Protein AF-A0A7R9BYI4-F1 (afdb_monomer_lite)

Sequence (709 aa):
MYGDKKVTTDAKQAYEWMMQTFADADTIVNRAQAGLDTLAAQPEVNPTQLAAIGFCYGGKVVLDLARSGAPLKAVVTFHATLAPKAPAVEGQIQGEILVLHGELDSMVTLDDVASFREEMHAAKVDHEVIIFEDAKHGFSNPLADERAKANGVDLGYNPEAERQGLDAMYDLLERNLNALLTWFDVHGRHDLPWQVADDPYKVWVSEIMLQQTQVKTVLQYFERFIERFPTVAALGTASWDEVAPYWAGLGYYARARNLHKAAGVVARQGHFPQTLEDWIELPGIGPSTAGALMSLGLRQYGVIMDGNVKRVLARFFAIEDDLSKPVHERSMWQLATELCPTERNHDYTQAIMDLGATVCTPKKPLCLYCPMQQHCKAHAQGLETELPFKKPKKAVPVKSAQILVLRHHNQWLWQQRPNSGLWGGLWCLPIFENRDELTQLCQSLGLKQVSQRAEISHSFTHFTWQLEALCFEVDADQLEHLTCRTTPPAPSGSQLPASQVQQLKNMRLAQQLPVPVQGIKRHGLTDTWGASRSSGRTHEGIDILAPRGTKVFSATEGLVADLRNNNLGGKVVWIMGPAGTWHYYAHLDDHKRGLSVGDYVKKGDLIGYVGNTGNARHTAPHLHYGLYLQEALINRLVEFAESGNQQKIILAGQNHQGWIMEITEDALLISTGFAEKTGKDVWINFSDLEHAQLFYWDNQHDQWAPFTL

Foldseek 3Di:
DQPPPDDDPDPVVVVVSLVVCVVDVVSLLVVVVVVLVVQLPDPPDPNQQAEQEAEADGLVSQVQNQLQQRNHAEYEYHLYQQDYPDQRAAPSRNYEYEAQHECAEPPHHVVSVVVNVVSCVVSVHHYDYDYDYPAYRQQQPPCQVVVCVVPVHDHDHNVVSNVVSVVVVVVRSCVRRPLLLVCCVPPNDCPQPLLDPQALPSLLVLLLLVVVADSVVVSVLSVVLCVQQVDLLSLLPDDPVSQCVSCPPSDPCQSSVQSSPQSVVCNVVVHDDQDLVSQCPGGPRDQQSSLLSCCRNVVAHGFHDDPLLQLLVCQQVVPADDCVDPVVVVVSSVVRVVVQDRPNNNSSSSSSSRCSPPALDQADHVLVPRSSNVRGPNNVVVCSNCPPPDDDDDDQAEAEKEFEWEDEPPDTDWAAADCDDDPHRDIDTDIGSDPVLVVVVCVLLVQDDFPDWDWDWADDPRHIYTYIYTYTYDDPVSVVVVCVLPDNDQDPDDPQPPVQLVVQLAFDDDQFFFDFWPPDFLVQWDDQAQPDDPSRHGQAFTWAFDAWFTWGWDRAWFFFADQDADQAQGGKTWGQGHSRKIKIKGQFPFFDPPDDGNDTGHGGHTTGTWHQGHPSPPPHTTITIHMGHPPRPGDDDDDDDDDDPDDDDDDDDPDDFAWDFDRDDRGTGTHTDPPDDDPWDKDWDPPDPVDIWIWTQDPVVRDIDTDDD

Radius of gyration: 41.23 Å; chains: 1; bounding box: 106×66×106 Å

pLDDT: mean 80.06, std 20.21, range [20.98, 98.31]

Organism: NCBI:txid399045

Structure (mmCIF, N/CA/C/O backbone):
data_AF-A0A7R9BYI4-F1
#
_entry.id   AF-A0A7R9BYI4-F1
#
loop_
_atom_site.group_PDB
_atom_site.id
_atom_site.type_symbol
_atom_site.label_atom_id
_atom_site.label_alt_id
_atom_site.label_comp_id
_atom_site.label_asym_id
_atom_site.label_entity_id
_atom_site.label_seq_id
_atom_site.pdbx_PDB_ins_code
_atom_site.Cartn_x
_atom_site.Cartn_y
_atom_site.Cartn_z
_atom_site.occupancy
_atom_site.B_iso_or_equiv
_atom_site.auth_seq_id
_atom_site.auth_comp_id
_atom_site.auth_asym_id
_atom_site.auth_atom_id
_atom_site.pdbx_PDB_model_num
ATOM 1 N N . MET A 1 1 ? 25.264 -12.635 -44.450 1.00 66.56 1 MET A N 1
ATOM 2 C CA . MET A 1 1 ? 26.002 -11.490 -45.027 1.00 66.56 1 MET A CA 1
ATOM 3 C C . MET A 1 1 ? 25.894 -11.442 -46.553 1.00 66.56 1 MET A C 1
ATOM 5 O O . MET A 1 1 ? 25.198 -10.571 -47.051 1.00 66.56 1 MET A O 1
ATOM 9 N N . TYR A 1 2 ? 26.493 -12.380 -47.300 1.00 79.31 2 TYR A N 1
ATOM 10 C CA . TYR A 1 2 ? 26.621 -12.270 -48.769 1.00 79.31 2 TYR A CA 1
ATOM 11 C C . TYR A 1 2 ? 25.390 -12.703 -49.597 1.00 79.31 2 TYR A C 1
ATOM 13 O O . TYR A 1 2 ? 25.307 -12.371 -50.777 1.00 79.31 2 TYR A O 1
ATOM 21 N N . GLY A 1 3 ? 24.411 -13.383 -48.985 1.00 77.25 3 GLY A N 1
ATOM 22 C CA . GLY A 1 3 ? 23.264 -13.986 -49.686 1.00 77.25 3 GLY A CA 1
ATOM 23 C C . GLY A 1 3 ? 23.552 -15.418 -50.154 1.00 77.25 3 GLY A C 1
ATOM 24 O O . GLY A 1 3 ? 24.695 -15.870 -50.093 1.00 77.25 3 GLY A O 1
ATOM 25 N N . ASP A 1 4 ? 22.510 -16.155 -50.547 1.00 82.69 4 ASP A N 1
ATOM 26 C CA . ASP A 1 4 ? 22.596 -17.498 -51.158 1.00 82.69 4 ASP A CA 1
ATOM 27 C C . ASP A 1 4 ? 23.451 -18.529 -50.399 1.00 82.69 4 ASP A C 1
ATOM 29 O O . ASP A 1 4 ? 24.039 -19.428 -50.995 1.00 82.69 4 ASP A O 1
ATOM 33 N N . LYS A 1 5 ? 23.551 -18.392 -49.068 1.00 81.75 5 LYS A N 1
ATOM 34 C CA . LYS A 1 5 ? 24.399 -19.230 -48.195 1.00 81.75 5 LYS A CA 1
ATOM 35 C C . LYS A 1 5 ? 25.891 -19.236 -48.583 1.00 81.75 5 LYS A C 1
ATOM 37 O O . LYS A 1 5 ? 26.616 -20.155 -48.208 1.00 81.75 5 LYS A O 1
ATOM 42 N N . LYS A 1 6 ? 26.367 -18.211 -49.299 1.00 85.44 6 LYS A N 1
ATOM 43 C CA . LYS A 1 6 ? 27.788 -18.049 -49.633 1.00 85.44 6 LYS A CA 1
ATOM 44 C C . LYS A 1 6 ? 28.621 -17.851 -48.364 1.00 85.44 6 LYS A C 1
ATOM 46 O O . LYS A 1 6 ? 28.268 -17.042 -47.504 1.00 85.44 6 LYS A O 1
ATOM 51 N N . VAL A 1 7 ? 29.751 -18.551 -48.290 1.00 86.62 7 VAL A N 1
ATOM 52 C CA . VAL A 1 7 ? 30.770 -18.432 -47.238 1.00 86.62 7 VAL A CA 1
ATOM 53 C C . VAL A 1 7 ? 32.154 -18.454 -47.877 1.00 86.62 7 VAL A C 1
ATOM 55 O O . VAL A 1 7 ? 32.353 -19.110 -48.897 1.00 86.62 7 VAL A O 1
ATOM 58 N N . THR A 1 8 ? 33.101 -17.719 -47.304 1.00 85.25 8 THR A N 1
ATOM 59 C CA . THR A 1 8 ? 34.495 -17.719 -47.751 1.00 85.25 8 THR A CA 1
ATOM 60 C C . THR A 1 8 ? 35.422 -17.435 -46.579 1.00 85.25 8 THR A C 1
ATOM 62 O O . THR A 1 8 ? 35.040 -16.744 -45.633 1.00 85.25 8 THR A O 1
ATOM 65 N N . THR A 1 9 ? 36.628 -17.988 -46.646 1.00 83.00 9 THR A N 1
ATOM 66 C CA . THR A 1 9 ? 37.743 -17.686 -45.743 1.00 83.00 9 THR A CA 1
ATOM 67 C C . THR A 1 9 ? 38.823 -16.847 -46.432 1.00 83.00 9 THR A C 1
ATOM 69 O O . THR A 1 9 ? 39.802 -16.484 -45.788 1.00 83.00 9 THR A O 1
ATOM 72 N N . ASP A 1 10 ? 38.673 -16.555 -47.729 1.00 85.75 10 ASP A N 1
ATOM 73 C CA . ASP A 1 10 ? 39.591 -15.703 -48.485 1.00 85.75 10 ASP A CA 1
ATOM 74 C C . ASP A 1 10 ? 39.202 -14.226 -48.325 1.00 85.75 10 ASP A C 1
ATOM 76 O O . ASP A 1 10 ? 38.069 -13.830 -48.605 1.00 85.75 10 ASP A O 1
ATOM 80 N N . ALA A 1 11 ? 40.146 -13.400 -47.869 1.00 80.12 11 ALA A N 1
ATOM 81 C CA . ALA A 1 11 ? 39.883 -12.002 -47.538 1.00 80.12 11 ALA A CA 1
ATOM 82 C C . ALA A 1 11 ? 39.532 -11.146 -48.768 1.00 80.12 11 ALA A C 1
ATOM 84 O O . ALA A 1 11 ? 38.686 -10.258 -48.669 1.00 80.12 11 ALA A O 1
ATOM 85 N N . LYS A 1 12 ? 40.138 -11.419 -49.933 1.00 84.69 12 LYS A N 1
ATOM 86 C CA . LYS A 1 12 ? 39.856 -10.667 -51.167 1.00 84.69 12 LYS A CA 1
ATOM 87 C C . LYS A 1 12 ? 38.457 -10.979 -51.680 1.00 84.69 12 LYS A C 1
ATOM 89 O O . LYS A 1 12 ? 37.702 -10.061 -51.976 1.00 84.69 12 LYS A O 1
ATOM 94 N N . GLN A 1 13 ? 38.081 -12.254 -51.698 1.00 88.19 13 GLN A N 1
ATOM 95 C CA . GLN A 1 13 ? 36.736 -12.679 -52.067 1.00 88.19 13 GLN A CA 1
ATOM 96 C C . GLN A 1 13 ? 35.680 -12.165 -51.076 1.00 88.19 13 GLN A C 1
ATOM 98 O O . GLN A 1 13 ? 34.614 -11.718 -51.498 1.00 88.19 13 GLN A O 1
ATOM 103 N N . ALA A 1 14 ? 35.969 -12.187 -49.769 1.00 84.94 14 ALA A N 1
ATOM 104 C CA . ALA A 1 14 ? 35.096 -11.607 -48.748 1.00 84.94 14 ALA A CA 1
ATOM 105 C C . ALA A 1 14 ? 34.873 -10.107 -48.990 1.00 84.94 14 ALA A C 1
ATOM 107 O O . ALA A 1 14 ? 33.734 -9.645 -48.950 1.00 84.94 14 ALA A O 1
ATOM 108 N N . TYR A 1 15 ? 35.945 -9.369 -49.295 1.00 84.12 15 TYR A N 1
ATOM 109 C CA . TYR A 1 15 ? 35.879 -7.951 -49.636 1.00 84.12 15 TYR A CA 1
ATOM 110 C C . TYR A 1 15 ? 35.063 -7.712 -50.910 1.00 84.12 15 TYR A C 1
ATOM 112 O O . TYR A 1 15 ? 34.141 -6.905 -50.889 1.00 84.12 15 TYR A O 1
ATOM 120 N N . GLU A 1 16 ? 35.314 -8.450 -51.994 1.00 87.31 16 GLU A N 1
ATOM 121 C CA . GLU A 1 16 ? 34.539 -8.342 -53.238 1.00 87.31 16 GLU A CA 1
ATOM 122 C C . GLU A 1 16 ? 33.040 -8.586 -53.009 1.00 87.31 16 GLU A C 1
ATOM 124 O O . GLU A 1 16 ? 32.201 -7.813 -53.475 1.00 87.31 16 GLU A O 1
ATOM 129 N N . TRP A 1 17 ? 32.677 -9.631 -52.260 1.00 88.75 17 TRP A N 1
ATOM 130 C CA . TRP A 1 17 ? 31.277 -9.934 -51.948 1.00 88.75 17 TRP A CA 1
ATOM 131 C C . TRP A 1 17 ? 30.649 -8.931 -50.984 1.00 88.75 17 TRP A C 1
ATOM 133 O O . TRP A 1 17 ? 29.464 -8.628 -51.107 1.00 88.75 17 TRP A O 1
ATOM 143 N N . MET A 1 18 ? 31.416 -8.404 -50.031 1.00 85.50 18 MET A N 1
ATOM 144 C CA . MET A 1 18 ? 30.975 -7.301 -49.184 1.00 85.50 18 MET A CA 1
ATOM 145 C C . MET A 1 18 ? 30.703 -6.063 -50.045 1.00 85.50 18 MET A C 1
ATOM 147 O O . MET A 1 18 ? 29.624 -5.491 -49.936 1.00 85.50 18 MET A O 1
ATOM 151 N N . MET A 1 19 ? 31.602 -5.696 -50.962 1.00 84.25 19 MET A N 1
ATOM 152 C CA . MET A 1 19 ? 31.422 -4.551 -51.863 1.00 84.25 19 MET A CA 1
ATOM 153 C C . MET A 1 19 ? 30.187 -4.694 -52.763 1.00 84.25 19 MET A C 1
ATOM 155 O O . MET A 1 19 ? 29.500 -3.708 -53.011 1.00 84.25 19 MET A O 1
ATOM 159 N N . GLN A 1 20 ? 29.815 -5.914 -53.165 1.00 84.31 20 GLN A N 1
ATOM 160 C CA . GLN A 1 20 ? 28.555 -6.160 -53.885 1.00 84.31 20 GLN A CA 1
ATOM 161 C C . GLN A 1 20 ? 27.313 -5.765 -53.076 1.00 84.31 20 GLN A C 1
ATOM 163 O O . GLN A 1 20 ? 26.311 -5.367 -53.661 1.00 84.31 20 GLN A O 1
ATOM 168 N N . THR A 1 21 ? 27.357 -5.835 -51.741 1.00 78.50 21 THR A N 1
ATOM 169 C CA . THR A 1 21 ? 26.225 -5.397 -50.903 1.00 78.50 21 THR A CA 1
ATOM 170 C C . THR A 1 21 ? 26.033 -3.882 -50.898 1.00 78.50 21 THR A C 1
ATOM 172 O O . THR A 1 21 ? 24.940 -3.421 -50.598 1.00 78.50 21 THR A O 1
ATOM 175 N N . PHE A 1 22 ? 27.062 -3.115 -51.264 1.00 75.25 22 PHE A N 1
ATOM 176 C CA . PHE A 1 22 ? 26.970 -1.665 -51.426 1.00 75.25 22 PHE A CA 1
ATOM 177 C C . PHE A 1 22 ? 26.446 -1.253 -52.809 1.00 75.25 22 PHE A C 1
ATOM 179 O O . PHE A 1 22 ? 26.094 -0.091 -52.991 1.00 75.25 22 PHE A O 1
ATOM 186 N N . ALA A 1 23 ? 26.389 -2.175 -53.780 1.00 76.50 23 ALA A N 1
ATOM 187 C CA . ALA A 1 23 ? 25.916 -1.879 -55.134 1.00 76.50 23 ALA A CA 1
ATOM 188 C C . ALA A 1 23 ? 24.417 -1.535 -55.169 1.00 76.50 23 ALA A C 1
ATOM 190 O O . ALA A 1 23 ? 23.993 -0.713 -55.977 1.00 76.50 23 ALA A O 1
ATOM 191 N N . ASP A 1 24 ? 23.635 -2.139 -54.272 1.00 75.19 24 ASP A N 1
ATOM 192 C CA . ASP A 1 24 ? 22.249 -1.772 -54.006 1.00 75.19 24 ASP A CA 1
ATOM 193 C C . ASP A 1 24 ? 22.060 -1.640 -52.496 1.00 75.19 24 ASP A C 1
ATOM 195 O O . ASP A 1 24 ? 22.074 -2.623 -51.755 1.00 75.19 24 ASP A O 1
ATOM 199 N N . ALA A 1 25 ? 21.869 -0.409 -52.039 1.00 64.25 25 ALA A N 1
ATOM 200 C CA . ALA A 1 25 ? 21.788 -0.116 -50.622 1.00 64.25 25 ALA A CA 1
ATOM 201 C C . ALA A 1 25 ? 20.512 -0.658 -49.943 1.00 64.25 25 ALA A C 1
ATOM 203 O O . ALA A 1 25 ? 20.509 -0.803 -48.722 1.00 64.25 25 ALA A O 1
ATOM 204 N N . ASP A 1 26 ? 19.468 -1.037 -50.693 1.00 80.88 26 ASP A N 1
ATOM 205 C CA . ASP A 1 26 ? 18.317 -1.743 -50.104 1.00 80.88 26 ASP A CA 1
ATOM 206 C C . ASP A 1 26 ? 18.664 -3.202 -49.781 1.00 80.88 26 ASP A C 1
ATOM 208 O O . ASP A 1 26 ? 18.055 -3.810 -48.906 1.00 80.88 26 ASP A O 1
ATOM 212 N N . THR A 1 27 ? 19.700 -3.770 -50.409 1.00 84.00 27 THR A N 1
ATOM 213 C CA . THR A 1 27 ? 20.164 -5.135 -50.114 1.00 84.00 27 THR A CA 1
ATOM 214 C C . THR A 1 27 ? 20.563 -5.287 -48.649 1.00 84.00 27 THR A C 1
ATOM 216 O O . THR A 1 27 ? 20.268 -6.314 -48.035 1.00 84.00 27 THR A O 1
ATOM 219 N N . ILE A 1 28 ? 21.235 -4.282 -48.083 1.00 85.38 28 ILE A N 1
ATOM 220 C CA . ILE A 1 28 ? 21.693 -4.302 -46.691 1.00 85.38 28 ILE A CA 1
ATOM 221 C C . ILE A 1 28 ? 20.501 -4.211 -45.739 1.00 85.38 28 ILE A C 1
ATOM 223 O O . ILE A 1 28 ? 20.347 -5.085 -44.885 1.00 85.38 28 ILE A O 1
ATOM 227 N N . VAL A 1 29 ? 19.640 -3.209 -45.938 1.00 88.44 29 VAL A N 1
ATOM 228 C CA . VAL A 1 29 ? 18.452 -2.974 -45.107 1.00 88.44 29 VAL A CA 1
ATOM 229 C C . VAL A 1 29 ? 17.506 -4.170 -45.166 1.00 88.44 29 VAL A C 1
ATOM 231 O O . VAL A 1 29 ? 17.152 -4.703 -44.124 1.00 88.44 29 VAL A O 1
ATOM 234 N N . ASN A 1 30 ? 17.184 -4.682 -46.357 1.00 90.31 30 ASN A N 1
ATOM 235 C CA . ASN A 1 30 ? 16.285 -5.829 -46.519 1.00 90.31 30 ASN A CA 1
ATOM 236 C C . ASN A 1 30 ? 16.812 -7.084 -45.813 1.00 90.31 30 ASN A C 1
ATOM 238 O O . ASN A 1 30 ? 16.053 -7.823 -45.188 1.00 90.31 30 ASN A O 1
ATOM 242 N N . ARG A 1 31 ? 18.124 -7.344 -45.895 1.00 89.31 31 ARG A N 1
ATOM 243 C CA . ARG A 1 31 ? 18.741 -8.499 -45.224 1.00 89.31 31 ARG A CA 1
ATOM 244 C C . ARG A 1 31 ? 18.779 -8.322 -43.710 1.00 89.31 31 ARG A C 1
ATOM 246 O O . ARG A 1 31 ? 18.554 -9.293 -42.992 1.00 89.31 31 ARG A O 1
ATOM 253 N N . ALA A 1 32 ? 19.082 -7.116 -43.238 1.00 90.62 32 ALA A N 1
ATOM 254 C CA . ALA A 1 32 ? 19.114 -6.802 -41.817 1.00 90.62 32 ALA A CA 1
ATOM 255 C C . ALA A 1 32 ? 17.706 -6.850 -41.206 1.00 90.62 32 ALA A C 1
ATOM 257 O O . ALA A 1 32 ? 17.526 -7.483 -40.169 1.00 90.62 32 ALA A O 1
ATOM 258 N N . GLN A 1 33 ? 16.706 -6.301 -41.901 1.00 93.69 33 GLN A N 1
ATOM 259 C CA . GLN A 1 33 ? 15.298 -6.358 -41.516 1.00 93.69 33 GLN A CA 1
ATOM 260 C C . GLN A 1 33 ? 14.793 -7.800 -41.470 1.00 93.69 33 GLN A C 1
ATOM 262 O O . GLN A 1 33 ? 14.236 -8.203 -40.461 1.00 93.69 33 GLN A O 1
ATOM 267 N N . ALA A 1 34 ? 15.084 -8.627 -42.481 1.00 93.06 34 ALA A N 1
ATOM 268 C CA . ALA A 1 34 ? 14.714 -10.044 -42.444 1.00 93.06 34 ALA A CA 1
ATOM 269 C C . ALA A 1 34 ? 15.346 -10.789 -41.249 1.00 93.06 34 ALA A C 1
ATOM 271 O O . ALA A 1 34 ? 14.728 -11.683 -40.669 1.00 93.06 34 ALA A O 1
ATOM 272 N N . GLY A 1 35 ? 16.576 -10.422 -40.869 1.00 91.88 35 GLY A N 1
ATOM 273 C CA . GLY A 1 35 ? 17.223 -10.921 -39.655 1.00 91.88 35 GLY A CA 1
ATOM 274 C C . GLY A 1 35 ? 16.510 -10.464 -38.380 1.00 91.88 35 GLY A C 1
ATOM 275 O O . GLY A 1 35 ? 16.247 -11.291 -37.509 1.00 91.88 35 GLY A O 1
ATOM 276 N N . LEU A 1 36 ? 16.158 -9.177 -38.299 1.00 94.44 36 LEU A N 1
ATOM 277 C CA . LEU A 1 36 ? 15.417 -8.591 -37.181 1.00 94.44 36 LEU A CA 1
ATOM 278 C C . LEU A 1 36 ? 14.025 -9.220 -37.033 1.00 94.44 36 LEU A C 1
ATOM 280 O O . LEU A 1 36 ? 13.660 -9.610 -35.932 1.00 94.44 36 LEU A O 1
ATOM 284 N N . ASP A 1 37 ? 13.293 -9.402 -38.132 1.00 95.50 37 ASP A N 1
ATOM 285 C CA . ASP A 1 37 ? 11.972 -10.041 -38.158 1.00 95.50 37 ASP A CA 1
ATOM 286 C C . ASP A 1 37 ? 12.056 -11.503 -37.703 1.00 95.50 37 ASP A C 1
ATOM 288 O O . ASP A 1 37 ? 11.225 -11.978 -36.931 1.00 95.50 37 ASP A O 1
ATOM 292 N N . THR A 1 38 ? 13.095 -12.222 -38.145 1.00 95.25 38 THR A N 1
ATOM 293 C CA . THR A 1 38 ? 13.335 -13.611 -37.725 1.00 95.25 38 THR A CA 1
ATOM 294 C C . THR A 1 38 ? 13.632 -13.700 -36.228 1.00 95.25 38 THR A C 1
ATOM 296 O O . THR A 1 38 ? 13.158 -14.628 -35.572 1.00 95.25 38 THR A O 1
ATOM 299 N N . LEU A 1 39 ? 14.406 -12.751 -35.689 1.00 91.19 39 LEU A N 1
ATOM 300 C CA . LEU A 1 39 ? 14.694 -12.652 -34.258 1.00 91.19 39 LEU A CA 1
ATOM 301 C C . LEU A 1 39 ? 13.424 -12.309 -33.468 1.00 91.19 39 LEU A C 1
ATOM 303 O O . LEU A 1 39 ? 13.103 -12.997 -32.508 1.00 91.19 39 LEU A O 1
ATOM 307 N N . ALA A 1 40 ? 12.677 -11.295 -33.903 1.00 91.00 40 ALA A N 1
ATOM 308 C CA . ALA A 1 40 ? 11.448 -10.834 -33.261 1.00 91.00 40 ALA A CA 1
ATOM 309 C C . ALA A 1 40 ? 10.341 -11.903 -33.233 1.00 91.00 40 ALA A C 1
ATOM 311 O O . ALA A 1 40 ? 9.470 -11.862 -32.369 1.00 91.00 40 ALA A O 1
ATOM 312 N N . ALA A 1 41 ? 10.372 -12.860 -34.163 1.00 95.06 41 ALA A N 1
ATOM 313 C CA . ALA A 1 41 ? 9.441 -13.984 -34.209 1.00 95.06 41 ALA A CA 1
ATOM 314 C C . ALA A 1 41 ? 9.795 -15.141 -33.251 1.00 95.06 41 ALA A C 1
ATOM 316 O O . ALA A 1 41 ? 9.000 -16.078 -33.133 1.00 95.06 41 ALA A O 1
ATOM 317 N N . GLN A 1 42 ? 10.966 -15.129 -32.599 1.00 88.81 42 GLN A N 1
ATOM 318 C CA . GLN A 1 42 ? 11.330 -16.184 -31.649 1.00 88.81 42 GLN A CA 1
ATOM 319 C C . GLN A 1 42 ? 10.505 -16.058 -30.353 1.00 88.81 42 GLN A C 1
ATOM 321 O O . GLN A 1 42 ? 10.384 -14.951 -29.828 1.00 88.81 42 GLN A O 1
ATOM 326 N N . PRO A 1 43 ? 9.963 -17.161 -29.797 1.00 77.81 43 PRO A N 1
ATOM 327 C CA . PRO A 1 43 ? 9.156 -17.129 -28.570 1.00 77.81 43 PRO A CA 1
ATOM 328 C C . PRO A 1 43 ? 9.852 -16.499 -27.356 1.00 77.81 43 PRO A C 1
ATOM 330 O O . PRO A 1 43 ? 9.193 -15.948 -26.480 1.00 77.81 43 PRO A O 1
ATOM 333 N N . GLU A 1 44 ? 11.176 -16.606 -27.291 1.00 76.94 44 GLU A N 1
ATOM 334 C CA . GLU A 1 44 ? 12.019 -16.078 -26.219 1.00 76.94 44 GLU A CA 1
ATOM 335 C C . GLU A 1 44 ? 12.382 -14.590 -26.370 1.00 76.94 44 GLU A C 1
ATOM 337 O O . GLU A 1 44 ? 13.021 -14.029 -25.479 1.00 76.94 44 GLU A O 1
ATOM 342 N N . VAL A 1 45 ? 12.002 -13.939 -27.474 1.00 73.75 45 VAL A N 1
ATOM 343 C CA . VAL A 1 45 ? 12.360 -12.544 -27.763 1.00 73.75 45 VAL A CA 1
ATOM 344 C C . VAL A 1 45 ? 11.181 -11.614 -27.484 1.00 73.75 45 VAL A C 1
ATOM 346 O O . VAL A 1 45 ? 10.063 -11.855 -27.929 1.00 73.75 45 VAL A O 1
ATOM 349 N N . ASN A 1 46 ? 11.437 -10.498 -26.793 1.00 76.94 46 ASN A N 1
ATOM 350 C CA . ASN A 1 46 ? 10.472 -9.406 -26.684 1.00 76.94 46 ASN A CA 1
ATOM 351 C C . ASN A 1 46 ? 10.589 -8.488 -27.917 1.00 76.94 46 ASN A C 1
ATOM 353 O O . ASN A 1 46 ? 11.556 -7.728 -28.016 1.00 76.94 46 ASN A O 1
ATOM 357 N N . PRO A 1 47 ? 9.604 -8.482 -28.834 1.00 81.44 47 PRO A N 1
ATOM 358 C CA . PRO A 1 47 ? 9.700 -7.735 -30.088 1.00 81.44 47 PRO A CA 1
ATOM 359 C C . PRO A 1 47 ? 9.611 -6.212 -29.906 1.00 81.44 47 PRO A C 1
ATOM 361 O O . PRO A 1 47 ? 9.846 -5.468 -30.852 1.00 81.44 47 PRO A O 1
ATOM 364 N N . THR A 1 48 ? 9.268 -5.733 -28.706 1.00 80.06 48 THR A N 1
ATOM 365 C CA . THR A 1 48 ? 9.173 -4.297 -28.384 1.00 80.06 48 THR A CA 1
ATOM 366 C C . THR A 1 48 ? 10.459 -3.730 -27.767 1.00 80.06 48 THR A C 1
ATOM 368 O O . THR A 1 48 ? 10.564 -2.519 -27.573 1.00 80.06 48 THR A O 1
ATOM 371 N N . GLN A 1 49 ? 11.433 -4.595 -27.459 1.00 83.06 49 GLN A N 1
ATOM 372 C CA . GLN A 1 49 ? 12.677 -4.286 -26.742 1.00 83.06 49 GLN A CA 1
ATOM 373 C C . GLN A 1 49 ? 13.887 -4.787 -27.543 1.00 83.06 49 GLN A C 1
ATOM 375 O O . GLN A 1 49 ? 14.667 -5.620 -27.088 1.00 83.06 49 GLN A O 1
ATOM 380 N N . LEU A 1 50 ? 14.007 -4.314 -28.785 1.00 89.12 50 LEU A N 1
ATOM 381 C CA . LEU A 1 50 ? 15.065 -4.720 -29.707 1.00 89.12 50 LEU A CA 1
ATOM 382 C C . LEU A 1 50 ? 16.156 -3.652 -29.772 1.00 89.12 50 LEU A C 1
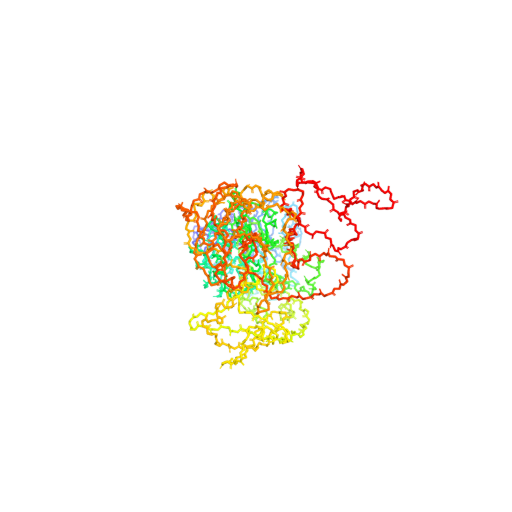ATOM 384 O O . LEU A 1 50 ? 15.866 -2.459 -29.821 1.00 89.12 50 LEU A O 1
ATOM 388 N N . ALA A 1 51 ? 17.412 -4.080 -29.819 1.00 93.56 51 ALA A N 1
ATOM 389 C CA . ALA A 1 51 ? 18.564 -3.216 -30.036 1.00 93.56 51 ALA A CA 1
ATOM 390 C C . ALA A 1 51 ? 19.475 -3.830 -31.102 1.00 93.56 51 ALA A C 1
ATOM 392 O O . ALA A 1 51 ? 19.473 -5.046 -31.305 1.00 93.56 51 ALA A O 1
ATOM 393 N N . ALA A 1 52 ? 20.253 -2.995 -31.788 1.00 95.94 52 ALA A N 1
ATOM 394 C CA . ALA A 1 52 ? 21.171 -3.446 -32.826 1.00 95.94 52 ALA A CA 1
ATOM 395 C C . ALA A 1 52 ? 22.588 -2.938 -32.553 1.00 95.94 52 ALA A C 1
ATOM 397 O O . ALA A 1 52 ? 22.811 -1.741 -32.394 1.00 95.94 52 ALA A O 1
ATOM 398 N N . ILE A 1 53 ? 23.549 -3.860 -32.518 1.00 96.56 53 ILE A N 1
ATOM 399 C CA . ILE A 1 53 ? 24.962 -3.563 -32.273 1.00 96.56 53 ILE A CA 1
ATOM 400 C C . ILE A 1 53 ? 25.746 -3.976 -33.512 1.00 96.56 53 ILE A C 1
ATOM 402 O O . ILE A 1 53 ? 25.626 -5.110 -33.983 1.00 96.56 53 ILE A O 1
ATOM 406 N N . GLY A 1 54 ? 26.547 -3.063 -34.048 1.00 95.12 54 GLY A N 1
ATOM 407 C CA . GLY A 1 54 ? 27.307 -3.293 -35.265 1.00 95.12 54 GLY A CA 1
ATOM 408 C C . GLY A 1 54 ? 28.769 -2.880 -35.144 1.00 95.12 54 GLY A C 1
ATOM 409 O O . GLY A 1 54 ? 29.099 -1.850 -34.570 1.00 95.12 54 GLY A O 1
ATOM 410 N N . PHE A 1 55 ? 29.653 -3.673 -35.745 1.00 94.06 55 PHE A N 1
ATOM 411 C CA . PHE A 1 55 ? 31.099 -3.436 -35.775 1.00 94.06 55 PHE A CA 1
ATOM 412 C C . PHE A 1 55 ? 31.556 -3.247 -37.222 1.00 94.06 55 PHE A C 1
ATOM 414 O O . PHE A 1 55 ? 31.192 -4.066 -38.074 1.00 94.06 55 PHE A O 1
ATOM 421 N N . CYS A 1 56 ? 32.358 -2.220 -37.514 1.00 91.31 56 CYS A N 1
ATOM 422 C CA . CYS A 1 56 ? 32.871 -1.932 -38.857 1.00 91.31 56 CYS A CA 1
ATOM 423 C C . CYS A 1 56 ? 31.720 -1.874 -39.887 1.00 91.31 56 CYS A C 1
ATOM 425 O O . CYS A 1 56 ? 30.761 -1.114 -39.725 1.00 91.31 56 CYS A O 1
ATOM 427 N N . TYR A 1 57 ? 31.744 -2.742 -40.903 1.00 88.38 57 TYR A N 1
ATOM 428 C CA . TYR A 1 57 ? 30.660 -2.919 -41.871 1.00 88.38 57 TYR A CA 1
ATOM 429 C C . TYR A 1 57 ? 29.305 -3.181 -41.195 1.00 88.38 57 TYR A C 1
ATOM 431 O O . TYR A 1 57 ? 28.299 -2.596 -41.582 1.00 88.38 57 TYR A O 1
ATOM 439 N N . GLY A 1 58 ? 29.268 -4.012 -40.148 1.00 90.38 58 GLY A N 1
ATOM 440 C CA . GLY A 1 58 ? 28.048 -4.266 -39.380 1.00 90.38 58 GLY A CA 1
ATOM 441 C C . GLY A 1 58 ? 27.504 -3.007 -38.701 1.00 90.38 58 GLY A C 1
ATOM 442 O O . GLY A 1 58 ? 26.295 -2.864 -38.573 1.00 90.38 58 GLY A O 1
ATOM 443 N N . GLY A 1 59 ? 28.375 -2.068 -38.326 1.00 93.25 59 GLY A N 1
ATOM 444 C CA . GLY A 1 59 ? 27.983 -0.767 -37.787 1.00 93.25 59 GLY A CA 1
ATOM 445 C C . GLY A 1 59 ? 27.203 0.067 -38.800 1.00 93.25 59 GLY A C 1
ATOM 446 O O . GLY A 1 59 ? 26.145 0.606 -38.485 1.00 93.25 59 GLY A O 1
ATOM 447 N N . LYS A 1 60 ? 27.647 0.072 -40.062 1.00 90.94 60 LYS A N 1
ATOM 448 C CA . LYS A 1 60 ? 26.872 0.678 -41.150 1.00 90.94 60 LYS A CA 1
ATOM 449 C C . LYS A 1 60 ? 25.515 -0.003 -41.334 1.00 90.94 60 LYS A C 1
ATOM 451 O O . LYS A 1 60 ? 24.508 0.678 -41.493 1.00 90.94 60 LYS A O 1
ATOM 456 N N . VAL A 1 61 ? 25.488 -1.338 -41.307 1.00 91.62 61 VAL A N 1
ATOM 457 C CA . VAL A 1 61 ? 24.254 -2.124 -41.477 1.00 91.62 61 VAL A CA 1
ATOM 458 C C . VAL A 1 61 ? 23.201 -1.721 -40.444 1.00 91.62 61 VAL A C 1
ATOM 460 O O . VAL A 1 61 ? 22.052 -1.501 -40.815 1.00 91.62 61 VAL A O 1
ATOM 463 N N . VAL A 1 62 ? 23.579 -1.604 -39.166 1.00 94.50 62 VAL A N 1
ATOM 464 C CA . VAL A 1 62 ? 22.624 -1.259 -38.100 1.00 94.50 62 VAL A CA 1
ATOM 465 C C . VAL A 1 62 ? 22.192 0.209 -38.141 1.00 94.50 62 VAL A C 1
ATOM 467 O O . VAL A 1 62 ? 21.037 0.490 -37.837 1.00 94.50 62 VAL A O 1
ATOM 470 N N . LEU A 1 63 ? 23.054 1.133 -38.588 1.00 94.19 63 LEU A N 1
ATOM 471 C CA . LEU A 1 63 ? 22.666 2.533 -38.817 1.00 94.19 63 LEU A CA 1
ATOM 472 C C . LEU A 1 63 ? 21.679 2.669 -39.974 1.00 94.19 63 LEU A C 1
ATOM 474 O O . LEU A 1 63 ? 20.685 3.377 -39.852 1.00 94.19 63 LEU A O 1
ATOM 478 N N . ASP A 1 64 ? 21.922 1.985 -41.091 1.00 92.19 64 ASP A N 1
ATOM 479 C CA . ASP A 1 64 ? 21.007 2.018 -42.234 1.00 92.19 64 ASP A CA 1
ATOM 480 C C . ASP A 1 64 ? 19.675 1.321 -41.899 1.00 92.19 64 ASP A C 1
ATOM 482 O O . ASP A 1 64 ? 18.613 1.790 -42.310 1.00 92.19 64 ASP A O 1
ATOM 486 N N . LEU A 1 65 ? 19.708 0.256 -41.089 1.00 93.25 65 LEU A N 1
ATOM 487 C CA . LEU A 1 65 ? 18.506 -0.372 -40.538 1.00 93.25 65 LEU A CA 1
ATOM 488 C C . LEU A 1 65 ? 17.721 0.609 -39.651 1.00 93.25 65 LEU A C 1
ATOM 490 O O . LEU A 1 65 ? 16.511 0.748 -39.818 1.00 93.25 65 LEU A O 1
ATOM 494 N N . ALA A 1 66 ? 18.394 1.341 -38.763 1.00 95.00 66 ALA A N 1
ATOM 495 C CA . ALA A 1 66 ? 17.760 2.357 -37.926 1.00 95.00 66 ALA A CA 1
ATOM 496 C C . ALA A 1 66 ? 17.138 3.487 -38.763 1.00 95.00 66 ALA A C 1
ATOM 498 O O . ALA A 1 66 ? 15.965 3.813 -38.584 1.00 95.00 66 ALA A O 1
ATOM 499 N N . ARG A 1 67 ? 17.884 4.017 -39.743 1.00 93.81 67 ARG A N 1
ATOM 500 C CA . ARG A 1 67 ? 17.404 5.030 -40.701 1.00 93.81 67 ARG A CA 1
ATOM 501 C C . ARG A 1 67 ? 16.192 4.556 -41.508 1.00 93.81 67 ARG A C 1
ATOM 503 O O . ARG A 1 67 ? 15.384 5.383 -41.904 1.00 93.81 67 ARG A O 1
ATOM 510 N N . SER A 1 68 ? 16.036 3.249 -41.736 1.00 92.69 68 SER A N 1
ATOM 511 C CA . SER A 1 68 ? 14.877 2.691 -42.451 1.00 92.69 68 SER A CA 1
ATOM 512 C C . SER A 1 68 ? 13.573 2.672 -41.641 1.00 92.69 68 SER A C 1
ATOM 514 O O . SER A 1 68 ? 12.515 2.387 -42.201 1.00 92.69 68 SER A O 1
ATOM 516 N N . GLY A 1 69 ? 13.632 2.985 -40.342 1.00 93.19 69 GLY A N 1
ATOM 517 C CA . GLY A 1 69 ? 12.478 2.958 -39.444 1.00 93.19 69 GLY A CA 1
ATOM 518 C C . GLY A 1 69 ? 12.277 1.637 -38.706 1.00 93.19 69 GLY A C 1
ATOM 519 O O . GLY A 1 69 ? 11.185 1.379 -38.199 1.00 93.19 69 GLY A O 1
ATOM 520 N N . ALA A 1 70 ? 13.308 0.791 -38.635 1.00 94.00 70 ALA A N 1
ATOM 521 C CA . ALA A 1 70 ? 13.247 -0.428 -37.842 1.00 94.00 70 ALA A CA 1
ATOM 522 C C . ALA A 1 70 ? 12.945 -0.107 -36.360 1.00 94.00 70 ALA A C 1
ATOM 524 O O . ALA A 1 70 ? 13.490 0.866 -35.825 1.00 94.00 70 ALA A O 1
ATOM 525 N N . PRO A 1 71 ? 12.115 -0.915 -35.671 1.00 92.06 71 PRO A N 1
ATOM 526 C CA . PRO A 1 71 ? 11.654 -0.643 -34.308 1.00 92.06 71 PRO A CA 1
ATOM 527 C C . PRO A 1 71 ? 12.727 -0.983 -33.257 1.00 92.06 71 PRO A C 1
ATOM 529 O O . PRO A 1 71 ? 12.557 -1.876 -32.428 1.00 92.06 71 PRO A O 1
ATOM 532 N N . LEU A 1 72 ? 13.858 -0.284 -33.310 1.00 94.50 72 LEU A N 1
ATOM 533 C CA . LEU A 1 72 ? 14.994 -0.449 -32.406 1.00 94.50 72 LEU A CA 1
ATOM 534 C C . LEU A 1 72 ? 14.944 0.612 -31.301 1.00 94.50 72 LEU A C 1
ATOM 536 O O . LEU A 1 72 ? 14.751 1.789 -31.586 1.00 94.50 72 LEU A O 1
ATOM 540 N N . LYS A 1 73 ? 15.142 0.196 -30.046 1.00 90.44 73 LYS A N 1
ATOM 541 C CA . LYS A 1 73 ? 15.227 1.067 -28.861 1.00 90.44 73 LYS A CA 1
ATOM 542 C C . LYS A 1 73 ? 16.624 1.632 -28.632 1.00 90.44 73 LYS A C 1
ATOM 544 O O . LYS A 1 73 ? 16.757 2.702 -28.054 1.00 90.44 73 LYS A O 1
ATOM 549 N N . ALA A 1 74 ? 17.648 0.931 -29.107 1.00 93.81 74 ALA A N 1
ATOM 550 C CA . ALA A 1 74 ? 19.034 1.368 -29.030 1.00 93.81 74 ALA A CA 1
ATOM 551 C C . ALA A 1 74 ? 19.829 0.863 -30.238 1.00 93.81 74 ALA A C 1
ATOM 553 O O . ALA A 1 74 ? 19.629 -0.265 -30.707 1.00 93.81 74 ALA A O 1
ATOM 554 N N . VAL A 1 75 ? 20.749 1.691 -30.727 1.00 97.50 75 VAL A N 1
ATOM 555 C CA . VAL A 1 75 ? 21.658 1.356 -31.827 1.00 97.50 75 VAL A CA 1
ATOM 556 C C . VAL A 1 75 ? 23.074 1.709 -31.411 1.00 97.50 75 VAL A C 1
ATOM 558 O O . VAL A 1 75 ? 23.351 2.854 -31.072 1.00 97.50 75 VAL A O 1
ATOM 561 N N . VAL A 1 76 ? 23.984 0.738 -31.454 1.00 98.06 76 VAL A N 1
ATOM 562 C CA . VAL A 1 76 ? 25.389 0.949 -31.086 1.00 98.06 76 VAL A CA 1
ATOM 563 C C . VAL A 1 76 ? 26.290 0.591 -32.246 1.00 98.06 76 VAL A C 1
ATOM 565 O O . VAL A 1 76 ? 26.136 -0.460 -32.873 1.00 98.06 76 VAL A O 1
ATOM 568 N N . THR A 1 77 ? 27.268 1.447 -32.511 1.00 97.88 77 THR A N 1
ATOM 569 C CA . THR A 1 77 ? 28.277 1.186 -33.530 1.00 97.88 77 THR A CA 1
ATOM 570 C C . THR A 1 77 ? 29.688 1.294 -32.990 1.00 97.88 77 THR A C 1
ATOM 572 O O . THR A 1 77 ? 29.994 2.211 -32.241 1.00 97.88 77 THR A O 1
ATOM 575 N N . PHE A 1 78 ? 30.554 0.381 -33.422 1.00 97.50 78 PHE A N 1
ATOM 576 C CA . PHE A 1 78 ? 32.000 0.434 -33.218 1.00 97.50 78 PHE A CA 1
ATOM 577 C C . PHE A 1 78 ? 32.677 0.620 -34.574 1.00 97.50 78 PHE A C 1
ATOM 579 O O . PHE A 1 78 ? 32.420 -0.184 -35.475 1.00 97.50 78 PHE A O 1
ATOM 586 N N . HIS A 1 79 ? 33.518 1.657 -34.708 1.00 94.06 79 HIS A N 1
ATOM 587 C CA . HIS A 1 79 ? 34.332 1.961 -35.904 1.00 94.06 79 HIS A CA 1
ATOM 588 C C . HIS A 1 79 ? 33.552 1.821 -37.223 1.00 94.06 79 HIS A C 1
ATOM 590 O O . HIS A 1 79 ? 33.991 1.196 -38.183 1.00 94.06 79 HIS A O 1
ATOM 596 N N . ALA A 1 80 ? 32.336 2.365 -37.265 1.00 93.56 80 ALA A N 1
ATOM 597 C CA . ALA A 1 80 ? 31.433 2.206 -38.398 1.00 93.56 80 ALA A CA 1
ATOM 598 C C . ALA A 1 80 ? 31.624 3.269 -39.477 1.00 93.56 80 ALA A C 1
ATOM 600 O O . ALA A 1 80 ? 31.940 4.418 -39.186 1.00 93.56 80 ALA A O 1
ATOM 601 N N . THR A 1 81 ? 31.304 2.915 -40.722 1.00 91.75 81 THR A N 1
ATOM 602 C CA . THR A 1 81 ? 31.058 3.911 -41.771 1.00 91.75 81 THR A CA 1
ATOM 603 C C . THR A 1 81 ? 29.769 4.671 -41.462 1.00 91.75 81 THR A C 1
ATOM 605 O O . THR A 1 81 ? 28.692 4.074 -41.440 1.00 91.75 81 THR A O 1
ATOM 608 N N . LEU A 1 82 ? 29.880 5.984 -41.250 1.00 93.62 82 LEU A N 1
ATOM 609 C CA . LEU A 1 82 ? 28.767 6.827 -40.790 1.00 93.62 82 LEU A CA 1
ATOM 610 C C . LEU A 1 82 ? 27.945 7.441 -41.924 1.00 93.62 82 LEU A C 1
ATOM 612 O O . LEU A 1 82 ? 26.766 7.749 -41.730 1.00 93.62 82 LEU A O 1
ATOM 616 N N . ALA A 1 83 ? 28.555 7.567 -43.106 1.00 87.00 83 ALA A N 1
ATOM 617 C CA . ALA A 1 83 ? 27.948 8.193 -44.270 1.00 87.00 83 ALA A CA 1
ATOM 618 C C . ALA A 1 83 ? 26.572 7.568 -44.606 1.00 87.00 83 ALA A C 1
ATOM 620 O O . ALA A 1 83 ? 26.486 6.349 -44.848 1.00 87.00 83 ALA A O 1
ATOM 621 N N . PRO A 1 84 ? 25.494 8.378 -44.624 1.00 81.31 84 PRO A N 1
ATOM 622 C CA . PRO A 1 84 ? 24.151 7.904 -44.935 1.00 81.31 84 PRO A CA 1
ATOM 623 C C . PRO A 1 84 ? 23.977 7.602 -46.430 1.00 81.31 84 PRO A C 1
ATOM 625 O O . PRO A 1 84 ? 24.566 8.259 -47.285 1.00 81.31 84 PRO A O 1
ATOM 628 N N . LYS A 1 85 ? 23.093 6.649 -46.768 1.00 71.69 85 LYS A N 1
ATOM 629 C CA . LYS A 1 85 ? 22.539 6.517 -48.138 1.00 71.69 85 LYS A CA 1
ATOM 630 C C . LYS A 1 85 ? 21.609 7.692 -48.457 1.00 71.69 85 LYS A C 1
ATOM 632 O O . LYS A 1 85 ? 21.645 8.253 -49.547 1.00 71.69 85 LYS A O 1
ATOM 637 N N . ALA A 1 86 ? 20.752 8.013 -47.497 1.00 76.44 86 ALA A N 1
ATOM 638 C CA . ALA A 1 86 ? 19.853 9.151 -47.490 1.00 76.44 86 ALA A CA 1
ATOM 639 C C . ALA A 1 86 ? 19.855 9.718 -46.064 1.00 76.44 86 ALA A C 1
ATOM 641 O O . ALA A 1 86 ? 19.921 8.916 -45.126 1.00 76.44 86 ALA A O 1
ATOM 642 N N . PRO A 1 87 ? 19.814 11.050 -45.895 1.00 83.50 87 PRO A N 1
ATOM 643 C CA . PRO A 1 87 ? 19.770 11.656 -44.571 1.00 83.50 87 PRO A CA 1
ATOM 644 C C . PRO A 1 87 ? 18.620 11.087 -43.741 1.00 83.50 87 PRO A C 1
ATOM 646 O O . PRO A 1 87 ? 17.539 10.828 -44.277 1.00 83.50 87 PRO A O 1
ATOM 649 N N . ALA A 1 88 ? 18.850 10.920 -42.442 1.00 90.88 88 ALA A N 1
ATOM 650 C CA . ALA A 1 88 ? 17.811 10.574 -41.492 1.00 90.88 88 ALA A CA 1
ATOM 651 C C . ALA A 1 88 ? 16.622 11.539 -41.615 1.00 90.88 88 ALA A C 1
ATOM 653 O O . ALA A 1 88 ? 16.778 12.758 -41.721 1.00 90.88 88 ALA A O 1
ATOM 654 N N . VAL A 1 89 ? 15.420 10.972 -41.610 1.00 92.88 89 VAL A N 1
ATOM 655 C CA . VAL A 1 89 ? 14.169 11.728 -41.625 1.00 92.88 89 VAL A CA 1
ATOM 656 C C . VAL A 1 89 ? 13.656 11.826 -40.194 1.00 92.88 89 VAL A C 1
ATOM 658 O O . VAL A 1 89 ? 13.642 10.829 -39.468 1.00 92.88 89 VAL A O 1
ATOM 661 N N . GLU A 1 90 ? 13.217 13.020 -39.794 1.00 93.88 90 GLU A N 1
ATOM 662 C CA . GLU A 1 90 ? 12.622 13.247 -38.475 1.00 93.88 90 GLU A CA 1
ATOM 663 C C . GLU A 1 90 ? 11.490 12.239 -38.206 1.00 93.88 90 GLU A C 1
ATOM 665 O O . GLU A 1 90 ? 10.585 12.060 -39.024 1.00 93.88 90 GLU A O 1
ATOM 670 N N . GLY A 1 91 ? 11.565 11.556 -37.061 1.00 88.88 91 GLY A N 1
ATOM 671 C CA . GLY A 1 91 ? 10.583 10.559 -36.628 1.00 88.88 91 GLY A CA 1
ATOM 672 C C . GLY A 1 91 ? 10.730 9.158 -37.236 1.00 88.88 91 GLY A C 1
ATOM 673 O O . GLY A 1 91 ? 9.949 8.280 -36.871 1.00 88.88 91 GLY A O 1
ATOM 674 N N . GLN A 1 92 ? 11.698 8.909 -38.130 1.00 92.44 92 GLN A N 1
ATOM 675 C CA . GLN A 1 92 ? 11.956 7.548 -38.626 1.00 92.44 92 GLN A CA 1
ATOM 676 C C . GLN A 1 92 ? 12.773 6.714 -37.640 1.00 92.44 92 GLN A C 1
ATOM 678 O O . GLN A 1 92 ? 12.395 5.581 -37.354 1.00 92.44 92 GLN A O 1
ATOM 683 N N . ILE A 1 93 ? 13.852 7.262 -37.082 1.00 95.25 93 ILE A N 1
ATOM 684 C CA . ILE A 1 93 ? 14.678 6.547 -36.103 1.00 95.25 93 ILE A CA 1
ATOM 685 C C . ILE A 1 93 ? 13.943 6.511 -34.755 1.00 95.25 93 ILE A C 1
ATOM 687 O O . ILE A 1 93 ? 13.578 7.554 -34.223 1.00 95.25 93 ILE A O 1
ATOM 691 N N . GLN A 1 94 ? 13.707 5.306 -34.226 1.00 89.12 94 GLN A N 1
ATOM 692 C CA . GLN A 1 94 ? 12.848 5.069 -33.052 1.00 89.12 94 GLN A CA 1
ATOM 693 C C . GLN A 1 94 ? 13.601 4.976 -31.712 1.00 89.12 94 GLN A C 1
ATOM 695 O O . GLN A 1 94 ? 12.964 4.824 -30.668 1.00 89.12 94 GLN A O 1
ATOM 700 N N . GLY A 1 95 ? 14.933 5.014 -31.732 1.00 88.00 95 GLY A N 1
ATOM 701 C CA . GLY A 1 95 ? 15.772 4.770 -30.562 1.00 88.00 95 GLY A CA 1
ATOM 702 C C . GLY A 1 95 ? 17.072 5.556 -30.601 1.00 88.00 95 GLY A C 1
ATOM 703 O O . GLY A 1 95 ? 17.451 6.109 -31.633 1.00 88.00 95 GLY A O 1
ATOM 704 N N . GLU A 1 96 ? 17.745 5.593 -29.459 1.00 93.19 96 GLU A N 1
ATOM 705 C CA . GLU A 1 96 ? 18.969 6.365 -29.279 1.00 93.19 96 GLU A CA 1
ATOM 706 C C . GLU A 1 96 ? 20.169 5.704 -29.979 1.00 93.19 96 GLU A C 1
ATOM 708 O O . GLU A 1 96 ? 20.305 4.473 -29.985 1.00 93.19 96 GLU A O 1
ATOM 713 N N . ILE A 1 97 ? 21.047 6.525 -30.568 1.00 97.75 97 ILE A N 1
ATOM 714 C CA . ILE A 1 97 ? 22.234 6.061 -31.299 1.00 97.75 97 ILE A CA 1
ATOM 715 C C . ILE A 1 97 ? 23.522 6.399 -30.545 1.00 97.75 97 ILE A C 1
ATOM 717 O O . ILE A 1 97 ? 23.819 7.563 -30.300 1.00 97.75 97 ILE A O 1
ATOM 721 N N . LEU A 1 98 ? 24.354 5.391 -30.289 1.00 98.19 98 LEU A N 1
ATOM 722 C CA . LEU A 1 98 ? 25.719 5.552 -29.793 1.00 98.19 98 LEU A CA 1
ATOM 723 C C . LEU A 1 98 ? 26.735 5.183 -30.879 1.00 98.19 98 LEU A C 1
ATOM 725 O O . LEU A 1 98 ? 26.752 4.062 -31.398 1.00 98.19 98 LEU A O 1
ATOM 729 N N . VAL A 1 99 ? 27.621 6.123 -31.199 1.00 98.31 99 VAL A N 1
ATOM 730 C CA . VAL A 1 99 ? 28.746 5.913 -32.114 1.00 98.31 99 VAL A CA 1
ATOM 731 C C . VAL A 1 99 ? 30.054 5.913 -31.338 1.00 98.31 99 VAL A C 1
ATOM 733 O O . VAL A 1 99 ? 30.408 6.891 -30.686 1.00 98.31 99 VAL A O 1
ATOM 736 N N . LEU A 1 100 ? 30.792 4.815 -31.449 1.00 98.25 100 LEU A N 1
ATOM 737 C CA . LEU A 1 100 ? 32.086 4.608 -30.817 1.00 98.25 100 LEU A CA 1
ATOM 738 C C . LEU A 1 100 ? 33.160 4.625 -31.904 1.00 98.25 100 LEU A C 1
ATOM 740 O O . LEU A 1 100 ? 33.251 3.706 -32.726 1.00 98.25 100 LEU A O 1
ATOM 744 N N . HIS A 1 101 ? 33.948 5.693 -31.942 1.00 98.06 101 HIS A N 1
ATOM 745 C CA . HIS A 1 101 ? 34.850 6.000 -33.047 1.00 98.06 101 HIS A CA 1
ATOM 746 C C . HIS A 1 101 ? 36.292 6.176 -32.561 1.00 98.06 101 HIS A C 1
ATOM 748 O O . HIS A 1 101 ? 36.522 6.668 -31.461 1.00 98.06 101 HIS A O 1
ATOM 754 N N . GLY A 1 102 ? 37.267 5.754 -33.367 1.00 97.50 102 GLY A N 1
ATOM 755 C CA . GLY A 1 102 ? 38.681 5.954 -33.055 1.00 97.50 102 GLY A CA 1
ATOM 756 C C . GLY A 1 102 ? 39.193 7.252 -33.667 1.00 97.50 102 GLY A C 1
ATOM 757 O O . GLY A 1 102 ? 38.929 7.510 -34.833 1.00 97.50 102 GLY A O 1
ATOM 758 N N . GLU A 1 103 ? 39.928 8.062 -32.909 1.00 97.56 103 GLU A N 1
ATOM 759 C CA . GLU A 1 103 ? 40.485 9.332 -33.399 1.00 97.56 103 GLU A CA 1
ATOM 760 C C . GLU A 1 103 ? 41.397 9.160 -34.626 1.00 97.56 103 GLU A C 1
ATOM 762 O O . GLU A 1 103 ? 41.421 10.006 -35.519 1.00 97.56 103 GLU A O 1
ATOM 767 N N . LEU A 1 104 ? 42.137 8.050 -34.679 1.00 96.19 104 LEU A N 1
ATOM 768 C CA . LEU A 1 104 ? 43.106 7.728 -35.727 1.00 96.19 104 LEU A CA 1
ATOM 769 C C . LEU A 1 104 ? 42.527 6.774 -36.785 1.00 96.19 104 LEU A C 1
ATOM 771 O O . LEU A 1 104 ? 43.277 6.052 -37.446 1.00 96.19 104 LEU A O 1
ATOM 775 N N . ASP A 1 105 ? 41.201 6.705 -36.922 1.00 95.88 105 ASP A N 1
ATOM 776 C CA . ASP A 1 105 ? 40.546 5.916 -37.963 1.00 95.88 105 ASP A CA 1
ATOM 777 C C . ASP A 1 105 ? 40.868 6.493 -39.356 1.00 95.88 105 ASP A C 1
ATOM 779 O O . ASP A 1 105 ? 40.510 7.617 -39.700 1.00 95.88 105 ASP A O 1
ATOM 783 N N . SER A 1 106 ? 41.590 5.720 -40.172 1.00 92.69 106 SER A N 1
ATOM 784 C CA . SER A 1 106 ? 41.975 6.120 -41.530 1.00 92.69 106 SER A CA 1
ATOM 785 C C . SER A 1 106 ? 40.919 5.793 -42.590 1.00 92.69 106 SER A C 1
ATOM 787 O O . SER A 1 106 ? 41.072 6.193 -43.745 1.00 92.69 106 SER A O 1
ATOM 789 N N . MET A 1 107 ? 39.859 5.065 -42.223 1.00 90.75 107 MET A N 1
ATOM 790 C CA . MET A 1 107 ? 38.772 4.668 -43.123 1.00 90.75 107 MET A CA 1
ATOM 791 C C . MET A 1 107 ? 37.557 5.589 -43.015 1.00 90.75 107 MET A C 1
ATOM 793 O O . MET A 1 107 ? 36.820 5.737 -43.989 1.00 90.75 107 MET A O 1
ATOM 797 N N . VAL A 1 108 ? 37.330 6.174 -41.840 1.00 93.56 108 VAL A N 1
ATOM 798 C CA . VAL A 1 108 ? 36.223 7.090 -41.550 1.00 93.56 108 VAL A CA 1
ATOM 799 C C . VAL A 1 108 ? 36.797 8.291 -40.816 1.00 93.56 108 VAL A C 1
ATOM 801 O O . VAL A 1 108 ? 37.432 8.133 -39.784 1.00 93.56 108 VAL A O 1
ATOM 804 N N . THR A 1 109 ? 36.601 9.485 -41.363 1.00 95.81 109 THR A N 1
ATOM 805 C CA . THR A 1 109 ? 37.258 10.702 -40.880 1.00 95.81 109 THR A CA 1
ATOM 806 C C . THR A 1 109 ? 36.446 11.404 -39.792 1.00 95.81 109 THR A C 1
ATOM 808 O O . THR A 1 109 ? 35.234 11.221 -39.671 1.00 95.81 109 THR A O 1
ATOM 811 N N . LEU A 1 110 ? 37.087 12.305 -39.043 1.00 96.25 110 LEU A N 1
ATOM 812 C CA . LEU A 1 110 ? 36.375 13.179 -38.105 1.00 96.25 110 LEU A CA 1
ATOM 813 C C . LEU A 1 110 ? 35.376 14.125 -38.803 1.00 96.25 110 LEU A C 1
ATOM 815 O O . LEU A 1 110 ? 34.393 14.527 -38.182 1.00 96.25 110 LEU A O 1
ATOM 819 N N . ASP A 1 111 ? 35.565 14.429 -40.091 1.00 96.31 111 ASP A N 1
ATOM 820 C CA . ASP A 1 111 ? 34.588 15.184 -40.887 1.00 96.31 111 ASP A CA 1
ATOM 821 C C . ASP A 1 111 ? 33.324 14.349 -41.167 1.00 96.31 111 ASP A C 1
ATOM 823 O O . ASP A 1 111 ? 32.207 14.875 -41.136 1.00 96.31 111 ASP A O 1
ATOM 827 N N . ASP A 1 112 ? 33.468 13.033 -41.365 1.00 95.81 112 ASP A N 1
ATOM 828 C CA . ASP A 1 112 ? 32.326 12.112 -41.461 1.00 95.81 112 ASP A CA 1
ATOM 829 C C . ASP A 1 112 ? 31.566 12.042 -40.127 1.00 95.81 112 ASP A C 1
ATOM 831 O O . ASP A 1 112 ? 30.333 12.018 -40.108 1.00 95.81 112 ASP A O 1
ATOM 835 N N . VAL A 1 113 ? 32.289 12.063 -39.001 1.00 97.00 113 VAL A N 1
ATOM 836 C CA . VAL A 1 113 ? 31.700 12.139 -37.654 1.00 97.00 113 VAL A CA 1
ATOM 837 C C . VAL A 1 113 ? 30.932 13.446 -37.452 1.00 97.00 113 VAL A C 1
ATOM 839 O O . VAL A 1 113 ? 29.812 13.428 -36.937 1.00 97.00 113 VAL A O 1
ATOM 842 N N . ALA A 1 114 ? 31.508 14.579 -37.857 1.00 96.75 114 ALA A N 1
ATOM 843 C CA . ALA A 1 114 ? 30.843 15.875 -37.785 1.00 96.75 114 ALA A CA 1
ATOM 844 C C . ALA A 1 114 ? 29.566 15.891 -38.641 1.00 96.75 114 ALA A C 1
ATOM 846 O O . ALA A 1 114 ? 28.503 16.267 -38.149 1.00 96.75 114 ALA A O 1
ATOM 847 N N . SER A 1 115 ? 29.647 15.375 -39.869 1.00 96.62 115 SER A N 1
ATOM 848 C CA . SER A 1 115 ? 28.505 15.256 -40.785 1.00 96.62 115 SER A CA 1
ATOM 849 C C . SER A 1 115 ? 27.388 14.380 -40.205 1.00 96.62 115 SER A C 1
ATOM 851 O O . SER A 1 115 ? 26.211 14.721 -40.307 1.00 96.62 115 SER A O 1
ATOM 853 N N . PHE A 1 116 ? 27.741 13.273 -39.544 1.00 97.00 116 PHE A N 1
ATOM 854 C CA . PHE A 1 116 ? 26.778 12.426 -38.839 1.00 97.00 116 PHE A CA 1
ATOM 855 C C . PHE A 1 116 ? 26.078 13.168 -37.693 1.00 97.00 116 PHE A C 1
ATOM 857 O O . PHE A 1 116 ? 24.858 13.081 -37.560 1.00 97.00 116 PHE A O 1
ATOM 864 N N . ARG A 1 117 ? 26.822 13.921 -36.872 1.00 97.25 117 ARG A N 1
ATOM 865 C CA . ARG A 1 117 ? 26.234 14.717 -35.779 1.00 97.25 117 ARG A CA 1
ATOM 866 C C . ARG A 1 117 ? 25.253 15.762 -36.313 1.00 97.25 117 ARG A C 1
ATOM 868 O O . ARG A 1 117 ? 24.171 15.925 -35.755 1.00 97.25 117 ARG A O 1
ATOM 875 N N . GLU A 1 118 ? 25.607 16.440 -37.404 1.00 96.75 118 GLU A N 1
ATOM 876 C CA . GLU A 1 118 ? 24.718 17.397 -38.072 1.00 96.75 118 GLU A CA 1
ATOM 877 C C . GLU A 1 118 ? 23.441 16.724 -38.591 1.00 96.75 118 GLU A C 1
ATOM 879 O O . GLU A 1 118 ? 22.345 17.242 -38.373 1.00 96.75 118 GLU A O 1
ATOM 884 N N . GLU A 1 119 ? 23.566 15.548 -39.215 1.00 95.69 119 GLU A N 1
ATOM 885 C CA . GLU A 1 119 ? 22.436 14.739 -39.683 1.00 95.69 119 GLU A CA 1
ATOM 886 C C . GLU A 1 119 ? 21.494 14.359 -38.529 1.00 95.69 119 GLU A C 1
ATOM 888 O O . GLU A 1 119 ? 20.293 14.623 -38.603 1.00 95.69 119 GLU A O 1
ATOM 893 N N . MET A 1 120 ? 22.022 13.770 -37.449 1.00 97.06 120 MET A N 1
ATOM 894 C CA . MET A 1 120 ? 21.209 13.331 -36.308 1.00 97.06 120 MET A CA 1
ATOM 895 C C . MET A 1 120 ? 20.547 14.509 -35.591 1.00 97.06 120 MET A C 1
ATOM 897 O O . MET A 1 120 ? 19.377 14.426 -35.215 1.00 97.06 120 MET A O 1
ATOM 901 N N . HIS A 1 121 ? 21.256 15.634 -35.457 1.00 95.19 121 HIS A N 1
ATOM 902 C CA . HIS A 1 121 ? 20.688 16.860 -34.907 1.00 95.19 121 HIS A CA 1
ATOM 903 C C . HIS A 1 121 ? 19.550 17.401 -35.787 1.00 95.19 121 HIS A C 1
ATOM 905 O O . HIS A 1 121 ? 18.489 17.757 -35.274 1.00 95.19 121 HIS A O 1
ATOM 911 N N . ALA A 1 122 ? 19.730 17.433 -37.112 1.00 94.62 122 ALA A N 1
ATOM 912 C CA . ALA A 1 122 ? 18.696 17.878 -38.047 1.00 94.62 122 ALA A CA 1
ATOM 913 C C . ALA A 1 122 ? 17.452 16.972 -38.022 1.00 94.62 122 ALA A C 1
ATOM 915 O O . ALA A 1 122 ? 16.331 17.471 -38.111 1.00 94.62 122 ALA A O 1
ATOM 916 N N . ALA A 1 123 ? 17.644 15.663 -37.851 1.00 94.62 123 ALA A N 1
ATOM 917 C CA . ALA A 1 123 ? 16.569 14.681 -37.733 1.00 94.62 123 ALA A CA 1
ATOM 918 C C . ALA A 1 123 ? 15.964 14.578 -36.318 1.00 94.62 123 ALA A C 1
ATOM 920 O O . ALA A 1 123 ? 15.021 13.810 -36.126 1.00 94.62 123 ALA A O 1
ATOM 921 N N . LYS A 1 124 ? 16.477 15.344 -35.340 1.00 95.69 124 LYS A N 1
ATOM 922 C CA . LYS A 1 124 ? 16.080 15.313 -33.918 1.00 95.69 124 LYS A CA 1
ATOM 923 C C . LYS A 1 124 ? 16.170 13.918 -33.293 1.00 95.69 124 LYS A C 1
ATOM 925 O O . LYS A 1 124 ? 15.264 13.480 -32.589 1.00 95.69 124 LYS A O 1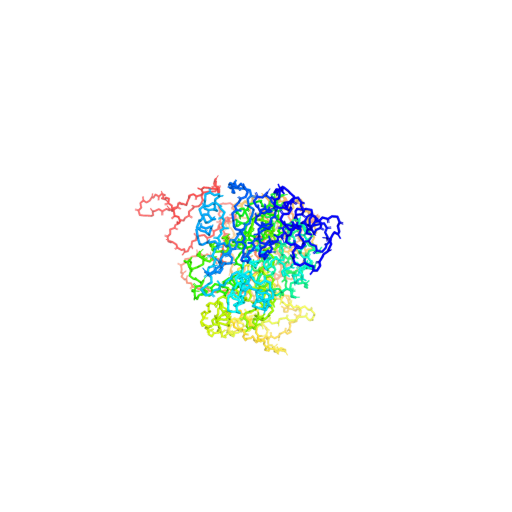
ATOM 930 N N . VAL A 1 125 ? 17.262 13.224 -33.581 1.00 94.94 125 VAL A N 1
ATOM 931 C CA . VAL A 1 125 ? 17.553 11.897 -33.040 1.00 94.94 125 VAL A CA 1
ATOM 932 C C . VAL A 1 125 ? 18.483 12.046 -31.843 1.00 94.94 125 VAL A C 1
ATOM 934 O O . VAL A 1 125 ? 19.538 12.681 -31.952 1.00 94.94 125 VAL A O 1
ATOM 937 N N . ASP A 1 126 ? 18.103 11.447 -30.715 1.00 92.00 126 ASP A N 1
ATOM 938 C CA . ASP A 1 126 ? 18.973 11.344 -29.545 1.00 92.00 126 ASP A CA 1
ATOM 939 C C . ASP A 1 126 ? 20.203 10.513 -29.914 1.00 92.00 126 ASP A C 1
ATOM 941 O O . ASP A 1 126 ? 20.099 9.369 -30.373 1.00 92.00 126 ASP A O 1
ATOM 945 N N . HIS A 1 127 ? 21.379 11.120 -29.781 1.00 96.50 127 HIS A N 1
ATOM 946 C CA . HIS A 1 127 ? 22.621 10.485 -30.181 1.00 96.50 127 HIS A CA 1
ATOM 947 C C . HIS A 1 127 ? 23.804 10.934 -29.332 1.00 96.50 127 HIS A C 1
ATOM 949 O O . HIS A 1 127 ? 23.885 12.075 -28.874 1.00 96.50 127 HIS A O 1
ATOM 955 N N . GLU A 1 128 ? 24.773 10.037 -29.210 1.00 97.19 128 GLU A N 1
ATOM 956 C CA . GLU A 1 128 ? 26.064 10.283 -28.593 1.00 97.19 128 GLU A CA 1
ATOM 957 C C . GLU A 1 128 ? 27.173 9.758 -29.507 1.00 97.19 128 GLU A C 1
ATOM 959 O O . GLU A 1 128 ? 27.048 8.709 -30.142 1.00 97.19 128 GLU A O 1
ATOM 964 N N . VAL A 1 129 ? 28.279 10.498 -29.584 1.00 97.75 129 VAL A N 1
ATOM 965 C CA . VAL A 1 129 ? 29.484 10.037 -30.275 1.00 97.75 129 VAL A CA 1
ATOM 966 C C . VAL A 1 129 ? 30.673 10.166 -29.341 1.00 97.75 129 VAL A C 1
ATOM 968 O O . VAL A 1 129 ? 31.058 11.291 -29.006 1.00 97.75 129 VAL A O 1
ATOM 971 N N . ILE A 1 130 ? 31.279 9.035 -28.995 1.00 97.75 130 ILE A N 1
ATOM 972 C CA . ILE A 1 130 ? 32.506 8.954 -28.204 1.00 97.75 130 ILE A CA 1
ATOM 973 C C . ILE A 1 130 ? 33.676 8.736 -29.162 1.00 97.75 130 ILE A C 1
ATOM 975 O O . ILE A 1 130 ? 33.677 7.791 -29.953 1.00 97.75 130 ILE A O 1
ATOM 979 N N . ILE A 1 131 ? 34.658 9.634 -29.096 1.00 98.00 131 ILE A N 1
ATOM 980 C CA . ILE A 1 131 ? 35.905 9.541 -29.857 1.00 98.00 131 ILE A CA 1
ATOM 981 C C . ILE A 1 131 ? 36.994 9.090 -28.890 1.00 98.00 131 ILE A C 1
ATOM 983 O O . ILE A 1 131 ? 37.260 9.772 -27.901 1.00 98.00 131 ILE A O 1
ATOM 987 N N . PHE A 1 132 ? 37.606 7.947 -29.172 1.00 97.69 132 PHE A N 1
ATOM 988 C CA . PHE A 1 132 ? 38.686 7.397 -28.367 1.00 97.69 132 PHE A CA 1
ATOM 989 C C . PHE A 1 132 ? 40.040 7.878 -28.883 1.00 97.69 132 PHE A C 1
ATOM 991 O O . PHE A 1 132 ? 40.405 7.603 -30.030 1.00 97.69 132 PHE A O 1
ATOM 998 N N . GLU A 1 133 ? 40.773 8.573 -28.014 1.00 95.75 133 GLU A N 1
ATOM 999 C CA . GLU A 1 133 ? 42.142 9.036 -28.257 1.00 95.75 133 GLU A CA 1
ATOM 1000 C C . GLU A 1 133 ? 43.059 7.851 -28.599 1.00 95.75 133 GLU A C 1
ATOM 1002 O O . GLU A 1 133 ? 42.914 6.751 -28.052 1.00 95.75 133 GLU A O 1
ATOM 1007 N N . ASP A 1 134 ? 43.970 8.060 -29.551 1.00 94.88 134 ASP A N 1
ATOM 1008 C CA . ASP A 1 134 ? 44.943 7.064 -30.028 1.00 94.88 134 ASP A CA 1
ATOM 1009 C C . ASP A 1 134 ? 44.348 5.755 -30.601 1.00 94.88 134 ASP A C 1
ATOM 1011 O O . ASP A 1 134 ? 45.075 4.805 -30.917 1.00 94.88 134 ASP A O 1
ATOM 1015 N N . ALA A 1 135 ? 43.027 5.653 -30.757 1.00 97.25 135 ALA A N 1
ATOM 1016 C CA . ALA A 1 135 ? 42.372 4.457 -31.276 1.00 97.25 135 ALA A CA 1
ATOM 1017 C C . ALA A 1 135 ? 42.247 4.499 -32.806 1.00 97.25 135 ALA A C 1
ATOM 1019 O O . ALA A 1 135 ? 41.831 5.497 -33.388 1.00 97.25 135 ALA A O 1
ATOM 1020 N N . LYS A 1 136 ? 42.573 3.380 -33.462 1.00 96.31 136 LYS A N 1
ATOM 1021 C CA . LYS A 1 136 ? 42.434 3.187 -34.915 1.00 96.31 136 LYS A CA 1
ATOM 1022 C C . LYS A 1 136 ? 41.122 2.490 -35.277 1.00 96.31 136 LYS A C 1
ATOM 1024 O O . LYS A 1 136 ? 40.392 2.002 -34.414 1.00 96.31 136 LYS A O 1
ATOM 1029 N N . HIS A 1 137 ? 40.869 2.340 -36.576 1.00 95.06 137 HIS A N 1
ATOM 1030 C CA . HIS A 1 137 ? 39.830 1.438 -37.062 1.00 95.06 137 HIS A CA 1
ATOM 1031 C C . HIS A 1 137 ? 40.048 0.010 -36.528 1.00 95.06 137 HIS A C 1
ATOM 1033 O O . HIS A 1 137 ? 41.165 -0.514 -36.535 1.00 95.06 137 HIS A O 1
ATOM 1039 N N . GLY A 1 138 ? 38.980 -0.642 -36.064 1.00 92.75 138 GLY A N 1
ATOM 1040 C CA . GLY A 1 138 ? 39.069 -1.981 -35.474 1.00 92.75 138 GLY A CA 1
ATOM 1041 C C . GLY A 1 138 ? 39.541 -2.031 -34.014 1.00 92.75 138 GLY A C 1
ATOM 1042 O O . GLY A 1 138 ? 39.870 -3.124 -33.552 1.00 92.75 138 GLY A O 1
ATOM 1043 N N . PHE A 1 139 ? 39.525 -0.906 -33.283 1.00 96.44 139 PHE A N 1
ATOM 1044 C CA . PHE A 1 139 ? 39.986 -0.809 -31.886 1.00 96.44 139 PHE A CA 1
ATOM 1045 C C . PHE A 1 139 ? 39.378 -1.822 -30.911 1.00 96.44 139 PHE A C 1
ATOM 1047 O O . PHE A 1 139 ? 40.023 -2.146 -29.922 1.00 96.44 139 PHE A O 1
ATOM 1054 N N . SER A 1 140 ? 38.187 -2.356 -31.194 1.00 94.12 140 SER A N 1
ATOM 1055 C CA . SER A 1 140 ? 37.492 -3.365 -30.377 1.00 94.12 140 SER A CA 1
ATOM 1056 C C . SER A 1 140 ? 37.720 -4.814 -30.829 1.00 94.12 140 SER A C 1
ATOM 1058 O O . SER A 1 140 ? 36.890 -5.689 -30.600 1.00 94.12 140 SER A O 1
ATOM 1060 N N . ASN A 1 141 ? 38.800 -5.081 -31.568 1.00 92.44 141 ASN A N 1
ATOM 1061 C CA . ASN A 1 141 ? 39.168 -6.433 -31.976 1.00 92.44 141 ASN A CA 1
ATOM 1062 C C . ASN A 1 141 ? 40.601 -6.756 -31.527 1.00 92.44 141 ASN A C 1
ATOM 1064 O O . ASN A 1 141 ? 41.541 -6.255 -32.145 1.00 92.44 141 ASN A O 1
ATOM 1068 N N . PRO A 1 142 ? 40.795 -7.668 -30.556 1.00 92.69 142 PRO A N 1
ATOM 1069 C CA . PRO A 1 142 ? 42.121 -8.058 -30.065 1.00 92.69 142 PRO A CA 1
ATOM 1070 C C . PRO A 1 142 ? 43.083 -8.604 -31.134 1.00 92.69 142 PRO A C 1
ATOM 1072 O O . PRO A 1 142 ? 44.291 -8.641 -30.920 1.00 92.69 142 PRO A O 1
ATOM 1075 N N . LEU A 1 143 ? 42.568 -9.037 -32.291 1.00 91.31 143 LEU A N 1
ATOM 1076 C CA . LEU A 1 143 ? 43.364 -9.530 -33.422 1.00 91.31 143 LEU A CA 1
ATOM 1077 C C . LEU A 1 143 ? 43.616 -8.462 -34.501 1.00 91.31 143 LEU A C 1
ATOM 1079 O O . LEU A 1 143 ? 44.137 -8.793 -35.570 1.00 91.31 143 LEU A O 1
ATOM 1083 N N . ALA A 1 144 ? 43.219 -7.204 -34.281 1.00 89.75 144 ALA A N 1
ATOM 1084 C CA . ALA A 1 144 ? 43.318 -6.142 -35.281 1.00 89.75 144 ALA A CA 1
ATOM 1085 C C . ALA A 1 144 ? 44.762 -5.913 -35.746 1.00 89.75 144 ALA A C 1
ATOM 1087 O O . ALA A 1 144 ? 44.998 -5.895 -36.951 1.00 89.75 144 ALA A O 1
ATOM 1088 N N . ASP A 1 145 ? 45.734 -5.848 -34.829 1.00 90.00 145 ASP A N 1
ATOM 1089 C CA . ASP A 1 145 ? 47.145 -5.605 -35.173 1.00 90.00 145 ASP A CA 1
ATOM 1090 C C . ASP A 1 145 ? 47.772 -6.749 -35.985 1.00 90.00 145 ASP A C 1
ATOM 1092 O O . ASP A 1 145 ? 48.577 -6.527 -36.895 1.00 90.00 145 ASP A O 1
ATOM 1096 N N . GLU A 1 146 ? 47.416 -7.996 -35.669 1.00 89.75 146 GLU A N 1
ATOM 1097 C CA . GLU A 1 146 ? 47.880 -9.170 -36.414 1.00 89.75 146 GLU A CA 1
ATOM 1098 C C . GLU A 1 146 ? 47.279 -9.181 -37.825 1.00 89.75 146 GLU A C 1
ATOM 1100 O O . GLU A 1 146 ? 47.989 -9.367 -38.818 1.00 89.75 146 GLU A O 1
ATOM 1105 N N . ARG A 1 147 ? 45.973 -8.910 -37.929 1.00 84.81 147 ARG A N 1
ATOM 1106 C CA . ARG A 1 147 ? 45.250 -8.860 -39.206 1.00 84.81 147 ARG A CA 1
ATOM 1107 C C . ARG A 1 147 ? 45.681 -7.683 -40.075 1.00 84.81 147 ARG A C 1
ATOM 1109 O O . ARG A 1 147 ? 45.739 -7.852 -41.294 1.00 84.81 147 ARG A O 1
ATOM 1116 N N . ALA A 1 148 ? 46.013 -6.544 -39.470 1.00 86.44 148 ALA A N 1
ATOM 1117 C CA . ALA A 1 148 ? 46.591 -5.381 -40.137 1.00 86.44 148 ALA A CA 1
ATOM 1118 C C . ALA A 1 148 ? 47.871 -5.766 -40.881 1.00 86.44 148 ALA A C 1
ATOM 1120 O O . ALA A 1 148 ? 47.981 -5.573 -42.092 1.00 86.44 148 ALA A O 1
ATOM 1121 N N . LYS A 1 149 ? 48.803 -6.418 -40.173 1.00 87.62 149 LYS A N 1
ATOM 1122 C CA . LYS A 1 149 ? 50.075 -6.891 -40.740 1.00 87.62 149 LYS A CA 1
ATOM 1123 C C . LYS A 1 149 ? 49.875 -7.945 -41.824 1.00 87.62 149 LYS A C 1
ATOM 1125 O O . LYS A 1 149 ? 50.521 -7.868 -42.864 1.00 87.62 149 LYS A O 1
ATOM 1130 N N . ALA A 1 150 ? 48.989 -8.914 -41.595 1.00 83.81 150 ALA A N 1
ATOM 1131 C CA . ALA A 1 150 ? 48.761 -10.014 -42.530 1.00 83.81 150 ALA A CA 1
ATOM 1132 C C . ALA A 1 150 ? 48.139 -9.559 -43.862 1.00 83.81 150 ALA A C 1
ATOM 1134 O O . ALA A 1 150 ? 48.413 -10.161 -44.899 1.00 83.81 150 ALA A O 1
ATOM 1135 N N . ASN A 1 151 ? 47.316 -8.506 -43.839 1.00 81.62 151 ASN A N 1
ATOM 1136 C CA . ASN A 1 151 ? 46.544 -8.065 -45.004 1.00 81.62 151 ASN A CA 1
ATOM 1137 C C . ASN A 1 151 ? 46.978 -6.700 -45.564 1.00 81.62 151 ASN A C 1
ATOM 1139 O O . ASN A 1 151 ? 46.424 -6.266 -46.570 1.00 81.62 151 ASN A O 1
ATOM 1143 N N . GLY A 1 152 ? 47.958 -6.029 -44.946 1.00 84.50 152 GLY A N 1
ATOM 1144 C CA . GLY A 1 152 ? 48.438 -4.714 -45.380 1.00 84.50 152 GLY A CA 1
ATOM 1145 C C . GLY A 1 152 ? 47.392 -3.605 -45.228 1.00 84.50 152 GLY A C 1
ATOM 1146 O O . GLY A 1 152 ? 47.309 -2.730 -46.086 1.00 84.50 152 GLY A O 1
ATOM 1147 N N . VAL A 1 153 ? 46.580 -3.665 -44.170 1.00 84.50 153 VAL A N 1
ATOM 1148 C CA . VAL A 1 153 ? 45.510 -2.697 -43.869 1.00 84.50 153 VAL A CA 1
ATOM 1149 C C . VAL A 1 153 ? 45.806 -1.960 -42.566 1.00 84.50 153 VAL A C 1
ATOM 1151 O O . VAL A 1 153 ? 46.470 -2.504 -41.688 1.00 84.50 153 VAL A O 1
ATOM 1154 N N . ASP A 1 154 ? 45.311 -0.733 -42.429 1.00 89.06 154 ASP A N 1
ATOM 1155 C CA . ASP A 1 154 ? 45.512 0.083 -41.230 1.00 89.06 154 ASP A CA 1
ATOM 1156 C C . ASP A 1 154 ? 44.396 -0.174 -40.208 1.00 89.06 154 ASP A C 1
ATOM 1158 O O . ASP A 1 154 ? 43.367 0.495 -40.188 1.00 89.06 154 ASP A O 1
ATOM 1162 N N . LEU A 1 155 ? 44.593 -1.212 -39.395 1.00 91.56 155 LEU A N 1
ATOM 1163 C CA . LEU A 1 155 ? 43.765 -1.534 -38.232 1.00 91.56 155 LEU A CA 1
ATOM 1164 C C . LEU A 1 155 ? 44.644 -1.507 -36.981 1.00 91.56 155 LEU A C 1
ATOM 1166 O O . LEU A 1 155 ? 45.852 -1.738 -37.071 1.00 91.56 155 LEU A O 1
ATOM 1170 N N . GLY A 1 156 ? 44.049 -1.282 -35.815 1.00 94.50 156 GLY A N 1
ATOM 1171 C CA . GLY A 1 156 ? 44.774 -1.395 -34.551 1.00 94.50 156 GLY A CA 1
ATOM 1172 C C . GLY A 1 156 ? 43.852 -1.698 -33.389 1.00 94.50 156 GLY A C 1
ATOM 1173 O O . GLY A 1 156 ? 42.729 -1.206 -33.370 1.00 94.50 156 GLY A O 1
ATOM 1174 N N . TYR A 1 157 ? 44.316 -2.518 -32.446 1.00 96.69 157 TYR A N 1
ATOM 1175 C CA . TYR A 1 157 ? 43.577 -2.822 -31.223 1.00 96.69 157 TYR A CA 1
ATOM 1176 C C . TYR A 1 157 ? 43.888 -1.774 -30.151 1.00 96.69 157 TYR A C 1
ATOM 1178 O O . TYR A 1 157 ? 45.047 -1.404 -29.963 1.00 96.69 157 TYR A O 1
ATOM 1186 N N . ASN A 1 158 ? 42.871 -1.316 -29.422 1.00 97.44 158 ASN A N 1
ATOM 1187 C CA . ASN A 1 158 ? 43.063 -0.458 -28.258 1.00 97.44 158 ASN A CA 1
ATOM 1188 C C . ASN A 1 158 ? 42.203 -1.000 -27.097 1.00 97.44 158 ASN A C 1
ATOM 1190 O O . ASN A 1 158 ? 40.985 -0.818 -27.106 1.00 97.44 158 ASN A O 1
ATOM 1194 N N . PRO A 1 159 ? 42.813 -1.668 -26.098 1.00 94.81 159 PRO A N 1
ATOM 1195 C CA . PRO A 1 159 ? 42.078 -2.322 -25.014 1.00 94.81 159 PRO A CA 1
ATOM 1196 C C . PRO A 1 159 ? 41.332 -1.338 -24.106 1.00 94.81 159 PRO A C 1
ATOM 1198 O O . PRO A 1 159 ? 40.322 -1.695 -23.505 1.00 94.81 159 PRO A O 1
ATOM 1201 N N . GLU A 1 160 ? 41.820 -0.102 -23.987 1.00 95.50 160 GLU A N 1
ATOM 1202 C CA . GLU A 1 160 ? 41.155 0.933 -23.197 1.00 95.50 160 GLU A CA 1
ATOM 1203 C C . GLU A 1 160 ? 39.901 1.433 -23.920 1.00 95.50 160 GLU A C 1
ATOM 1205 O O . GLU A 1 160 ? 38.827 1.472 -23.322 1.00 95.50 160 GLU A O 1
ATOM 1210 N N . ALA A 1 161 ? 40.017 1.722 -25.220 1.00 95.75 161 ALA A N 1
ATOM 1211 C CA . ALA A 1 161 ? 38.890 2.101 -26.071 1.00 95.75 161 ALA A CA 1
ATOM 1212 C C . ALA A 1 161 ? 37.836 0.985 -26.172 1.00 95.75 161 ALA A C 1
ATOM 1214 O O . ALA A 1 161 ? 36.638 1.259 -26.167 1.00 95.75 161 ALA A O 1
ATOM 1215 N N . GLU A 1 162 ? 38.258 -0.284 -26.231 1.00 96.12 162 GLU A N 1
ATOM 1216 C CA . GLU A 1 162 ? 37.340 -1.426 -26.172 1.00 96.12 162 GLU A CA 1
ATOM 1217 C C . GLU A 1 162 ? 36.571 -1.448 -24.848 1.00 96.12 162 GLU A C 1
ATOM 1219 O O . GLU A 1 162 ? 35.343 -1.517 -24.871 1.00 96.12 162 GLU A O 1
ATOM 1224 N N . ARG A 1 163 ? 37.268 -1.346 -23.707 1.00 94.75 163 ARG A N 1
ATOM 1225 C CA . ARG A 1 163 ? 36.623 -1.355 -22.388 1.00 94.75 163 ARG A CA 1
ATOM 1226 C C . ARG A 1 163 ? 35.617 -0.214 -22.254 1.00 94.75 163 ARG A C 1
ATOM 1228 O O . ARG A 1 163 ? 34.456 -0.467 -21.962 1.00 94.75 163 ARG A O 1
ATOM 1235 N N . GLN A 1 164 ? 36.045 1.017 -22.532 1.00 93.69 164 GLN A N 1
ATOM 1236 C CA . GLN A 1 164 ? 35.181 2.197 -22.451 1.00 93.69 164 GLN A CA 1
ATOM 1237 C C . GLN A 1 164 ? 33.994 2.108 -23.421 1.00 93.69 164 GLN A C 1
ATOM 1239 O O . GLN A 1 164 ? 32.877 2.480 -23.072 1.00 93.69 164 GLN A O 1
ATOM 1244 N N . GLY A 1 165 ? 34.217 1.588 -24.632 1.00 93.25 165 GLY A N 1
ATOM 1245 C CA . GLY A 1 165 ? 33.157 1.387 -25.615 1.00 93.25 165 GLY A CA 1
ATOM 1246 C C . GLY A 1 165 ? 32.133 0.335 -25.193 1.00 93.25 165 GLY A C 1
ATOM 1247 O O . GLY A 1 165 ? 30.938 0.529 -25.402 1.00 93.25 165 GLY A O 1
ATOM 1248 N N . LEU A 1 166 ? 32.576 -0.762 -24.575 1.00 90.75 166 LEU A N 1
ATOM 1249 C CA . LEU A 1 166 ? 31.676 -1.772 -24.019 1.00 90.75 166 LEU A CA 1
ATOM 1250 C C . LEU A 1 166 ? 30.879 -1.225 -22.831 1.00 90.75 166 LEU A C 1
ATOM 1252 O O . LEU A 1 166 ? 29.672 -1.448 -22.786 1.00 90.75 166 LEU A O 1
ATOM 1256 N N . ASP A 1 167 ? 31.514 -0.481 -21.924 1.00 87.19 167 ASP A N 1
ATOM 1257 C CA . ASP A 1 167 ? 30.835 0.150 -20.786 1.00 87.19 167 ASP A CA 1
ATOM 1258 C C . ASP A 1 167 ? 29.727 1.105 -21.276 1.00 87.19 167 ASP A C 1
ATOM 1260 O O . ASP A 1 167 ? 28.566 0.961 -20.894 1.00 87.19 167 ASP A O 1
ATOM 1264 N N . ALA A 1 168 ? 30.044 1.995 -22.225 1.00 88.75 168 ALA A N 1
ATOM 1265 C CA . ALA A 1 168 ? 29.071 2.919 -22.814 1.00 88.75 168 ALA A CA 1
ATOM 1266 C C . ALA A 1 168 ? 27.931 2.200 -23.566 1.00 88.75 168 ALA A C 1
ATOM 1268 O O . ALA A 1 168 ? 26.774 2.626 -23.517 1.00 88.75 168 ALA A O 1
ATOM 1269 N N . MET A 1 169 ? 28.236 1.090 -24.250 1.00 93.75 169 MET A N 1
ATOM 1270 C CA . MET A 1 169 ? 27.228 0.244 -24.894 1.00 93.75 169 MET A CA 1
ATOM 1271 C C . MET A 1 169 ? 26.258 -0.340 -23.863 1.00 93.75 169 MET A C 1
ATOM 1273 O O . MET A 1 169 ? 25.048 -0.262 -24.068 1.00 93.75 169 MET A O 1
ATOM 1277 N N . TYR A 1 170 ? 26.764 -0.925 -22.774 1.00 83.38 170 TYR A N 1
ATOM 1278 C CA . TYR A 1 170 ? 25.909 -1.494 -21.732 1.00 83.38 170 TYR A CA 1
ATOM 1279 C C . TYR A 1 170 ? 25.057 -0.421 -21.050 1.00 83.38 170 TYR A C 1
ATOM 1281 O O . TYR A 1 170 ? 23.855 -0.631 -20.905 1.00 83.38 170 TYR A O 1
ATOM 1289 N N . ASP A 1 171 ? 25.620 0.752 -20.753 1.00 82.50 171 ASP A N 1
ATOM 1290 C CA . ASP A 1 171 ? 24.867 1.873 -20.182 1.00 82.50 171 ASP A CA 1
ATOM 1291 C C . ASP A 1 171 ? 23.712 2.327 -21.099 1.00 82.50 171 ASP A C 1
ATOM 1293 O O . ASP A 1 171 ? 22.604 2.592 -20.625 1.00 82.50 171 ASP A O 1
ATOM 1297 N N . LEU A 1 172 ? 23.927 2.379 -22.423 1.00 84.69 172 LEU A N 1
ATOM 1298 C CA . LEU A 1 172 ? 22.865 2.670 -23.394 1.00 84.69 172 LEU A CA 1
ATOM 1299 C C . LEU A 1 172 ? 21.765 1.603 -23.384 1.00 84.69 172 LEU A C 1
ATOM 1301 O O . LEU A 1 172 ? 20.579 1.941 -23.403 1.00 84.69 172 LEU A O 1
ATOM 1305 N N . LEU A 1 173 ? 22.146 0.326 -23.391 1.00 81.94 173 LEU A N 1
ATOM 1306 C CA . LEU A 1 173 ? 21.190 -0.779 -23.405 1.00 81.94 173 LEU A CA 1
ATOM 1307 C C . LEU A 1 173 ? 20.365 -0.800 -22.115 1.00 81.94 173 LEU A C 1
ATOM 1309 O O . LEU A 1 173 ? 19.147 -0.932 -22.178 1.00 81.94 173 LEU A O 1
ATOM 1313 N N . GLU A 1 174 ? 20.985 -0.604 -20.953 1.00 73.12 174 GLU A N 1
ATOM 1314 C CA . GLU A 1 174 ? 20.292 -0.618 -19.662 1.00 73.12 174 GLU A CA 1
ATOM 1315 C C . GLU A 1 174 ? 19.274 0.519 -19.523 1.00 73.12 174 GLU A C 1
ATOM 1317 O O . GLU A 1 174 ? 18.140 0.277 -19.089 1.00 73.12 174 GLU A O 1
ATOM 1322 N N . ARG A 1 175 ? 19.625 1.744 -19.946 1.00 70.94 175 ARG A N 1
ATOM 1323 C CA . ARG A 1 175 ? 18.695 2.887 -19.878 1.00 70.94 175 ARG A CA 1
ATOM 1324 C C . ARG A 1 175 ? 17.551 2.802 -20.884 1.00 70.94 175 ARG A C 1
ATOM 1326 O O . ARG A 1 175 ? 16.466 3.302 -20.599 1.00 70.94 175 ARG A O 1
ATOM 1333 N N . ASN A 1 176 ? 17.761 2.132 -22.017 1.00 69.12 176 ASN A N 1
ATOM 1334 C CA . ASN A 1 176 ? 16.741 1.990 -23.056 1.00 69.12 176 ASN A CA 1
ATOM 1335 C C . ASN A 1 176 ? 15.889 0.712 -22.923 1.00 69.12 176 ASN A C 1
ATOM 1337 O O . ASN A 1 176 ? 14.814 0.653 -23.519 1.00 69.12 176 ASN A O 1
ATOM 1341 N N . LEU A 1 177 ? 16.313 -0.282 -22.125 1.00 60.66 177 LEU A N 1
ATOM 1342 C CA . LEU A 1 177 ? 15.646 -1.593 -22.000 1.00 60.66 177 LEU A CA 1
ATOM 1343 C C . LEU A 1 177 ? 15.015 -1.880 -20.610 1.00 60.66 177 LEU A C 1
ATOM 1345 O O . LEU A 1 177 ? 14.733 -3.028 -20.268 1.00 60.66 177 LEU A O 1
ATOM 1349 N N . ASN A 1 178 ? 14.753 -0.836 -19.810 1.00 73.56 178 ASN A N 1
ATOM 1350 C CA . ASN A 1 178 ? 14.009 -0.829 -18.532 1.00 73.56 178 ASN A CA 1
ATOM 1351 C C . ASN A 1 178 ? 14.316 -2.008 -17.576 1.00 73.56 178 ASN A C 1
ATOM 1353 O O . ASN A 1 178 ? 13.470 -2.870 -17.314 1.00 73.56 178 ASN A O 1
ATOM 1357 N N . ALA A 1 179 ? 15.531 -2.012 -17.012 1.00 78.88 179 ALA A N 1
ATOM 1358 C CA . ALA A 1 179 ? 16.049 -3.053 -16.110 1.00 78.88 179 ALA A CA 1
ATOM 1359 C C . ALA A 1 179 ? 15.089 -3.455 -14.968 1.00 78.88 179 ALA A C 1
ATOM 1361 O O . ALA A 1 179 ? 15.035 -4.624 -14.577 1.00 78.88 179 ALA A O 1
ATOM 1362 N N . LEU A 1 180 ? 14.291 -2.511 -14.454 1.00 88.06 180 LEU A N 1
ATOM 1363 C CA . LEU A 1 180 ? 13.296 -2.775 -13.414 1.00 88.06 180 LEU A CA 1
ATOM 1364 C C . LEU A 1 180 ? 12.167 -3.696 -13.898 1.00 88.06 180 LEU A C 1
ATOM 1366 O O . LEU A 1 180 ? 11.803 -4.632 -13.185 1.00 88.06 180 LEU A O 1
ATOM 1370 N N . LEU A 1 181 ? 11.607 -3.433 -15.081 1.00 87.88 181 LEU A N 1
ATOM 1371 C CA . LEU A 1 181 ? 10.510 -4.237 -15.626 1.00 87.88 181 LEU A CA 1
ATOM 1372 C C . LEU A 1 181 ? 10.996 -5.620 -16.058 1.00 87.88 181 LEU A C 1
ATOM 1374 O O . LEU A 1 181 ? 10.345 -6.610 -15.746 1.00 87.88 181 LEU A O 1
ATOM 1378 N N . THR A 1 182 ? 12.181 -5.701 -16.665 1.00 83.81 182 THR A N 1
ATOM 1379 C CA . THR A 1 182 ? 12.805 -6.984 -17.021 1.00 83.81 182 THR A CA 1
ATOM 1380 C C . THR A 1 182 ? 13.034 -7.860 -15.785 1.00 83.81 182 THR A C 1
ATOM 1382 O O . THR A 1 182 ? 12.742 -9.055 -15.795 1.00 83.81 182 THR A O 1
ATOM 1385 N N . TRP A 1 183 ? 13.497 -7.270 -14.679 1.00 88.88 183 TRP A N 1
ATOM 1386 C CA . TRP A 1 183 ? 13.604 -7.982 -13.406 1.00 88.88 183 TRP A CA 1
ATOM 1387 C C . TRP A 1 183 ? 12.239 -8.403 -12.857 1.00 88.88 183 TRP A C 1
ATOM 1389 O O . TRP A 1 183 ? 12.099 -9.524 -12.370 1.00 88.88 183 TRP A O 1
ATOM 1399 N N . PHE A 1 184 ? 11.231 -7.533 -12.934 1.00 91.81 184 PHE A N 1
ATOM 1400 C CA . PHE A 1 184 ? 9.886 -7.827 -12.442 1.00 91.81 184 PHE A CA 1
ATOM 1401 C C . PHE A 1 184 ? 9.231 -8.992 -13.193 1.00 91.81 184 PHE A C 1
ATOM 1403 O O . PHE A 1 184 ? 8.620 -9.851 -12.560 1.00 91.81 184 PHE A O 1
ATOM 1410 N N . ASP A 1 185 ? 9.433 -9.090 -14.505 1.00 87.94 185 ASP A N 1
ATOM 1411 C CA . ASP A 1 185 ? 8.883 -10.174 -15.326 1.00 87.94 185 ASP A CA 1
ATOM 1412 C C . ASP A 1 185 ? 9.370 -11.562 -14.867 1.00 87.94 185 ASP A C 1
ATOM 1414 O O . ASP A 1 185 ? 8.617 -12.533 -14.914 1.00 87.94 185 ASP A O 1
ATOM 1418 N N . VAL A 1 186 ? 10.600 -11.657 -14.347 1.00 84.69 186 VAL A N 1
ATOM 1419 C CA . VAL A 1 186 ? 11.211 -12.929 -13.916 1.00 84.69 186 VAL A CA 1
ATOM 1420 C C . VAL A 1 186 ? 11.127 -13.153 -12.401 1.00 84.69 186 VAL A C 1
ATOM 1422 O O . VAL A 1 186 ? 10.946 -14.282 -11.943 1.00 84.69 186 VAL A O 1
ATOM 1425 N N . HIS A 1 187 ? 11.298 -12.096 -11.607 1.00 87.94 187 HIS A N 1
ATOM 1426 C CA . HIS A 1 187 ? 11.498 -12.169 -10.154 1.00 87.94 187 HIS A CA 1
ATOM 1427 C C . HIS A 1 187 ? 10.434 -11.433 -9.335 1.00 87.94 187 HIS A C 1
ATOM 1429 O O . HIS A 1 187 ? 10.418 -11.558 -8.107 1.00 87.94 187 HIS A O 1
ATOM 1435 N N . GLY A 1 188 ? 9.571 -10.659 -9.992 1.00 88.31 188 GLY A N 1
ATOM 1436 C CA . GLY A 1 188 ? 8.432 -10.006 -9.366 1.00 88.31 188 GLY A CA 1
ATOM 1437 C C . GLY A 1 188 ? 7.458 -11.011 -8.763 1.00 88.31 188 GLY A C 1
ATOM 1438 O O . GLY A 1 188 ? 7.404 -12.180 -9.151 1.00 88.31 188 GLY A O 1
ATOM 1439 N N . ARG A 1 189 ? 6.679 -10.560 -7.781 1.00 89.38 189 ARG A N 1
ATOM 1440 C CA . ARG A 1 189 ? 5.588 -11.369 -7.239 1.00 89.38 189 ARG A CA 1
ATOM 1441 C C . ARG A 1 189 ? 4.378 -11.222 -8.146 1.00 89.38 189 ARG A C 1
ATOM 1443 O O . ARG A 1 189 ? 3.927 -10.102 -8.376 1.00 89.38 189 ARG A O 1
ATOM 1450 N N . HIS A 1 190 ? 3.856 -12.360 -8.590 1.00 87.44 190 HIS A N 1
ATOM 1451 C CA . HIS A 1 190 ? 2.709 -12.463 -9.503 1.00 87.44 190 HIS A CA 1
ATOM 1452 C C . HIS A 1 190 ? 1.568 -13.315 -8.927 1.00 87.44 190 HIS A C 1
ATOM 1454 O O . HIS A 1 190 ? 0.549 -13.527 -9.577 1.00 87.44 190 HIS A O 1
ATOM 1460 N N . ASP A 1 191 ? 1.752 -13.850 -7.719 1.00 86.44 191 ASP A N 1
ATOM 1461 C CA . ASP A 1 191 ? 0.909 -14.865 -7.086 1.00 86.44 191 ASP A CA 1
ATOM 1462 C C . ASP A 1 191 ? 0.154 -14.347 -5.850 1.00 86.44 191 ASP A C 1
ATOM 1464 O O . ASP A 1 191 ? -0.431 -15.130 -5.096 1.00 86.44 191 ASP A O 1
ATOM 1468 N N . LEU A 1 192 ? 0.146 -13.030 -5.610 1.00 88.75 192 LEU A N 1
ATOM 1469 C CA . LEU A 1 192 ? -0.557 -12.474 -4.455 1.00 88.75 192 LEU A CA 1
ATOM 1470 C C . LEU A 1 192 ? -2.082 -12.487 -4.689 1.00 88.75 192 LEU A C 1
ATOM 1472 O O . LEU A 1 192 ? -2.534 -12.069 -5.754 1.00 88.75 192 LEU A O 1
ATOM 1476 N N . PRO A 1 193 ? -2.915 -12.856 -3.690 1.00 89.25 193 PRO A N 1
ATOM 1477 C CA . PRO A 1 193 ? -4.369 -13.014 -3.864 1.00 89.25 193 PRO A CA 1
ATOM 1478 C C . PRO A 1 193 ? -5.129 -11.768 -4.340 1.00 89.25 193 PRO A C 1
ATOM 1480 O O . PRO A 1 193 ? -6.272 -11.865 -4.781 1.00 89.25 193 PRO A O 1
ATOM 1483 N N . TRP A 1 194 ? -4.527 -10.589 -4.196 1.00 90.38 194 TRP A N 1
ATOM 1484 C CA . TRP A 1 194 ? -5.084 -9.300 -4.603 1.00 90.38 194 TRP A CA 1
ATOM 1485 C C . TRP A 1 194 ? -4.542 -8.786 -5.940 1.00 90.38 194 TRP A C 1
ATOM 1487 O O . TRP A 1 194 ? -5.017 -7.760 -6.416 1.00 90.38 194 TRP A O 1
ATOM 1497 N N . GLN A 1 195 ? -3.602 -9.489 -6.580 1.00 85.50 195 GLN A N 1
ATOM 1498 C CA . GLN A 1 195 ? -3.148 -9.201 -7.947 1.00 85.50 195 GLN A CA 1
ATOM 1499 C C . GLN A 1 195 ? -4.145 -9.751 -8.974 1.00 85.50 195 GLN A C 1
ATOM 1501 O O . GLN A 1 195 ? -3.810 -10.507 -9.881 1.00 85.50 195 GLN A O 1
ATOM 1506 N N . VAL A 1 196 ? -5.412 -9.384 -8.802 1.00 75.81 196 VAL A N 1
ATOM 1507 C CA . VAL A 1 196 ? -6.497 -9.765 -9.699 1.00 75.81 196 VAL A CA 1
ATOM 1508 C C . VAL A 1 196 ? -6.692 -8.623 -10.681 1.00 75.81 196 VAL A C 1
ATOM 1510 O O . VAL A 1 196 ? -6.931 -7.487 -10.272 1.00 75.81 196 VAL A O 1
ATOM 1513 N N . ALA A 1 197 ? -6.565 -8.918 -11.974 1.00 71.06 197 ALA A N 1
ATOM 1514 C CA . ALA A 1 197 ? -6.865 -7.933 -13.001 1.00 71.06 197 ALA A CA 1
ATOM 1515 C C . ALA A 1 197 ? -8.319 -7.457 -12.867 1.00 71.06 197 ALA A C 1
ATOM 1517 O O . ALA A 1 197 ? -9.224 -8.267 -12.668 1.00 71.06 197 ALA A O 1
ATOM 1518 N N . ASP A 1 198 ? -8.506 -6.143 -12.968 1.00 73.44 198 ASP A N 1
ATOM 1519 C CA . ASP A 1 198 ? -9.807 -5.477 -13.049 1.00 73.44 198 ASP A CA 1
ATOM 1520 C C . ASP A 1 198 ? -10.723 -5.689 -11.826 1.00 73.44 198 ASP A C 1
ATOM 1522 O O . ASP A 1 198 ? -11.947 -5.586 -11.923 1.00 73.44 198 ASP A O 1
ATOM 1526 N N . ASP A 1 199 ? -10.138 -5.943 -10.647 1.00 88.94 199 ASP A N 1
ATOM 1527 C CA . ASP A 1 199 ? -10.853 -6.000 -9.364 1.00 88.94 199 ASP A CA 1
ATOM 1528 C C . ASP A 1 199 ? -10.393 -4.865 -8.424 1.00 88.94 199 ASP A C 1
ATOM 1530 O O . ASP A 1 199 ? -9.615 -5.086 -7.483 1.00 88.94 199 ASP A O 1
ATOM 1534 N N . PRO A 1 200 ? -10.871 -3.623 -8.644 1.00 92.38 200 PRO A N 1
ATOM 1535 C CA . PRO A 1 200 ? -10.476 -2.471 -7.836 1.00 92.38 200 PRO A CA 1
ATOM 1536 C C . PRO A 1 200 ? -10.865 -2.628 -6.362 1.00 92.38 200 PRO A C 1
ATOM 1538 O O . PRO A 1 200 ? -10.225 -2.032 -5.499 1.00 92.38 200 PRO A O 1
ATOM 1541 N N . TYR A 1 201 ? -11.870 -3.451 -6.040 1.00 96.12 201 TYR A N 1
ATOM 1542 C CA . TYR A 1 201 ? -12.261 -3.714 -4.658 1.00 96.12 201 TYR A CA 1
ATOM 1543 C C . TYR A 1 201 ? -11.182 -4.489 -3.901 1.00 96.12 201 TYR A C 1
ATOM 1545 O O . TYR A 1 201 ? -10.771 -4.078 -2.814 1.00 96.12 201 TYR A O 1
ATOM 1553 N N . LYS A 1 202 ? -10.702 -5.598 -4.473 1.00 95.81 202 LYS A N 1
ATOM 1554 C CA . LYS A 1 202 ? -9.655 -6.416 -3.849 1.00 95.81 202 LYS A CA 1
ATOM 1555 C C . LYS A 1 202 ? -8.347 -5.653 -3.713 1.00 95.81 202 LYS A C 1
ATOM 1557 O O . LYS A 1 202 ? -7.767 -5.677 -2.627 1.00 95.81 202 LYS A O 1
ATOM 1562 N N . VAL A 1 203 ? -7.941 -4.939 -4.765 1.00 94.38 203 VAL A N 1
ATOM 1563 C CA . VAL A 1 203 ? -6.755 -4.069 -4.739 1.00 94.38 203 VAL A CA 1
ATOM 1564 C C . VAL A 1 203 ? -6.899 -3.013 -3.644 1.00 94.38 203 VAL A C 1
ATOM 1566 O O . VAL A 1 203 ? -5.989 -2.810 -2.845 1.00 94.38 203 VAL A O 1
ATOM 1569 N N . TRP A 1 204 ? -8.067 -2.381 -3.528 1.00 96.44 204 TRP A N 1
ATOM 1570 C CA . TRP A 1 204 ? -8.304 -1.391 -2.483 1.00 96.44 204 TRP A CA 1
ATOM 1571 C C . TRP A 1 204 ? -8.167 -1.966 -1.075 1.00 96.44 204 TRP A C 1
ATOM 1573 O O . TRP A 1 204 ? -7.451 -1.408 -0.239 1.00 96.44 204 TRP A O 1
ATOM 1583 N N . VAL A 1 205 ? -8.825 -3.095 -0.805 1.00 97.19 205 VAL A N 1
ATOM 1584 C CA . VAL A 1 205 ? -8.761 -3.752 0.504 1.00 97.19 205 VAL A CA 1
ATOM 1585 C C . VAL A 1 205 ? -7.319 -4.139 0.836 1.00 97.19 205 VAL A C 1
ATOM 1587 O O . VAL A 1 205 ? -6.865 -3.859 1.950 1.00 97.19 205 VAL A O 1
ATOM 1590 N N . SER A 1 206 ? -6.575 -4.728 -0.109 1.00 95.31 206 SER A N 1
ATOM 1591 C CA . SER A 1 206 ? -5.179 -5.108 0.121 1.00 95.31 206 SER A CA 1
ATOM 1592 C C . SER A 1 206 ? -4.289 -3.901 0.376 1.00 95.31 206 SER A C 1
ATOM 1594 O O . SER A 1 206 ? -3.513 -3.930 1.327 1.00 95.31 206 SER A O 1
ATOM 1596 N N . GLU A 1 207 ? -4.434 -2.823 -0.396 1.00 94.31 207 GLU A N 1
ATOM 1597 C CA . GLU A 1 207 ? -3.637 -1.606 -0.230 1.00 94.31 207 GLU A CA 1
ATOM 1598 C C . GLU A 1 207 ? -3.837 -0.998 1.160 1.00 94.31 207 GLU A C 1
ATOM 1600 O O . GLU A 1 207 ? -2.867 -0.694 1.861 1.00 94.31 207 GLU A O 1
ATOM 1605 N N . ILE A 1 208 ? -5.085 -0.908 1.633 1.00 95.94 208 ILE A N 1
ATOM 1606 C CA . ILE A 1 208 ? -5.359 -0.430 2.992 1.00 95.94 208 ILE A CA 1
ATOM 1607 C C . ILE A 1 208 ? -4.785 -1.393 4.040 1.00 95.94 208 ILE A C 1
ATOM 1609 O O . ILE A 1 208 ? -4.208 -0.940 5.034 1.00 95.94 208 ILE A O 1
ATOM 1613 N N . MET A 1 209 ? -4.895 -2.711 3.843 1.00 95.44 209 MET A N 1
ATOM 1614 C CA . MET A 1 209 ? -4.315 -3.702 4.756 1.00 95.44 209 MET A CA 1
ATOM 1615 C C . MET A 1 209 ? -2.782 -3.643 4.801 1.00 95.44 209 MET A C 1
ATOM 1617 O O . MET A 1 209 ? -2.217 -3.793 5.883 1.00 95.44 209 MET A O 1
ATOM 1621 N N . LEU A 1 210 ? -2.112 -3.374 3.680 1.00 93.00 210 LEU A N 1
ATOM 1622 C CA . LEU A 1 210 ? -0.651 -3.335 3.546 1.00 93.00 210 LEU A CA 1
ATOM 1623 C C . LEU A 1 210 ? -0.014 -2.068 4.128 1.00 93.00 210 LEU A C 1
ATOM 1625 O O . LEU A 1 210 ? 1.184 -2.058 4.426 1.00 93.00 210 LEU A O 1
ATOM 1629 N N . GLN A 1 211 ? -0.798 -1.022 4.401 1.00 90.25 211 GLN A N 1
ATOM 1630 C CA . GLN A 1 211 ? -0.304 0.161 5.105 1.00 90.25 211 GLN A CA 1
ATOM 1631 C C . GLN A 1 211 ? 0.318 -0.221 6.460 1.00 90.25 211 GLN A C 1
ATOM 1633 O O . GLN A 1 211 ? -0.359 -0.639 7.401 1.00 90.25 211 GLN A O 1
ATOM 1638 N N . GLN A 1 212 ? 1.639 -0.066 6.571 1.00 84.38 212 GLN A N 1
ATOM 1639 C CA . GLN A 1 212 ? 2.413 -0.397 7.776 1.00 84.38 212 GLN A CA 1
ATOM 1640 C C . GLN A 1 212 ? 2.237 -1.847 8.271 1.00 84.38 212 GLN A C 1
ATOM 1642 O O . GLN A 1 212 ? 2.451 -2.127 9.450 1.00 84.38 212 GLN A O 1
ATOM 1647 N N . THR A 1 213 ? 1.862 -2.773 7.384 1.00 88.69 213 THR A N 1
ATOM 1648 C CA . THR A 1 213 ? 1.655 -4.188 7.716 1.00 88.69 213 THR A CA 1
ATOM 1649 C C . THR A 1 213 ? 2.365 -5.063 6.688 1.00 88.69 213 THR A C 1
ATOM 1651 O O . THR A 1 213 ? 2.354 -4.778 5.496 1.00 88.69 213 THR A O 1
ATOM 1654 N N . GLN A 1 214 ? 3.024 -6.132 7.136 1.00 87.88 214 GLN A N 1
ATOM 1655 C CA . GLN A 1 214 ? 3.761 -7.020 6.235 1.00 87.88 214 GLN A CA 1
ATOM 1656 C C . GLN A 1 214 ? 2.816 -7.926 5.439 1.00 87.88 214 GLN A C 1
ATOM 1658 O O . GLN A 1 214 ? 1.837 -8.431 5.985 1.00 87.88 214 GLN A O 1
ATOM 1663 N N . VAL A 1 215 ? 3.185 -8.224 4.189 1.00 89.88 215 VAL A N 1
ATOM 1664 C CA . VAL A 1 215 ? 2.436 -9.115 3.280 1.00 89.88 215 VAL A CA 1
ATOM 1665 C C . VAL A 1 215 ? 2.089 -10.454 3.936 1.00 89.88 215 VAL A C 1
ATOM 1667 O O . VAL A 1 215 ? 0.930 -10.850 3.926 1.00 89.88 215 VAL A O 1
ATOM 1670 N N . LYS A 1 216 ? 3.051 -11.110 4.604 1.00 90.75 216 LYS A N 1
ATOM 1671 C CA . LYS A 1 216 ? 2.829 -12.392 5.305 1.00 90.75 216 LYS A CA 1
ATOM 1672 C C . LYS A 1 216 ? 1.704 -12.327 6.346 1.00 90.75 216 LYS A C 1
ATOM 1674 O O . LYS A 1 216 ? 1.003 -13.315 6.564 1.00 90.75 216 LYS A O 1
ATOM 1679 N N . THR A 1 217 ? 1.557 -11.188 7.018 1.00 90.69 217 THR A N 1
ATOM 1680 C CA . THR A 1 217 ? 0.467 -10.973 7.970 1.00 90.69 217 THR A CA 1
ATOM 1681 C C . THR A 1 217 ? -0.834 -10.741 7.218 1.00 90.69 217 THR A C 1
ATOM 1683 O O . THR A 1 217 ? -1.815 -11.402 7.525 1.00 90.69 217 THR A O 1
ATOM 1686 N N . VAL A 1 218 ? -0.835 -9.867 6.206 1.00 94.25 218 VAL A N 1
ATOM 1687 C CA . VAL A 1 218 ? -2.035 -9.530 5.422 1.00 94.25 218 VAL A CA 1
ATOM 1688 C C . VAL A 1 218 ? -2.659 -10.755 4.754 1.00 94.25 218 VAL A C 1
ATOM 1690 O O . VAL A 1 218 ? -3.878 -10.884 4.796 1.00 94.25 218 VAL A O 1
ATOM 1693 N N . LEU A 1 219 ? -1.858 -11.695 4.239 1.00 92.31 219 LEU A N 1
ATOM 1694 C CA . LEU A 1 219 ? -2.357 -12.941 3.637 1.00 92.31 219 LEU A CA 1
ATOM 1695 C C . LEU A 1 219 ? -3.336 -13.704 4.557 1.00 92.31 219 LEU A C 1
ATOM 1697 O O . LEU A 1 219 ? -4.338 -14.222 4.086 1.00 92.31 219 LEU A O 1
ATOM 1701 N N . GLN A 1 220 ? -3.122 -13.691 5.879 1.00 91.25 220 GLN A N 1
ATOM 1702 C CA . GLN A 1 220 ? -3.976 -14.388 6.863 1.00 91.25 220 GLN A CA 1
ATOM 1703 C C . GLN A 1 220 ? -5.304 -13.667 7.175 1.00 91.25 220 GLN A C 1
ATOM 1705 O O . GLN A 1 220 ? -6.168 -14.197 7.884 1.00 91.25 220 GLN A O 1
ATOM 1710 N N . TYR A 1 221 ? -5.443 -12.420 6.728 1.00 95.31 221 TYR A N 1
ATOM 1711 C CA . TYR A 1 221 ? -6.618 -11.581 6.967 1.00 95.31 221 TYR A CA 1
ATOM 1712 C C . TYR A 1 221 ? -7.407 -11.353 5.689 1.00 95.31 221 TYR A C 1
ATOM 1714 O O . TYR A 1 221 ? -8.633 -11.388 5.730 1.00 95.31 221 TYR A O 1
ATOM 1722 N N . PHE A 1 222 ? -6.706 -11.150 4.575 1.00 96.62 222 PHE A N 1
ATOM 1723 C CA . PHE A 1 222 ? -7.295 -10.793 3.297 1.00 96.62 222 PHE A CA 1
ATOM 1724 C C . PHE A 1 222 ? -8.329 -11.821 2.833 1.00 96.62 222 PHE A C 1
ATOM 1726 O O . PHE A 1 222 ? -9.469 -11.445 2.582 1.00 96.62 222 PHE A O 1
ATOM 1733 N N . GLU A 1 223 ? -7.980 -13.111 2.811 1.00 92.69 223 GLU A N 1
ATOM 1734 C CA . GLU A 1 223 ? -8.888 -14.174 2.350 1.00 92.69 223 GLU A CA 1
ATOM 1735 C C . GLU A 1 223 ? -10.190 -14.206 3.156 1.00 92.69 223 GLU A C 1
ATOM 1737 O O . GLU A 1 223 ? -11.272 -14.067 2.595 1.00 92.69 223 GLU A O 1
ATOM 1742 N N . ARG A 1 224 ? -10.086 -14.269 4.488 1.00 94.94 224 ARG A N 1
ATOM 1743 C CA . ARG A 1 224 ? -11.235 -14.232 5.407 1.00 94.94 224 ARG A CA 1
ATOM 1744 C C . ARG A 1 224 ? -12.079 -12.962 5.240 1.00 94.94 224 ARG A C 1
ATOM 1746 O O . ARG A 1 224 ? -13.300 -13.005 5.384 1.00 94.94 224 ARG A O 1
ATOM 1753 N N . PHE A 1 225 ? -11.436 -11.816 5.016 1.00 97.50 225 PHE A N 1
ATOM 1754 C CA . PHE A 1 225 ? -12.133 -10.540 4.871 1.00 97.50 225 PHE A CA 1
ATOM 1755 C C . PHE A 1 225 ? -12.930 -10.499 3.565 1.00 97.50 225 PHE A C 1
ATOM 1757 O O . PHE A 1 225 ? -14.101 -10.132 3.590 1.00 97.50 225 PHE A O 1
ATOM 1764 N N . ILE A 1 226 ? -12.326 -10.928 2.455 1.00 96.88 226 ILE A N 1
ATOM 1765 C CA . ILE A 1 226 ? -12.981 -11.000 1.144 1.00 96.88 226 ILE A CA 1
ATOM 1766 C C . ILE A 1 226 ? -14.058 -12.091 1.115 1.00 96.88 226 ILE A C 1
ATOM 1768 O O . ILE A 1 226 ? -15.108 -11.884 0.523 1.00 96.88 226 ILE A O 1
ATOM 1772 N N . GLU A 1 227 ? -13.865 -13.222 1.795 1.00 96.44 227 GLU A N 1
ATOM 1773 C CA . GLU A 1 227 ? -14.901 -14.255 1.914 1.00 96.44 227 GLU A CA 1
ATOM 1774 C C . GLU A 1 227 ? -16.159 -13.714 2.615 1.00 96.44 227 GLU A C 1
ATOM 1776 O O . GLU A 1 227 ? -17.282 -13.941 2.162 1.00 96.44 227 GLU A O 1
ATOM 1781 N N . ARG A 1 228 ? -15.987 -12.941 3.697 1.00 96.88 228 ARG A N 1
ATOM 1782 C CA . ARG A 1 228 ? -17.113 -12.333 4.421 1.00 96.88 228 ARG A CA 1
ATOM 1783 C C . ARG A 1 228 ? -17.734 -11.150 3.683 1.00 96.88 228 ARG A C 1
ATOM 1785 O O . ARG A 1 228 ? -18.957 -10.983 3.728 1.00 96.88 228 ARG A O 1
ATOM 1792 N N . PHE A 1 229 ? -16.899 -10.326 3.060 1.00 97.75 229 PHE A N 1
ATOM 1793 C CA . PHE A 1 229 ? -17.276 -9.116 2.341 1.00 97.75 229 PHE A CA 1
ATOM 1794 C C . PHE A 1 229 ? -16.768 -9.221 0.897 1.00 97.75 229 PHE A C 1
ATOM 1796 O O . PHE A 1 229 ? -15.744 -8.635 0.564 1.00 97.75 229 PHE A O 1
ATOM 1803 N N . PRO A 1 230 ? -17.457 -9.973 0.021 1.00 96.38 230 PRO A N 1
ATOM 1804 C CA . PRO A 1 230 ? -16.960 -10.249 -1.330 1.00 96.38 230 PRO A CA 1
ATOM 1805 C C . PRO A 1 230 ? -17.039 -9.049 -2.275 1.00 96.38 230 PRO A C 1
ATOM 1807 O O . PRO A 1 230 ? -16.408 -9.055 -3.327 1.00 96.38 230 PRO A O 1
ATOM 1810 N N . THR A 1 231 ? -17.821 -8.024 -1.928 1.00 97.06 231 THR A N 1
ATOM 1811 C CA . THR A 1 231 ? -18.018 -6.827 -2.750 1.00 97.06 231 THR A CA 1
ATOM 1812 C C . THR A 1 231 ? -18.005 -5.564 -1.898 1.00 97.06 231 THR A C 1
ATOM 1814 O O . THR A 1 231 ? -18.318 -5.590 -0.703 1.00 97.06 231 THR A O 1
ATOM 1817 N N . VAL A 1 232 ? -17.730 -4.421 -2.534 1.00 97.19 232 VAL A N 1
ATOM 1818 C CA . VAL A 1 232 ? -17.833 -3.107 -1.880 1.00 97.19 232 VAL A CA 1
ATOM 1819 C C . VAL A 1 232 ? -19.232 -2.842 -1.326 1.00 97.19 232 VAL A C 1
ATOM 1821 O O . VAL A 1 232 ? -19.353 -2.251 -0.259 1.00 97.19 232 VAL A O 1
ATOM 1824 N N . ALA A 1 233 ? -20.281 -3.338 -1.992 1.00 96.88 233 ALA A N 1
ATOM 1825 C CA . ALA A 1 233 ? -21.651 -3.239 -1.505 1.00 96.88 233 ALA A CA 1
ATOM 1826 C C . ALA A 1 233 ? -21.835 -4.021 -0.197 1.00 96.88 233 ALA A C 1
ATOM 1828 O O . ALA A 1 233 ? -22.337 -3.458 0.771 1.00 96.88 233 ALA A O 1
ATOM 1829 N N . ALA A 1 234 ? -21.355 -5.270 -0.135 1.00 97.62 234 ALA A N 1
ATOM 1830 C CA . ALA A 1 234 ? -21.430 -6.091 1.073 1.00 97.62 234 ALA A CA 1
ATOM 1831 C C . ALA A 1 234 ? -20.698 -5.439 2.257 1.00 97.62 234 ALA A C 1
ATOM 1833 O O . ALA A 1 234 ? -21.230 -5.410 3.367 1.00 97.62 234 ALA A O 1
ATOM 1834 N N . LEU A 1 235 ? -19.509 -4.873 2.019 1.00 97.81 235 LEU A N 1
ATOM 1835 C CA . LEU A 1 235 ? -18.774 -4.124 3.038 1.00 97.81 235 LEU A CA 1
ATOM 1836 C C . LEU A 1 235 ? -19.500 -2.830 3.436 1.00 97.81 235 LEU A C 1
ATOM 1838 O O . LEU A 1 235 ? -19.629 -2.533 4.620 1.00 97.81 235 LEU A O 1
ATOM 1842 N N . GLY A 1 236 ? -19.978 -2.060 2.457 1.00 94.06 236 GLY A N 1
ATOM 1843 C CA . GLY A 1 236 ? -20.593 -0.750 2.662 1.00 94.06 236 GLY A CA 1
ATOM 1844 C C . GLY A 1 236 ? -21.947 -0.791 3.374 1.00 94.06 236 GLY A C 1
ATOM 1845 O O . GLY A 1 236 ? -22.314 0.191 4.016 1.00 94.06 236 GLY A O 1
ATOM 1846 N N . THR A 1 237 ? -22.675 -1.911 3.299 1.00 92.19 237 THR A N 1
ATOM 1847 C CA . THR A 1 237 ? -23.946 -2.117 4.019 1.00 92.19 237 THR A CA 1
ATOM 1848 C C . THR A 1 237 ? -23.790 -2.798 5.378 1.00 92.19 237 THR A C 1
ATOM 1850 O O . THR A 1 237 ? -24.736 -2.787 6.163 1.00 92.19 237 THR A O 1
ATOM 1853 N N . ALA A 1 238 ? -22.637 -3.413 5.661 1.00 88.94 238 ALA A N 1
ATOM 1854 C CA . ALA A 1 238 ? -22.395 -4.098 6.928 1.00 88.94 238 ALA A CA 1
ATOM 1855 C C . ALA A 1 238 ? -22.316 -3.110 8.101 1.00 88.94 238 ALA A C 1
ATOM 1857 O O . ALA A 1 238 ? -21.865 -1.972 7.951 1.00 88.94 238 ALA A O 1
ATOM 1858 N N . SER A 1 239 ? -22.713 -3.555 9.291 1.00 86.25 239 SER A N 1
ATOM 1859 C CA . SER A 1 239 ? -22.492 -2.789 10.519 1.00 86.25 239 SER A CA 1
ATOM 1860 C C . SER A 1 239 ? -21.018 -2.830 10.942 1.00 86.25 239 SER A C 1
ATOM 1862 O O . SER A 1 239 ? -20.278 -3.756 10.604 1.00 86.25 239 SER A O 1
ATOM 1864 N N . TRP A 1 240 ? -20.567 -1.841 11.720 1.00 83.50 240 TRP A N 1
ATOM 1865 C CA . TRP A 1 240 ? -19.189 -1.839 12.230 1.00 83.50 240 TRP A CA 1
ATOM 1866 C C . TRP A 1 240 ? -18.881 -3.078 13.088 1.00 83.50 240 TRP A C 1
ATOM 1868 O O . TRP A 1 240 ? -17.785 -3.627 12.986 1.00 83.50 240 TRP A O 1
ATOM 1878 N N . ASP A 1 241 ? -19.852 -3.560 13.866 1.00 79.69 241 ASP A N 1
ATOM 1879 C CA . ASP A 1 241 ? -19.697 -4.750 14.711 1.00 79.69 241 ASP A CA 1
ATOM 1880 C C . ASP A 1 241 ? -19.501 -6.039 13.896 1.00 79.69 241 ASP A C 1
ATOM 1882 O O . ASP A 1 241 ? -18.872 -6.981 14.374 1.00 79.69 241 ASP A O 1
ATOM 1886 N N . GLU A 1 242 ? -19.970 -6.078 12.645 1.00 84.69 242 GLU A N 1
ATOM 1887 C CA . GLU A 1 242 ? -19.683 -7.178 11.720 1.00 84.69 242 GLU A CA 1
ATOM 1888 C C . GLU A 1 242 ? -18.292 -7.062 11.089 1.00 84.69 242 GLU A C 1
ATOM 1890 O O . GLU A 1 242 ? -17.657 -8.083 10.837 1.00 84.69 242 GLU A O 1
ATOM 1895 N N . VAL A 1 243 ? -17.808 -5.842 10.832 1.00 89.25 243 VAL A N 1
ATOM 1896 C CA . VAL A 1 243 ? -16.526 -5.590 10.148 1.00 89.25 243 VAL A CA 1
ATOM 1897 C C . VAL A 1 243 ? -15.338 -5.694 11.106 1.00 89.25 243 VAL A C 1
ATOM 1899 O O . VAL A 1 243 ? -14.318 -6.303 10.774 1.00 89.25 243 VAL A O 1
ATOM 1902 N N . ALA A 1 244 ? -15.453 -5.123 12.307 1.00 84.19 244 ALA A N 1
ATOM 1903 C CA . ALA A 1 244 ? -14.358 -5.023 13.270 1.00 84.19 244 ALA A CA 1
ATOM 1904 C C . ALA A 1 244 ? -13.688 -6.373 13.615 1.00 84.19 244 ALA A C 1
ATOM 1906 O O . ALA A 1 244 ? -12.452 -6.410 13.645 1.00 84.19 244 ALA A O 1
ATOM 1907 N N . PRO A 1 245 ? -14.424 -7.492 13.808 1.00 84.25 245 PRO A N 1
ATOM 1908 C CA . PRO A 1 245 ? -13.827 -8.798 14.095 1.00 84.25 245 PRO A CA 1
ATOM 1909 C C . PRO A 1 245 ? -12.913 -9.321 12.980 1.00 84.25 245 PRO A C 1
ATOM 1911 O O . PRO A 1 245 ? -11.938 -10.012 13.263 1.00 84.25 245 PRO A O 1
ATOM 1914 N N . TYR A 1 246 ? -13.182 -8.963 11.722 1.00 91.44 246 TYR A N 1
ATOM 1915 C CA . TYR A 1 246 ? -12.390 -9.400 10.566 1.00 91.44 246 TYR A CA 1
ATOM 1916 C C . TYR A 1 246 ? -11.105 -8.578 10.386 1.00 91.44 246 TYR A C 1
ATOM 1918 O O . TYR A 1 246 ? -10.197 -9.002 9.676 1.00 91.44 246 TYR A O 1
ATOM 1926 N N . TRP A 1 247 ? -10.996 -7.434 11.071 1.00 91.12 247 TRP A N 1
ATOM 1927 C CA . TRP A 1 247 ? -9.773 -6.624 11.154 1.00 91.12 247 TRP A CA 1
ATOM 1928 C C . TRP A 1 247 ? -8.997 -6.834 12.466 1.00 91.12 247 TRP A C 1
ATOM 1930 O O . TRP A 1 247 ? -7.861 -6.369 12.612 1.00 91.12 247 TRP A O 1
ATOM 1940 N N . ALA A 1 248 ? -9.610 -7.495 13.452 1.00 84.50 248 ALA A N 1
ATOM 1941 C CA . ALA A 1 248 ? -9.071 -7.633 14.797 1.00 84.50 248 ALA A CA 1
ATOM 1942 C C . ALA A 1 248 ? -7.709 -8.343 14.793 1.00 84.50 248 ALA A C 1
ATOM 1944 O O . ALA A 1 248 ? -7.606 -9.514 14.448 1.00 84.50 248 ALA A O 1
ATOM 1945 N N . GLY A 1 249 ? -6.662 -7.619 15.194 1.00 84.88 249 GLY A N 1
ATOM 1946 C CA . GLY A 1 249 ? -5.275 -8.099 15.212 1.00 84.88 249 GLY A CA 1
ATOM 1947 C C . GLY A 1 249 ? -4.375 -7.515 14.116 1.00 84.88 249 GLY A C 1
ATOM 1948 O O . GLY A 1 249 ? -3.157 -7.530 14.279 1.00 84.88 249 GLY A O 1
ATOM 1949 N N . LEU A 1 250 ? -4.933 -6.897 13.067 1.00 87.44 250 LEU A N 1
ATOM 1950 C CA . LEU A 1 250 ? -4.140 -6.260 12.001 1.00 87.44 250 LEU A CA 1
ATOM 1951 C C . LEU A 1 250 ? -3.557 -4.891 12.414 1.00 87.44 250 LEU A C 1
ATOM 1953 O O . LEU A 1 250 ? -2.641 -4.366 11.783 1.00 87.44 250 LEU A O 1
ATOM 1957 N N . GLY A 1 251 ? -4.083 -4.299 13.491 1.00 84.62 251 GLY A N 1
ATOM 1958 C CA . GLY A 1 251 ? -3.642 -3.005 14.015 1.00 84.62 251 GLY A CA 1
ATOM 1959 C C . GLY A 1 251 ? -4.112 -1.806 13.179 1.00 84.62 251 GLY A C 1
ATOM 1960 O O . GLY A 1 251 ? -4.685 -1.943 12.096 1.00 84.62 251 GLY A O 1
ATOM 1961 N N . TYR A 1 252 ? -3.881 -0.595 13.701 1.00 83.56 252 TYR A N 1
ATOM 1962 C CA . TYR A 1 252 ? -4.269 0.674 13.061 1.00 83.56 252 TYR A CA 1
ATOM 1963 C C . TYR A 1 252 ? -5.738 0.715 12.591 1.00 83.56 252 TYR A C 1
ATOM 1965 O O . TYR A 1 252 ? -6.026 0.978 11.427 1.00 83.56 252 TYR A O 1
ATOM 1973 N N . TYR A 1 253 ? -6.682 0.483 13.506 1.00 84.25 253 TYR A N 1
ATOM 1974 C CA . TYR A 1 253 ? -8.124 0.356 13.225 1.00 84.25 253 TYR A CA 1
ATOM 1975 C C . TYR A 1 253 ? -8.792 1.578 12.579 1.00 84.25 253 TYR A C 1
ATOM 1977 O O . TYR A 1 253 ? -9.879 1.457 12.018 1.00 84.25 253 TYR A O 1
ATOM 1985 N N . ALA A 1 254 ? -8.147 2.747 12.610 1.00 85.81 254 ALA A N 1
ATOM 1986 C CA . ALA A 1 254 ? -8.590 3.894 11.822 1.00 85.81 254 ALA A CA 1
ATOM 1987 C C . ALA A 1 254 ? -8.646 3.565 10.318 1.00 85.81 254 ALA A C 1
ATOM 1989 O O . ALA A 1 254 ? -9.564 4.019 9.644 1.00 85.81 254 ALA A O 1
ATOM 1990 N N . ARG A 1 255 ? -7.734 2.713 9.820 1.00 92.00 255 ARG A N 1
ATOM 1991 C CA . ARG A 1 255 ? -7.736 2.211 8.438 1.00 92.00 255 ARG A CA 1
ATOM 1992 C C . ARG A 1 255 ? -9.026 1.468 8.108 1.00 92.00 255 ARG A C 1
ATOM 1994 O O . ARG A 1 255 ? -9.708 1.835 7.163 1.00 92.00 255 ARG A O 1
ATOM 2001 N N . ALA A 1 256 ? -9.395 0.494 8.938 1.00 91.00 256 ALA A N 1
ATOM 2002 C CA . ALA A 1 256 ? -10.616 -0.293 8.776 1.00 91.00 256 ALA A CA 1
ATOM 2003 C C . ALA A 1 256 ? -11.877 0.577 8.789 1.00 91.00 256 ALA A C 1
ATOM 2005 O O . ALA A 1 256 ? -12.755 0.412 7.952 1.00 91.00 256 ALA A O 1
ATOM 2006 N N . ARG A 1 257 ? -11.956 1.533 9.725 1.00 88.06 257 ARG A N 1
ATOM 2007 C CA . ARG A 1 257 ? -13.097 2.455 9.819 1.00 88.06 257 ARG A CA 1
ATOM 2008 C C . ARG A 1 257 ? -13.203 3.359 8.602 1.00 88.06 257 ARG A C 1
ATOM 2010 O O . ARG A 1 257 ? -14.302 3.586 8.113 1.00 88.06 257 ARG A O 1
ATOM 2017 N N . ASN A 1 258 ? -12.080 3.892 8.134 1.00 92.62 258 ASN A N 1
ATOM 2018 C CA . ASN A 1 258 ? -12.056 4.749 6.957 1.00 92.62 258 ASN A CA 1
ATOM 2019 C C . ASN A 1 258 ? -12.413 3.960 5.693 1.00 92.62 258 ASN A C 1
ATOM 2021 O O . ASN A 1 258 ? -13.285 4.403 4.955 1.00 92.62 258 ASN A O 1
ATOM 2025 N N . LEU A 1 259 ? -11.858 2.755 5.523 1.00 96.44 259 LEU A N 1
ATOM 2026 C CA . LEU A 1 259 ? -12.243 1.815 4.468 1.00 96.44 259 LEU A CA 1
ATOM 2027 C C . LEU A 1 259 ? -13.745 1.508 4.509 1.00 96.44 259 LEU A C 1
ATOM 2029 O O . LEU A 1 259 ? -14.408 1.590 3.485 1.00 96.44 259 LEU A O 1
ATOM 2033 N N . HIS A 1 260 ? -14.307 1.210 5.683 1.00 95.19 260 HIS A N 1
ATOM 2034 C CA . HIS A 1 260 ? -15.737 0.921 5.843 1.00 95.19 260 HIS A CA 1
ATOM 2035 C C . HIS A 1 260 ? -16.622 2.129 5.507 1.00 95.19 260 HIS A C 1
ATOM 2037 O O . HIS A 1 260 ? -17.575 2.003 4.740 1.00 95.19 260 HIS A O 1
ATOM 2043 N N . LYS A 1 261 ? -16.273 3.322 6.004 1.00 93.94 261 LYS A N 1
ATOM 2044 C CA . LYS A 1 261 ? -16.977 4.573 5.671 1.00 93.94 261 LYS A CA 1
ATOM 2045 C C . LYS A 1 261 ? -16.932 4.867 4.174 1.00 93.94 261 LYS A C 1
ATOM 2047 O O . LYS A 1 261 ? -17.970 5.167 3.587 1.00 93.94 261 LYS A O 1
ATOM 2052 N N . ALA A 1 262 ? -15.750 4.770 3.572 1.00 96.12 262 ALA A N 1
ATOM 2053 C CA . ALA A 1 262 ? -15.548 4.973 2.145 1.00 96.12 262 ALA A CA 1
ATOM 2054 C C . ALA A 1 262 ? -16.317 3.928 1.323 1.00 96.12 262 ALA A C 1
ATOM 2056 O O . ALA A 1 262 ? -16.991 4.286 0.362 1.00 96.12 262 ALA A O 1
ATOM 2057 N N . ALA A 1 263 ? -16.309 2.657 1.736 1.00 97.38 263 ALA A N 1
ATOM 2058 C CA . ALA A 1 263 ? -17.069 1.599 1.078 1.00 97.38 263 ALA A CA 1
ATOM 2059 C C . ALA A 1 263 ? -18.573 1.885 1.125 1.00 97.38 263 ALA A C 1
ATOM 2061 O O . ALA A 1 263 ? -19.263 1.666 0.138 1.00 97.38 263 ALA A O 1
ATOM 2062 N N . GLY A 1 264 ? -19.078 2.452 2.226 1.00 96.31 264 GLY A N 1
ATOM 2063 C CA . GLY A 1 264 ? -20.458 2.928 2.314 1.00 96.31 264 GLY A CA 1
ATOM 2064 C C . GLY A 1 264 ? -20.783 4.056 1.325 1.00 96.31 264 GLY A C 1
ATOM 2065 O O . GLY A 1 264 ? -21.893 4.093 0.798 1.00 96.31 264 GLY A O 1
ATOM 2066 N N . VAL A 1 265 ? -19.840 4.966 1.048 1.00 96.38 265 VAL A N 1
ATOM 2067 C CA . VAL A 1 265 ? -20.001 6.014 0.018 1.00 96.38 265 VAL A CA 1
ATOM 2068 C C . VAL A 1 265 ? -20.058 5.387 -1.375 1.00 96.38 265 VAL A C 1
ATOM 2070 O O . VAL A 1 265 ? -21.039 5.590 -2.087 1.00 96.38 265 VAL A O 1
ATOM 2073 N N . VAL A 1 266 ? -19.067 4.560 -1.717 1.00 96.19 266 VAL A N 1
ATOM 2074 C CA . VAL A 1 266 ? -18.965 3.891 -3.026 1.00 96.19 266 VAL A CA 1
ATOM 2075 C C . VAL A 1 266 ? -20.166 2.974 -3.282 1.00 96.19 266 VAL A C 1
ATOM 2077 O O . VAL A 1 266 ? -20.750 2.994 -4.361 1.00 96.19 266 VAL A O 1
ATOM 2080 N N . ALA A 1 267 ? -20.611 2.218 -2.274 1.00 95.56 267 ALA A N 1
ATOM 2081 C CA . ALA A 1 267 ? -21.783 1.351 -2.374 1.00 95.56 267 ALA A CA 1
ATOM 2082 C C . ALA A 1 267 ? -23.075 2.128 -2.679 1.00 95.56 267 ALA A C 1
ATOM 2084 O O . ALA A 1 267 ? -23.916 1.634 -3.424 1.00 95.56 267 ALA A O 1
ATOM 2085 N N . ARG A 1 268 ? -23.234 3.342 -2.128 1.00 94.75 268 ARG A N 1
ATOM 2086 C CA . ARG A 1 268 ? -24.386 4.211 -2.427 1.00 94.75 268 ARG A CA 1
ATOM 2087 C C . ARG A 1 268 ? -24.315 4.827 -3.823 1.00 94.75 268 ARG A C 1
ATOM 2089 O O . ARG A 1 268 ? -25.360 5.013 -4.434 1.00 94.75 268 ARG A O 1
ATOM 2096 N N . GLN A 1 269 ? -23.116 5.149 -4.308 1.00 92.94 269 GLN A N 1
ATOM 2097 C CA . GLN A 1 269 ? -22.905 5.675 -5.663 1.00 92.94 269 GLN A CA 1
ATOM 2098 C C . GLN A 1 269 ? -23.075 4.591 -6.739 1.00 92.94 269 GLN A C 1
ATOM 2100 O O . GLN A 1 269 ? -23.493 4.886 -7.854 1.00 92.94 269 GLN A O 1
ATOM 2105 N N . GLY A 1 270 ? -22.784 3.331 -6.407 1.00 93.00 270 GLY A N 1
ATOM 2106 C CA . GLY A 1 270 ? -22.954 2.185 -7.304 1.00 93.00 270 GLY A CA 1
ATOM 2107 C C . GLY A 1 270 ? -21.819 1.988 -8.314 1.00 93.00 270 GLY A C 1
ATOM 2108 O O . GLY A 1 270 ? -21.853 1.023 -9.073 1.00 93.00 270 GLY A O 1
ATOM 2109 N N . HIS A 1 271 ? -20.800 2.849 -8.309 1.00 92.38 271 HIS A N 1
ATOM 2110 C CA . HIS A 1 271 ? -19.594 2.716 -9.125 1.00 92.38 271 HIS A CA 1
ATOM 2111 C C . HIS A 1 271 ? -18.354 3.140 -8.331 1.00 92.38 271 HIS A C 1
ATOM 2113 O O . HIS A 1 271 ? -18.447 3.922 -7.387 1.00 92.38 271 HIS A O 1
ATOM 2119 N N . PHE A 1 272 ? -17.184 2.630 -8.719 1.00 95.31 272 PHE A N 1
ATOM 2120 C CA . PHE A 1 272 ? -15.912 3.094 -8.163 1.00 95.31 272 PHE A CA 1
ATOM 2121 C C . PHE A 1 272 ? -15.536 4.476 -8.721 1.00 95.31 272 PHE A C 1
ATOM 2123 O O . PHE A 1 272 ? -15.894 4.773 -9.871 1.00 95.31 272 PHE A O 1
ATOM 2130 N N . PRO A 1 273 ? -14.797 5.296 -7.950 1.00 96.00 273 PRO A N 1
ATOM 2131 C CA . PRO A 1 273 ? -14.119 6.482 -8.467 1.00 96.00 273 PRO A CA 1
ATOM 2132 C C . PRO A 1 273 ? -13.310 6.158 -9.727 1.00 96.00 273 PRO A C 1
ATOM 2134 O O . PRO A 1 273 ? -12.734 5.074 -9.816 1.00 96.00 273 PRO A O 1
ATOM 2137 N N . GLN A 1 274 ? -13.294 7.069 -10.701 1.00 95.31 274 GLN A N 1
ATOM 2138 C CA . GLN A 1 274 ? -12.600 6.878 -11.987 1.00 95.31 274 GLN A CA 1
ATOM 2139 C C . GLN A 1 274 ? -11.411 7.827 -12.166 1.00 95.31 274 GLN A C 1
ATOM 2141 O O . GLN A 1 274 ? -10.680 7.704 -13.141 1.00 95.31 274 GLN A O 1
ATOM 2146 N N . THR A 1 275 ? -11.227 8.780 -11.252 1.00 96.38 275 THR A N 1
ATOM 2147 C CA . THR A 1 275 ? -10.140 9.760 -11.295 1.00 96.38 275 THR A CA 1
ATOM 2148 C C . THR A 1 275 ? -9.340 9.731 -10.000 1.00 96.38 275 THR A C 1
ATOM 2150 O O . THR A 1 275 ? -9.810 9.247 -8.964 1.00 96.38 275 THR A O 1
ATOM 2153 N N . LEU A 1 276 ? -8.109 10.243 -10.057 1.00 96.12 276 LEU A N 1
ATOM 2154 C CA . LEU A 1 276 ? -7.231 10.327 -8.893 1.00 96.12 276 LEU A CA 1
ATOM 2155 C C . LEU A 1 276 ? -7.860 11.208 -7.803 1.00 96.12 276 LEU A C 1
ATOM 2157 O O . LEU A 1 276 ? -7.812 10.862 -6.623 1.00 96.12 276 LEU A O 1
ATOM 2161 N N . GLU A 1 277 ? -8.462 12.323 -8.208 1.00 97.31 277 GLU A N 1
ATOM 2162 C CA . GLU A 1 277 ? -9.115 13.300 -7.344 1.00 97.31 277 GLU A CA 1
ATOM 2163 C C . GLU A 1 277 ? -10.284 12.664 -6.587 1.00 97.31 277 GLU A C 1
ATOM 2165 O O . GLU A 1 277 ? -10.311 12.724 -5.357 1.00 97.31 277 GLU A O 1
ATOM 2170 N N . ASP A 1 278 ? -11.170 11.955 -7.292 1.00 96.44 278 ASP A N 1
ATOM 2171 C CA . ASP A 1 278 ? -12.315 11.271 -6.680 1.00 96.44 278 ASP A CA 1
ATOM 2172 C C . ASP A 1 278 ? -11.866 10.214 -5.654 1.00 96.44 278 ASP A C 1
ATOM 2174 O O . ASP A 1 278 ? -12.493 10.026 -4.608 1.00 96.44 278 ASP A O 1
ATOM 2178 N N . TRP A 1 279 ? -10.760 9.508 -5.927 1.00 96.81 279 TRP A N 1
ATOM 2179 C CA . TRP A 1 279 ? -10.190 8.559 -4.969 1.00 96.81 279 TRP A CA 1
ATOM 2180 C C . TRP A 1 279 ? -9.668 9.259 -3.712 1.00 96.81 279 TRP A C 1
ATOM 2182 O O . TRP A 1 279 ? -9.874 8.748 -2.612 1.00 96.81 279 TRP A O 1
ATOM 2192 N N . ILE A 1 280 ? -9.004 10.409 -3.852 1.00 97.12 280 ILE A N 1
ATOM 2193 C CA . ILE A 1 280 ? -8.440 11.179 -2.729 1.00 97.12 280 ILE A CA 1
ATOM 2194 C C . ILE A 1 280 ? -9.537 11.753 -1.820 1.00 97.12 280 ILE A C 1
ATOM 2196 O O . ILE A 1 280 ? -9.318 11.893 -0.615 1.00 97.12 280 ILE A O 1
ATOM 2200 N N . GLU A 1 281 ? -10.722 12.054 -2.352 1.00 96.50 281 GLU A N 1
ATOM 2201 C CA . GLU A 1 281 ? -11.853 12.539 -1.550 1.00 96.50 281 GLU A CA 1
ATOM 2202 C C . GLU A 1 281 ? -12.390 11.489 -0.561 1.00 96.50 281 GLU A C 1
ATOM 2204 O O . GLU A 1 281 ? -13.016 11.832 0.450 1.00 96.50 281 GLU A O 1
ATOM 2209 N N . LEU A 1 282 ? -12.135 10.200 -0.806 1.00 95.62 282 LEU A N 1
ATOM 2210 C CA . LEU A 1 282 ? -12.612 9.140 0.072 1.00 95.62 282 LEU A CA 1
ATOM 2211 C C . LEU A 1 282 ? -11.822 9.074 1.396 1.00 95.62 282 LEU A C 1
ATOM 2213 O O . LEU A 1 282 ? -10.589 9.159 1.422 1.00 95.62 282 LEU A O 1
ATOM 2217 N N . PRO A 1 283 ? -12.505 8.821 2.534 1.00 92.56 283 PRO A N 1
ATOM 2218 C CA . PRO A 1 283 ? -11.854 8.714 3.833 1.00 92.56 283 PRO A CA 1
ATOM 2219 C C . PRO A 1 283 ? -10.691 7.715 3.849 1.00 92.56 283 PRO A C 1
ATOM 2221 O O . PRO A 1 283 ? -10.856 6.531 3.566 1.00 92.56 283 PRO A O 1
ATOM 2224 N N . GLY A 1 284 ? -9.519 8.179 4.291 1.00 89.31 284 GLY A N 1
ATOM 2225 C CA . GLY A 1 284 ? -8.335 7.336 4.481 1.00 89.31 284 GLY A CA 1
ATOM 2226 C C . GLY A 1 284 ? -7.566 6.988 3.207 1.00 89.31 284 GLY A C 1
ATOM 2227 O O . GLY A 1 284 ? -6.627 6.195 3.295 1.00 89.31 284 GLY A O 1
ATOM 2228 N N . ILE A 1 285 ? -7.916 7.583 2.065 1.00 95.50 285 ILE A N 1
ATOM 2229 C CA . ILE A 1 285 ? -7.167 7.449 0.818 1.00 95.50 285 ILE A CA 1
ATOM 2230 C C . ILE A 1 285 ? -6.301 8.696 0.631 1.00 95.50 285 ILE A C 1
ATOM 2232 O O . ILE A 1 285 ? -6.790 9.812 0.524 1.00 95.50 285 ILE A O 1
ATOM 2236 N N . GLY A 1 286 ? -4.982 8.506 0.653 1.00 94.81 286 GLY A N 1
ATOM 2237 C CA . GLY A 1 286 ? -4.017 9.557 0.320 1.00 94.81 286 GLY A CA 1
ATOM 2238 C C . GLY A 1 286 ? -3.528 9.447 -1.129 1.00 94.81 286 GLY A C 1
ATOM 2239 O O . GLY A 1 286 ? -3.796 8.432 -1.774 1.00 94.81 286 GLY A O 1
ATOM 2240 N N . PRO A 1 287 ? -2.719 10.411 -1.615 1.00 95.19 287 PRO A N 1
ATOM 2241 C CA . PRO A 1 287 ? -2.271 10.462 -3.011 1.00 95.19 287 PRO A CA 1
ATOM 2242 C C . PRO A 1 287 ? -1.604 9.174 -3.503 1.00 95.19 287 PRO A C 1
ATOM 2244 O O . PRO A 1 287 ? -1.921 8.683 -4.578 1.00 95.19 287 PRO A O 1
ATOM 2247 N N . SER A 1 288 ? -0.734 8.563 -2.690 1.00 95.75 288 SER A N 1
ATOM 2248 C CA . SER A 1 288 ? -0.073 7.309 -3.077 1.00 95.75 288 SER A CA 1
ATOM 2249 C C . SER A 1 288 ? -1.024 6.116 -3.131 1.00 95.75 288 SER A C 1
ATOM 2251 O O . SER A 1 288 ? -0.816 5.233 -3.953 1.00 95.75 288 SER A O 1
ATOM 2253 N N . THR A 1 289 ? -2.035 6.051 -2.261 1.00 95.75 289 THR A N 1
ATOM 2254 C CA . THR A 1 289 ? -3.032 4.971 -2.319 1.00 95.75 289 THR A CA 1
ATOM 2255 C C . THR A 1 289 ? -3.966 5.189 -3.502 1.00 95.75 289 THR A C 1
ATOM 2257 O O . THR A 1 289 ? -4.241 4.239 -4.218 1.00 95.75 289 THR A O 1
ATOM 2260 N N . ALA A 1 290 ? -4.385 6.429 -3.768 1.00 96.88 290 ALA A N 1
ATOM 2261 C CA . ALA A 1 290 ? -5.148 6.765 -4.966 1.00 96.88 290 ALA A CA 1
ATOM 2262 C C . ALA A 1 290 ? -4.376 6.396 -6.245 1.00 96.88 290 ALA A C 1
ATOM 2264 O O . ALA A 1 290 ? -4.923 5.721 -7.108 1.00 96.88 290 ALA A O 1
ATOM 2265 N N . GLY A 1 291 ? -3.083 6.727 -6.329 1.00 96.69 291 GLY A N 1
ATOM 2266 C CA . GLY A 1 291 ? -2.230 6.334 -7.453 1.00 96.69 291 GLY A CA 1
ATOM 2267 C C . GLY A 1 291 ? -2.124 4.817 -7.632 1.00 96.69 291 GLY A C 1
ATOM 2268 O O . GLY A 1 291 ? -2.208 4.331 -8.757 1.00 96.69 291 GLY A O 1
ATOM 2269 N N . ALA A 1 292 ? -2.025 4.055 -6.537 1.00 95.25 292 ALA A N 1
ATOM 2270 C CA . ALA A 1 292 ? -2.037 2.593 -6.590 1.00 95.25 292 ALA A CA 1
ATOM 2271 C C . ALA A 1 292 ? -3.389 2.047 -7.079 1.00 95.25 292 ALA A C 1
ATOM 2273 O O . ALA A 1 292 ? -3.421 1.086 -7.838 1.00 95.25 292 ALA A O 1
ATOM 2274 N N . LEU A 1 293 ? -4.504 2.672 -6.694 1.00 95.31 293 LEU A N 1
ATOM 2275 C CA . LEU A 1 293 ? -5.844 2.281 -7.138 1.00 95.31 293 LEU A CA 1
ATOM 2276 C C . LEU A 1 293 ? -6.082 2.597 -8.616 1.00 95.31 293 LEU A C 1
ATOM 2278 O O . LEU A 1 293 ? -6.646 1.763 -9.322 1.00 95.31 293 LEU A O 1
ATOM 2282 N N . MET A 1 294 ? -5.601 3.747 -9.095 1.00 96.25 294 MET A N 1
ATOM 2283 C CA . MET A 1 294 ? -5.600 4.086 -10.521 1.00 96.25 294 MET A CA 1
ATOM 2284 C C . MET A 1 294 ? -4.792 3.052 -11.314 1.00 96.25 294 MET A C 1
ATOM 2286 O O . MET A 1 294 ? -5.319 2.425 -12.230 1.00 96.25 294 MET A O 1
ATOM 2290 N N . SER A 1 295 ? -3.550 2.810 -10.891 1.00 95.00 295 SER A N 1
ATOM 2291 C CA . SER A 1 295 ? -2.584 1.942 -11.571 1.00 95.00 295 SER A CA 1
ATOM 2292 C C . SER A 1 295 ? -2.938 0.454 -11.516 1.00 95.00 295 SER A C 1
ATOM 2294 O O . SER A 1 295 ? -3.143 -0.194 -12.543 1.00 95.00 295 SER A O 1
ATOM 2296 N N . LEU A 1 296 ? -3.051 -0.113 -10.317 1.00 93.69 296 LEU A N 1
ATOM 2297 C CA . LEU A 1 296 ? -3.248 -1.548 -10.115 1.00 93.69 296 LEU A CA 1
ATOM 2298 C C . LEU A 1 296 ? -4.724 -1.949 -10.192 1.00 93.69 296 LEU A C 1
ATOM 2300 O O . LEU A 1 296 ? -5.030 -3.027 -10.694 1.00 93.69 296 LEU A O 1
ATOM 2304 N N . GLY A 1 297 ? -5.627 -1.098 -9.696 1.00 92.38 297 GLY A N 1
ATOM 2305 C CA . GLY A 1 297 ? -7.059 -1.394 -9.613 1.00 92.38 297 GLY A CA 1
ATOM 2306 C C . GLY A 1 297 ? -7.816 -1.112 -10.910 1.00 92.38 297 GLY A C 1
ATOM 2307 O O . GLY A 1 297 ? -8.566 -1.966 -11.373 1.00 92.38 297 GLY A O 1
ATOM 2308 N N . LEU A 1 298 ? -7.621 0.076 -11.492 1.00 93.06 298 LEU A N 1
ATOM 2309 C CA . LEU A 1 298 ? -8.324 0.521 -12.704 1.00 93.06 298 LEU A CA 1
ATOM 2310 C C . LEU A 1 298 ? -7.511 0.355 -13.994 1.00 93.06 298 LEU A C 1
ATOM 2312 O O . LEU A 1 298 ? -8.041 0.620 -15.070 1.00 93.06 298 LEU A O 1
ATOM 2316 N N . ARG A 1 299 ? -6.237 -0.053 -13.900 1.00 92.50 299 ARG A N 1
ATOM 2317 C CA . ARG A 1 299 ? -5.303 -0.137 -15.041 1.00 92.50 299 ARG A CA 1
ATOM 2318 C C . ARG A 1 299 ? -5.146 1.193 -15.793 1.00 92.50 299 ARG A C 1
ATOM 2320 O O . ARG A 1 299 ? -4.881 1.211 -16.992 1.00 92.50 299 ARG A O 1
ATOM 2327 N N . GLN A 1 300 ? -5.291 2.306 -15.082 1.00 94.25 300 GLN A N 1
ATOM 2328 C CA . GLN A 1 300 ? -5.104 3.666 -15.582 1.00 94.25 300 GLN A CA 1
ATOM 2329 C C . GLN A 1 300 ? -3.805 4.261 -15.043 1.00 94.25 300 GLN A C 1
ATOM 2331 O O . GLN A 1 300 ? -3.236 3.763 -14.082 1.00 94.25 300 GLN A O 1
ATOM 2336 N N . TYR A 1 301 ? -3.327 5.348 -15.644 1.00 96.06 301 TYR A N 1
ATOM 2337 C CA . TYR A 1 301 ? -2.095 5.983 -15.186 1.00 96.06 301 TYR A CA 1
ATOM 2338 C C . TYR A 1 301 ? -2.214 6.470 -13.732 1.00 96.06 301 TYR A C 1
ATOM 2340 O O . TYR A 1 301 ? -3.092 7.269 -13.401 1.00 96.06 301 TYR A O 1
ATOM 2348 N N . GLY A 1 302 ? -1.311 6.004 -12.870 1.00 96.56 302 GLY A N 1
ATOM 2349 C CA . GLY A 1 302 ? -1.208 6.431 -11.480 1.00 96.56 302 GLY A CA 1
ATOM 2350 C C . GLY A 1 302 ? 0.236 6.409 -10.989 1.00 96.56 302 GLY A C 1
ATOM 2351 O O . GLY A 1 302 ? 1.007 5.513 -11.326 1.00 96.56 302 GLY A O 1
ATOM 2352 N N . VAL A 1 303 ? 0.601 7.401 -10.175 1.00 96.75 303 VAL A N 1
ATOM 2353 C CA . VAL A 1 303 ? 1.940 7.523 -9.580 1.00 96.75 303 VAL A CA 1
ATOM 2354 C C . VAL A 1 303 ? 1.858 7.228 -8.088 1.00 96.75 303 VAL A C 1
ATOM 2356 O O . VAL A 1 303 ? 0.971 7.723 -7.391 1.00 96.75 303 VAL A O 1
ATOM 2359 N N . ILE A 1 304 ? 2.806 6.444 -7.580 1.00 96.44 304 ILE A N 1
ATOM 2360 C CA . ILE A 1 304 ? 2.877 6.075 -6.165 1.00 96.44 304 ILE A CA 1
ATOM 2361 C C . ILE A 1 304 ? 4.143 6.616 -5.498 1.00 96.44 304 ILE A C 1
ATOM 2363 O O . ILE A 1 304 ? 5.173 6.825 -6.135 1.00 96.44 304 ILE A O 1
ATOM 2367 N N . MET A 1 305 ? 4.071 6.814 -4.183 1.00 94.19 305 MET A N 1
ATOM 2368 C CA . MET A 1 305 ? 5.186 7.259 -3.347 1.00 94.19 305 MET A CA 1
ATOM 2369 C C . MET A 1 305 ? 5.042 6.690 -1.929 1.00 94.19 305 MET A C 1
ATOM 2371 O O . MET A 1 305 ? 4.952 7.414 -0.928 1.00 94.19 305 MET A O 1
ATOM 2375 N N . ASP A 1 306 ? 4.973 5.365 -1.833 1.00 92.31 306 ASP A N 1
ATOM 2376 C CA . ASP A 1 306 ? 4.919 4.670 -0.552 1.00 92.31 306 ASP A CA 1
ATOM 2377 C C . ASP A 1 306 ? 6.310 4.636 0.125 1.00 92.31 306 ASP A C 1
ATOM 2379 O O . ASP A 1 306 ? 7.307 5.176 -0.363 1.00 92.31 306 ASP A O 1
ATOM 2383 N N . GLY A 1 307 ? 6.410 3.990 1.289 1.00 91.56 307 GLY A N 1
ATOM 2384 C CA . GLY A 1 307 ? 7.691 3.865 1.990 1.00 91.56 307 GLY A CA 1
ATOM 2385 C C . GLY A 1 307 ? 8.752 3.059 1.224 1.00 91.56 307 GLY A C 1
ATOM 2386 O O . GLY A 1 307 ? 9.946 3.237 1.484 1.00 91.56 307 GLY A O 1
ATOM 2387 N N . ASN A 1 308 ? 8.348 2.165 0.315 1.00 94.38 308 ASN A N 1
ATOM 2388 C CA . ASN A 1 308 ? 9.253 1.389 -0.530 1.00 94.38 308 ASN A CA 1
ATOM 2389 C C . ASN A 1 308 ? 9.818 2.256 -1.652 1.00 94.38 308 ASN A C 1
ATOM 2391 O O . ASN A 1 308 ? 11.040 2.383 -1.736 1.00 94.38 308 ASN A O 1
ATOM 2395 N N . VAL A 1 309 ? 8.954 2.930 -2.410 1.00 95.50 309 VAL A N 1
ATOM 2396 C CA . VAL A 1 309 ? 9.331 3.841 -3.497 1.00 95.50 309 VAL A CA 1
ATOM 2397 C C . VAL A 1 309 ? 10.195 4.982 -2.980 1.00 95.50 309 VAL A C 1
ATOM 2399 O O . VAL A 1 309 ? 11.287 5.199 -3.506 1.00 95.50 309 VAL A O 1
ATOM 2402 N N . LYS A 1 310 ? 9.792 5.629 -1.873 1.00 95.56 310 LYS A N 1
ATOM 2403 C CA . LYS A 1 310 ? 10.594 6.686 -1.228 1.00 95.56 310 LYS A CA 1
ATOM 2404 C C . LYS A 1 310 ? 12.027 6.224 -0.958 1.00 95.56 310 LYS A C 1
ATOM 2406 O O . LYS A 1 310 ? 12.969 6.974 -1.177 1.00 95.56 310 LYS A O 1
ATOM 2411 N N . ARG A 1 311 ? 12.212 4.986 -0.491 1.00 96.50 311 ARG A N 1
ATOM 2412 C CA . ARG A 1 311 ? 13.538 4.427 -0.189 1.00 96.50 311 ARG A CA 1
ATOM 2413 C C . ARG A 1 311 ? 14.324 4.052 -1.442 1.00 96.50 311 ARG A C 1
ATOM 2415 O O . ARG A 1 311 ? 15.519 4.327 -1.476 1.00 96.50 311 ARG A O 1
ATOM 2422 N N . VAL A 1 312 ? 13.683 3.411 -2.421 1.00 97.25 312 VAL A N 1
ATOM 2423 C CA . VAL A 1 312 ? 14.321 3.026 -3.690 1.00 97.25 312 VAL A CA 1
ATOM 2424 C C . VAL A 1 312 ? 14.859 4.267 -4.386 1.00 97.25 312 VAL A C 1
ATOM 2426 O O . VAL A 1 312 ? 16.056 4.339 -4.640 1.00 97.25 312 VAL A O 1
ATOM 2429 N N . LEU A 1 313 ? 14.007 5.267 -4.600 1.00 96.50 313 LEU A N 1
ATOM 2430 C CA . LEU A 1 313 ? 14.374 6.491 -5.302 1.00 96.50 313 LEU A CA 1
ATOM 2431 C C . LEU A 1 313 ? 15.390 7.325 -4.507 1.00 96.50 313 LEU A C 1
ATOM 2433 O O . LEU A 1 313 ? 16.367 7.795 -5.083 1.00 96.50 313 LEU A O 1
ATOM 2437 N N . ALA A 1 314 ? 15.239 7.444 -3.179 1.00 97.00 314 ALA A N 1
ATOM 2438 C CA . ALA A 1 314 ? 16.207 8.188 -2.372 1.00 97.00 314 ALA A CA 1
ATOM 2439 C C . ALA A 1 314 ? 17.608 7.570 -2.444 1.00 97.00 314 ALA A C 1
ATOM 2441 O O . ALA A 1 314 ? 18.595 8.292 -2.492 1.00 97.00 314 ALA A O 1
ATOM 2442 N N . ARG A 1 315 ? 17.715 6.238 -2.493 1.00 97.69 315 ARG A N 1
ATOM 2443 C CA . ARG A 1 315 ? 19.006 5.559 -2.670 1.00 97.69 315 ARG A CA 1
ATOM 2444 C C . ARG A 1 315 ? 19.508 5.654 -4.106 1.00 97.69 315 ARG A C 1
ATOM 2446 O O . ARG A 1 315 ? 20.664 5.999 -4.316 1.00 97.69 315 ARG A O 1
ATOM 2453 N N . PHE A 1 316 ? 18.648 5.398 -5.087 1.00 95.44 316 PHE A N 1
ATOM 2454 C CA . PHE A 1 316 ? 19.040 5.419 -6.493 1.00 95.44 316 PHE A CA 1
ATOM 2455 C C . PHE A 1 316 ? 19.641 6.774 -6.893 1.00 95.44 316 PHE A C 1
ATOM 2457 O O . PHE A 1 316 ? 20.679 6.812 -7.547 1.00 95.44 316 PHE A O 1
ATOM 2464 N N . PHE A 1 317 ? 19.072 7.877 -6.395 1.00 94.00 317 PHE A N 1
ATOM 2465 C CA . PHE A 1 317 ? 19.553 9.234 -6.664 1.00 94.00 317 PHE A CA 1
ATOM 2466 C C . PHE A 1 317 ? 20.442 9.847 -5.568 1.00 94.00 317 PHE A C 1
ATOM 2468 O O . PHE A 1 317 ? 20.870 10.985 -5.736 1.00 94.00 317 PHE A O 1
ATOM 2475 N N . ALA A 1 318 ? 20.743 9.118 -4.486 1.00 94.50 318 ALA A N 1
ATOM 2476 C CA . ALA A 1 318 ? 21.474 9.619 -3.312 1.00 94.50 318 ALA A CA 1
ATOM 2477 C C . ALA A 1 318 ? 20.871 10.911 -2.706 1.00 94.50 318 ALA A C 1
ATOM 2479 O O . ALA A 1 318 ? 21.564 11.886 -2.435 1.00 94.50 318 ALA A O 1
ATOM 2480 N N . ILE A 1 319 ? 19.552 10.928 -2.502 1.00 95.25 319 ILE A N 1
ATOM 2481 C CA . ILE A 1 319 ? 18.821 12.058 -1.914 1.00 95.25 319 ILE A CA 1
ATOM 2482 C C . ILE A 1 319 ? 18.941 12.005 -0.387 1.00 95.25 319 ILE A C 1
ATOM 2484 O O . ILE A 1 319 ? 18.284 11.195 0.272 1.00 95.25 319 ILE A O 1
ATOM 2488 N N . GLU A 1 320 ? 19.748 12.904 0.171 1.00 95.06 320 GLU A N 1
ATOM 2489 C CA . GLU A 1 320 ? 19.976 13.056 1.619 1.00 95.06 320 GLU A CA 1
ATOM 2490 C C . GLU A 1 320 ? 18.937 13.945 2.327 1.00 95.06 320 GLU A C 1
ATOM 2492 O O . GLU A 1 320 ? 18.934 14.061 3.555 1.00 95.06 320 GLU A O 1
ATOM 2497 N N . ASP A 1 321 ? 18.031 14.560 1.566 1.00 93.62 321 ASP A N 1
ATOM 2498 C CA . ASP A 1 321 ? 17.030 15.487 2.083 1.00 93.62 321 ASP A CA 1
ATOM 2499 C C . ASP A 1 321 ? 16.096 14.865 3.142 1.00 93.62 321 ASP A C 1
ATOM 2501 O O . ASP A 1 321 ? 15.661 13.711 3.063 1.00 93.62 321 ASP A O 1
ATOM 2505 N N . ASP A 1 322 ? 15.685 15.686 4.115 1.00 92.75 322 ASP A N 1
ATOM 2506 C CA . ASP A 1 322 ? 14.649 15.320 5.084 1.00 92.75 322 ASP A CA 1
ATOM 2507 C C . ASP A 1 322 ? 13.267 15.325 4.413 1.00 92.75 322 ASP A C 1
ATOM 2509 O O . ASP A 1 322 ? 12.558 16.336 4.420 1.00 92.75 322 ASP A O 1
ATOM 2513 N N . LEU A 1 323 ? 12.860 14.167 3.884 1.00 90.12 323 LEU A N 1
ATOM 2514 C CA . LEU A 1 323 ? 11.558 13.947 3.238 1.00 90.12 323 LEU A CA 1
ATOM 2515 C C . LEU A 1 323 ? 10.343 14.144 4.167 1.00 90.12 323 LEU A C 1
ATOM 2517 O O . LEU A 1 323 ? 9.210 14.012 3.712 1.00 90.12 323 LEU A O 1
ATOM 2521 N N . SER A 1 324 ? 10.534 14.455 5.457 1.00 88.25 324 SER A N 1
ATOM 2522 C CA . SER A 1 324 ? 9.437 14.937 6.312 1.00 88.25 324 SER A CA 1
ATOM 2523 C C . SER A 1 324 ? 9.130 16.427 6.127 1.00 88.25 324 SER A C 1
ATOM 2525 O O . SER A 1 324 ? 8.135 16.914 6.665 1.00 88.25 324 SER A O 1
ATOM 2527 N N . LYS A 1 325 ? 9.964 17.170 5.386 1.00 92.12 325 LYS A N 1
ATOM 2528 C CA . LYS A 1 325 ? 9.695 18.566 5.026 1.00 92.12 325 LYS A CA 1
ATOM 2529 C C . LYS A 1 325 ? 8.898 18.629 3.712 1.00 92.12 325 LYS A C 1
ATOM 2531 O O . LYS A 1 325 ? 9.338 18.047 2.719 1.00 92.12 325 LYS A O 1
ATOM 2536 N N . PRO A 1 326 ? 7.816 19.429 3.639 1.00 93.69 326 PRO A N 1
ATOM 2537 C CA . PRO A 1 326 ? 6.953 19.502 2.453 1.00 93.69 326 PRO A CA 1
ATOM 2538 C C . PRO A 1 326 ? 7.644 19.917 1.148 1.00 93.69 326 PRO A C 1
ATOM 2540 O O . PRO A 1 326 ? 7.151 19.620 0.066 1.00 93.69 326 PRO A O 1
ATOM 2543 N N . VAL A 1 327 ? 8.754 20.660 1.213 1.00 94.56 327 VAL A N 1
ATOM 2544 C CA . VAL A 1 327 ? 9.510 21.047 0.010 1.00 94.56 327 VAL A CA 1
ATOM 2545 C C . VAL A 1 327 ? 10.193 19.838 -0.632 1.00 94.56 327 VAL A C 1
ATOM 2547 O O . VAL A 1 327 ? 9.977 19.591 -1.811 1.00 94.56 327 VAL A O 1
ATOM 2550 N N . HIS A 1 328 ? 10.909 19.035 0.156 1.00 93.81 328 HIS A N 1
ATOM 2551 C CA . HIS A 1 328 ? 11.616 17.857 -0.343 1.00 93.81 328 HIS A CA 1
ATOM 2552 C C . HIS A 1 328 ? 10.646 16.733 -0.712 1.00 93.81 328 HIS A C 1
ATOM 2554 O O . HIS A 1 328 ? 10.861 16.032 -1.694 1.00 93.81 328 HIS A O 1
ATOM 2560 N N . GLU A 1 329 ? 9.533 16.595 0.018 1.00 94.12 329 GLU A N 1
ATOM 2561 C CA . GLU A 1 329 ? 8.481 15.653 -0.369 1.00 94.12 329 GLU A CA 1
ATOM 2562 C C . GLU A 1 329 ? 7.877 15.998 -1.741 1.00 94.12 329 GLU A C 1
ATOM 2564 O O . GLU A 1 329 ? 7.664 15.096 -2.548 1.00 94.12 329 GLU A O 1
ATOM 2569 N N . ARG A 1 330 ? 7.657 17.286 -2.048 1.00 95.19 330 ARG A N 1
ATOM 2570 C CA . ARG A 1 330 ? 7.176 17.716 -3.373 1.00 95.19 330 ARG A CA 1
ATOM 2571 C C . ARG A 1 330 ? 8.185 17.430 -4.484 1.00 95.19 330 ARG A C 1
ATOM 2573 O O . ARG A 1 330 ? 7.787 16.883 -5.506 1.00 95.19 330 ARG A O 1
ATOM 2580 N N . SER A 1 331 ? 9.467 17.737 -4.276 1.00 94.50 331 SER A N 1
ATOM 2581 C CA . SER A 1 331 ? 10.526 17.404 -5.243 1.00 94.50 331 SER A CA 1
ATOM 2582 C C . SER A 1 331 ? 10.595 15.898 -5.509 1.00 94.50 331 SER A C 1
ATOM 2584 O O . SER A 1 331 ? 10.739 15.468 -6.648 1.00 94.50 331 SER A O 1
ATOM 2586 N N . MET A 1 332 ? 10.420 15.086 -4.464 1.00 94.38 332 MET A N 1
ATOM 2587 C CA . MET A 1 332 ? 10.394 13.632 -4.581 1.00 94.38 332 MET A CA 1
ATOM 2588 C C . MET A 1 332 ? 9.200 13.140 -5.410 1.00 94.38 332 MET A C 1
ATOM 2590 O O . MET A 1 332 ? 9.352 12.261 -6.253 1.00 94.38 332 MET A O 1
ATOM 2594 N N . TRP A 1 333 ? 8.012 13.708 -5.188 1.00 96.38 333 TRP A N 1
ATOM 2595 C CA . TRP A 1 333 ? 6.816 13.407 -5.982 1.00 96.38 333 TRP A CA 1
ATOM 2596 C C . TRP A 1 333 ? 6.976 13.774 -7.455 1.00 96.38 333 TRP A C 1
ATOM 2598 O O . TRP A 1 333 ? 6.573 12.993 -8.317 1.00 96.38 333 TRP A O 1
ATOM 2608 N N . GLN A 1 334 ? 7.586 14.924 -7.743 1.00 94.75 334 GLN A N 1
ATOM 2609 C CA . GLN A 1 334 ? 7.904 15.323 -9.109 1.00 94.75 334 GLN A CA 1
ATOM 2610 C C . GLN A 1 334 ? 8.818 14.286 -9.776 1.00 94.75 334 GLN A C 1
ATOM 2612 O O . GLN A 1 334 ? 8.476 13.773 -10.836 1.00 94.75 334 GLN A O 1
ATOM 2617 N N . LEU A 1 335 ? 9.900 13.888 -9.100 1.00 89.81 335 LEU A N 1
ATOM 2618 C CA . LEU A 1 335 ? 10.829 12.875 -9.601 1.00 89.81 335 LEU A CA 1
ATOM 2619 C C . LEU A 1 335 ? 10.145 11.525 -9.873 1.00 89.81 335 LEU A C 1
ATOM 2621 O O . LEU A 1 335 ? 10.360 10.927 -10.921 1.00 89.81 335 LEU A O 1
ATOM 2625 N N . ALA A 1 336 ? 9.299 11.031 -8.963 1.00 93.94 336 ALA A N 1
ATOM 2626 C CA . ALA A 1 336 ? 8.561 9.795 -9.237 1.00 93.94 336 ALA A CA 1
ATOM 2627 C C . ALA A 1 336 ? 7.590 9.930 -10.406 1.00 93.94 336 ALA A C 1
ATOM 2629 O O . ALA A 1 336 ? 7.392 8.951 -11.111 1.00 93.94 336 ALA A O 1
ATOM 2630 N N . THR A 1 337 ? 6.993 11.106 -10.602 1.00 93.62 337 THR A N 1
ATOM 2631 C CA . THR A 1 337 ? 6.085 11.358 -11.726 1.00 93.62 337 THR A CA 1
ATOM 2632 C C . THR A 1 337 ? 6.843 11.334 -13.049 1.00 93.62 337 THR A C 1
ATOM 2634 O O . THR A 1 337 ? 6.388 10.693 -13.985 1.00 93.62 337 THR A O 1
ATOM 2637 N N . GLU A 1 338 ? 8.015 11.969 -13.108 1.00 87.31 338 GLU A N 1
ATOM 2638 C CA . GLU A 1 338 ? 8.882 11.995 -14.295 1.00 87.31 338 GLU A CA 1
ATOM 2639 C C . GLU A 1 338 ? 9.399 10.598 -14.676 1.00 87.31 338 GLU A C 1
ATOM 2641 O O . GLU A 1 338 ? 9.534 10.289 -15.856 1.00 87.31 338 GLU A O 1
ATOM 2646 N N . LEU A 1 339 ? 9.659 9.738 -13.687 1.00 86.75 339 LEU A N 1
ATOM 2647 C CA . LEU A 1 339 ? 10.151 8.373 -13.905 1.00 86.75 339 LEU A CA 1
ATOM 2648 C C . LEU A 1 339 ? 9.044 7.348 -14.165 1.00 86.75 339 LEU A C 1
ATOM 2650 O O . LEU A 1 339 ? 9.338 6.230 -14.586 1.00 86.75 339 LEU A O 1
ATOM 2654 N N . CYS A 1 340 ? 7.790 7.670 -13.845 1.00 90.62 340 CYS A N 1
ATOM 2655 C CA . CYS A 1 340 ? 6.695 6.718 -13.948 1.00 90.62 340 CYS A CA 1
ATOM 2656 C C . CYS A 1 340 ? 6.277 6.557 -15.417 1.00 90.62 340 CYS A C 1
ATOM 2658 O O . CYS A 1 340 ? 5.778 7.511 -16.014 1.00 90.62 340 CYS A O 1
ATOM 2660 N N . PRO A 1 341 ? 6.438 5.366 -16.020 1.00 88.69 341 PRO A N 1
ATOM 2661 C CA . PRO A 1 341 ? 6.060 5.167 -17.406 1.00 88.69 341 PRO A CA 1
ATOM 2662 C C . PRO A 1 341 ? 4.534 5.138 -17.548 1.00 88.69 341 PRO A C 1
ATOM 2664 O O . PRO A 1 341 ? 3.803 4.668 -16.666 1.00 88.69 341 PRO A O 1
ATOM 2667 N N . THR A 1 342 ? 4.055 5.626 -18.691 1.00 88.75 342 THR A N 1
ATOM 2668 C CA . THR A 1 342 ? 2.649 5.521 -19.100 1.00 88.75 342 THR A CA 1
ATOM 2669 C C . THR A 1 342 ? 2.323 4.107 -19.582 1.00 88.75 342 THR A C 1
ATOM 2671 O O . THR A 1 342 ? 1.303 3.537 -19.195 1.00 88.75 342 THR A O 1
ATOM 2674 N N . GLU A 1 343 ? 3.216 3.503 -20.367 1.00 86.25 343 GLU A N 1
ATOM 2675 C CA . GLU A 1 343 ? 3.142 2.095 -20.759 1.00 86.25 343 GLU A CA 1
ATOM 2676 C C . GLU A 1 343 ? 3.543 1.178 -19.600 1.00 86.25 343 GLU A C 1
ATOM 2678 O O . GLU A 1 343 ? 4.478 1.470 -18.855 1.00 86.25 343 GLU A O 1
ATOM 2683 N N . ARG A 1 344 ? 2.830 0.055 -19.433 1.00 89.38 344 ARG A N 1
ATOM 2684 C CA . ARG A 1 344 ? 3.054 -0.900 -18.328 1.00 89.38 344 ARG A CA 1
ATOM 2685 C C . ARG A 1 344 ? 3.090 -0.230 -16.938 1.00 89.38 344 ARG A C 1
ATOM 2687 O O . ARG A 1 344 ? 3.754 -0.714 -16.025 1.00 89.38 344 ARG A O 1
ATOM 2694 N N . ASN A 1 345 ? 2.341 0.865 -16.751 1.00 93.62 345 ASN A N 1
ATOM 2695 C CA . ASN A 1 345 ? 2.293 1.640 -15.503 1.00 93.62 345 ASN A CA 1
ATOM 2696 C C . ASN A 1 345 ? 2.015 0.768 -14.262 1.00 93.62 345 ASN A C 1
ATOM 2698 O O . ASN A 1 345 ? 2.644 0.941 -13.216 1.00 93.62 345 ASN A O 1
ATOM 2702 N N . HIS A 1 346 ? 1.121 -0.211 -14.400 1.00 93.12 346 HIS A N 1
ATOM 2703 C CA . HIS A 1 346 ? 0.778 -1.157 -13.342 1.00 93.12 346 HIS A CA 1
ATOM 2704 C C . HIS A 1 346 ? 1.920 -2.114 -12.991 1.00 93.12 346 HIS A C 1
ATOM 2706 O O . HIS A 1 346 ? 2.179 -2.335 -11.808 1.00 93.12 346 HIS A O 1
ATOM 2712 N N . ASP A 1 347 ? 2.643 -2.624 -13.990 1.00 93.38 347 ASP A N 1
ATOM 2713 C CA . ASP A 1 347 ? 3.817 -3.463 -13.758 1.00 93.38 347 ASP A CA 1
ATOM 2714 C C . ASP A 1 347 ? 4.919 -2.650 -13.098 1.00 93.38 347 ASP A C 1
ATOM 2716 O O . ASP A 1 347 ? 5.475 -3.089 -12.102 1.00 93.38 347 ASP A O 1
ATOM 2720 N N . TYR A 1 348 ? 5.178 -1.426 -13.570 1.00 94.88 348 TYR A N 1
ATOM 2721 C CA . TYR A 1 348 ? 6.149 -0.530 -12.942 1.00 94.88 348 TYR A CA 1
ATOM 2722 C C . TYR A 1 348 ? 5.799 -0.263 -11.478 1.00 94.88 348 TYR A C 1
ATOM 2724 O O . TYR A 1 348 ? 6.661 -0.354 -10.604 1.00 94.88 348 TYR A O 1
ATOM 2732 N N . THR A 1 349 ? 4.526 0.029 -11.206 1.00 95.00 349 THR A N 1
ATOM 2733 C CA . THR A 1 349 ? 4.003 0.303 -9.863 1.00 95.00 349 THR A CA 1
ATOM 2734 C C . THR A 1 349 ? 4.251 -0.881 -8.931 1.00 95.00 349 THR A C 1
ATOM 2736 O O . THR A 1 349 ? 4.778 -0.701 -7.831 1.00 95.00 349 THR A O 1
ATOM 2739 N N . GLN A 1 350 ? 3.945 -2.103 -9.373 1.00 94.62 350 GLN A N 1
ATOM 2740 C CA . GLN A 1 350 ? 4.235 -3.304 -8.594 1.00 94.62 350 GLN A CA 1
ATOM 2741 C C . GLN A 1 350 ? 5.745 -3.564 -8.482 1.00 94.62 350 GLN A C 1
ATOM 2743 O O . GLN A 1 350 ? 6.233 -3.856 -7.390 1.00 94.62 350 GLN A O 1
ATOM 2748 N N . ALA A 1 351 ? 6.493 -3.408 -9.574 1.00 95.00 351 ALA A N 1
ATOM 2749 C CA . ALA A 1 351 ? 7.925 -3.667 -9.660 1.00 95.00 351 ALA A CA 1
ATOM 2750 C C . ALA A 1 351 ? 8.726 -2.806 -8.686 1.00 95.00 351 ALA A C 1
ATOM 2752 O O . ALA A 1 351 ? 9.561 -3.325 -7.947 1.00 95.00 351 ALA A O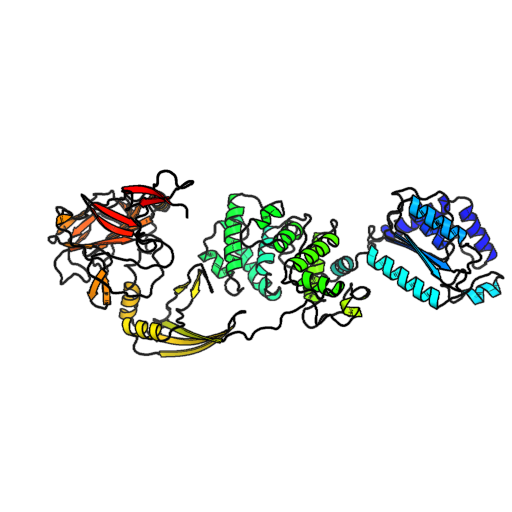 1
ATOM 2753 N N . ILE A 1 352 ? 8.460 -1.498 -8.630 1.00 96.25 352 ILE A N 1
ATOM 2754 C CA . ILE A 1 352 ? 9.192 -0.596 -7.736 1.00 96.25 352 ILE A CA 1
ATOM 2755 C C . ILE A 1 352 ? 8.866 -0.863 -6.258 1.00 96.25 352 ILE A C 1
ATOM 2757 O O . ILE A 1 352 ? 9.753 -0.782 -5.397 1.00 96.25 352 ILE A O 1
ATOM 2761 N N . MET A 1 353 ? 7.621 -1.246 -5.948 1.00 94.50 353 MET A N 1
ATOM 2762 C CA . MET A 1 353 ? 7.239 -1.683 -4.603 1.00 94.50 353 MET A CA 1
ATOM 2763 C C . MET A 1 353 ? 7.925 -2.996 -4.226 1.00 94.50 353 MET A C 1
ATOM 2765 O O . MET A 1 353 ? 8.469 -3.105 -3.124 1.00 94.50 353 MET A O 1
ATOM 2769 N N . ASP A 1 354 ? 7.945 -3.970 -5.136 1.00 94.75 354 ASP A N 1
ATOM 2770 C CA . ASP A 1 354 ? 8.573 -5.277 -4.947 1.00 94.75 354 ASP A CA 1
ATOM 2771 C C . ASP A 1 354 ? 10.083 -5.162 -4.787 1.00 94.75 354 ASP A C 1
ATOM 2773 O O . ASP A 1 354 ? 10.644 -5.757 -3.859 1.00 94.75 354 ASP A O 1
ATOM 2777 N N . LEU A 1 355 ? 10.731 -4.332 -5.607 1.00 95.94 355 LEU A N 1
ATOM 2778 C CA . LEU A 1 355 ? 12.149 -4.023 -5.486 1.00 95.94 355 LEU A CA 1
ATOM 2779 C C . LEU A 1 355 ? 12.446 -3.466 -4.093 1.00 95.94 355 LEU A C 1
ATOM 2781 O O . LEU A 1 355 ? 13.352 -3.945 -3.411 1.00 95.94 355 LEU A O 1
ATOM 2785 N N . GLY A 1 356 ? 11.663 -2.491 -3.625 1.00 95.19 356 GLY A N 1
ATOM 2786 C CA . GLY A 1 356 ? 11.815 -1.948 -2.279 1.00 95.19 356 GLY A CA 1
ATOM 2787 C C . GLY A 1 356 ? 11.568 -2.993 -1.188 1.00 95.19 356 GLY A C 1
ATOM 2788 O O . GLY A 1 356 ? 12.317 -3.050 -0.208 1.00 95.19 356 GLY A O 1
ATOM 2789 N N . ALA A 1 357 ? 10.543 -3.827 -1.338 1.00 92.69 357 ALA A N 1
ATOM 2790 C CA . ALA A 1 357 ? 10.138 -4.798 -0.330 1.00 92.69 357 ALA A CA 1
ATOM 2791 C C . ALA A 1 357 ? 11.117 -5.975 -0.188 1.00 92.69 357 ALA A C 1
ATOM 2793 O O . ALA A 1 357 ? 11.317 -6.457 0.930 1.00 92.69 357 ALA A O 1
ATOM 2794 N N . THR A 1 358 ? 11.719 -6.430 -1.289 1.00 92.94 358 THR A N 1
ATOM 2795 C CA . THR A 1 358 ? 12.462 -7.702 -1.348 1.00 92.94 358 THR A CA 1
ATOM 2796 C C . THR A 1 358 ? 13.969 -7.530 -1.545 1.00 92.94 358 THR A C 1
ATOM 2798 O O . THR A 1 358 ? 14.740 -8.283 -0.953 1.00 92.94 358 THR A O 1
ATOM 2801 N N . VAL A 1 359 ? 14.407 -6.508 -2.291 1.00 95.25 359 VAL A N 1
ATOM 2802 C CA . VAL A 1 359 ? 15.820 -6.304 -2.654 1.00 95.25 359 VAL A CA 1
ATOM 2803 C C . VAL A 1 359 ? 16.394 -5.083 -1.938 1.00 95.25 359 VAL A C 1
ATOM 2805 O O . VAL A 1 359 ? 17.279 -5.198 -1.089 1.00 95.25 359 VAL A O 1
ATOM 2808 N N . CYS A 1 360 ? 15.851 -3.894 -2.199 1.00 96.81 360 CYS A N 1
ATOM 2809 C CA . CYS A 1 360 ? 16.284 -2.624 -1.623 1.00 96.81 360 CYS A CA 1
ATOM 2810 C C . CYS A 1 360 ? 15.701 -2.431 -0.209 1.00 96.81 360 CYS A C 1
ATOM 2812 O O . CYS A 1 360 ? 15.018 -1.452 0.091 1.00 96.81 360 CYS A O 1
ATOM 2814 N N . THR A 1 361 ? 15.951 -3.380 0.698 1.00 95.31 361 THR A N 1
ATOM 2815 C CA . THR A 1 361 ? 15.321 -3.416 2.029 1.00 95.31 361 THR A CA 1
ATOM 2816 C C . THR A 1 361 ? 15.881 -2.352 2.997 1.00 95.31 361 THR A C 1
ATOM 2818 O O . THR A 1 361 ? 16.996 -1.852 2.812 1.00 95.31 361 THR A O 1
ATOM 2821 N N . PRO A 1 362 ? 15.156 -1.981 4.075 1.00 92.25 362 PRO A N 1
ATOM 2822 C CA . PRO A 1 362 ? 15.562 -0.882 4.962 1.00 92.25 362 PRO A CA 1
ATOM 2823 C C . PRO A 1 362 ? 16.863 -1.070 5.754 1.00 92.25 362 PRO A C 1
ATOM 2825 O O . PRO A 1 362 ? 17.435 -0.068 6.177 1.00 92.25 362 PRO A O 1
ATOM 2828 N N . LYS A 1 363 ? 17.280 -2.314 6.036 1.00 89.56 363 LYS A N 1
ATOM 2829 C CA . LYS A 1 363 ? 18.426 -2.612 6.924 1.00 89.56 363 LYS A CA 1
ATOM 2830 C C . LYS A 1 363 ? 19.565 -3.362 6.240 1.00 89.56 363 LYS A C 1
ATOM 2832 O O . LYS A 1 363 ? 20.714 -3.113 6.572 1.00 89.56 363 LYS A O 1
ATOM 2837 N N . LYS A 1 364 ? 19.248 -4.316 5.363 1.00 92.06 364 LYS A N 1
ATOM 2838 C CA . LYS A 1 364 ? 20.224 -5.169 4.675 1.00 92.06 364 LYS A CA 1
ATOM 2839 C C . LYS A 1 364 ? 19.831 -5.253 3.197 1.00 92.06 364 LYS A C 1
ATOM 2841 O O . LYS A 1 364 ? 19.244 -6.260 2.798 1.00 92.06 364 LYS A O 1
ATOM 2846 N N . PRO A 1 365 ? 20.009 -4.166 2.424 1.00 95.88 365 PRO A N 1
ATOM 2847 C CA . PRO A 1 365 ? 19.687 -4.193 1.006 1.00 95.88 365 PRO A CA 1
ATOM 2848 C C . PRO A 1 365 ? 20.575 -5.212 0.287 1.00 95.88 365 PRO A C 1
ATOM 2850 O O . PRO A 1 365 ? 21.762 -5.339 0.581 1.00 95.88 365 PRO A O 1
ATOM 2853 N N . LEU A 1 366 ? 19.986 -5.954 -0.643 1.00 93.62 366 LEU A N 1
ATOM 2854 C CA . LEU A 1 366 ? 20.657 -6.974 -1.440 1.00 93.62 366 LEU A CA 1
ATOM 2855 C C . LEU A 1 366 ? 21.244 -6.338 -2.710 1.00 93.62 366 LEU A C 1
ATOM 2857 O O . LEU A 1 366 ? 20.867 -6.712 -3.813 1.00 93.62 366 LEU A O 1
ATOM 2861 N N . CYS A 1 367 ? 22.129 -5.343 -2.555 1.00 90.75 367 CYS A N 1
ATOM 2862 C CA . CYS A 1 367 ? 22.621 -4.515 -3.669 1.00 90.75 367 CYS A CA 1
ATOM 2863 C C . CYS A 1 367 ? 23.252 -5.338 -4.803 1.00 90.75 367 CYS A C 1
ATOM 2865 O O . CYS A 1 367 ? 23.015 -5.025 -5.961 1.00 90.75 367 CYS A O 1
ATOM 2867 N N . LEU A 1 368 ? 23.957 -6.429 -4.478 1.00 85.81 368 LEU A N 1
ATOM 2868 C CA . LEU A 1 368 ? 24.555 -7.347 -5.462 1.00 85.81 368 LEU A CA 1
ATOM 2869 C C . LEU A 1 368 ? 23.532 -8.058 -6.365 1.00 85.81 368 LEU A C 1
ATOM 2871 O O . LEU A 1 368 ? 23.902 -8.594 -7.399 1.00 85.81 368 LEU A O 1
ATOM 2875 N N . TYR A 1 369 ? 22.263 -8.102 -5.955 1.00 82.94 369 TYR A N 1
ATOM 2876 C CA . TYR A 1 369 ? 21.162 -8.721 -6.699 1.00 82.94 369 TYR A CA 1
ATOM 2877 C C . TYR A 1 369 ? 20.173 -7.673 -7.228 1.00 82.94 369 TYR A C 1
ATOM 2879 O O . TYR A 1 369 ? 19.078 -8.015 -7.670 1.00 82.94 369 TYR A O 1
ATOM 2887 N N . CYS A 1 370 ? 20.508 -6.386 -7.111 1.00 89.75 370 CYS A N 1
ATOM 2888 C CA . CYS A 1 370 ? 19.632 -5.305 -7.528 1.00 89.75 370 CYS A CA 1
ATOM 2889 C C . CYS A 1 370 ? 19.787 -5.057 -9.032 1.00 89.75 370 CYS A C 1
ATOM 2891 O O . CYS A 1 370 ? 20.894 -4.734 -9.455 1.00 89.75 370 CYS A O 1
ATOM 2893 N N . PRO A 1 371 ? 18.703 -5.100 -9.831 1.00 86.00 371 PRO A N 1
ATOM 2894 C CA . PRO A 1 371 ? 18.778 -4.810 -11.268 1.00 86.00 371 PRO A CA 1
ATOM 2895 C C . PRO A 1 371 ? 19.177 -3.358 -11.560 1.00 86.00 371 PRO A C 1
ATOM 2897 O O . PRO A 1 371 ? 19.566 -3.034 -12.668 1.00 86.00 371 PRO A O 1
ATOM 2900 N N . MET A 1 372 ? 19.084 -2.480 -10.558 1.00 86.25 372 MET A N 1
ATOM 2901 C CA . MET A 1 372 ? 19.433 -1.063 -10.657 1.00 86.25 372 MET A CA 1
ATOM 2902 C C . MET A 1 372 ? 20.818 -0.756 -10.062 1.00 86.25 372 MET A C 1
ATOM 2904 O O . MET A 1 372 ? 21.127 0.411 -9.830 1.00 86.25 372 MET A O 1
ATOM 2908 N N . GLN A 1 373 ? 21.612 -1.772 -9.694 1.00 88.31 373 GLN A N 1
ATOM 2909 C CA . GLN A 1 373 ? 22.861 -1.590 -8.942 1.00 88.31 373 GLN A CA 1
ATOM 2910 C C . GLN A 1 373 ? 23.854 -0.680 -9.675 1.00 88.31 373 GLN A C 1
ATOM 2912 O O . GLN A 1 373 ? 24.370 0.245 -9.047 1.00 88.31 373 GLN A O 1
ATOM 2917 N N . GLN A 1 374 ? 24.088 -0.934 -10.968 1.00 80.75 374 GLN A N 1
ATOM 2918 C CA . GLN A 1 374 ? 25.094 -0.253 -11.794 1.00 80.75 374 GLN A CA 1
ATOM 2919 C C . GLN A 1 374 ? 24.923 1.271 -11.789 1.00 80.75 374 GLN A C 1
ATOM 2921 O O . GLN A 1 374 ? 25.897 2.011 -11.695 1.00 80.75 374 GLN A O 1
ATOM 2926 N N . HIS A 1 375 ? 23.676 1.741 -11.766 1.00 82.12 375 HIS A N 1
ATOM 2927 C CA . HIS A 1 375 ? 23.346 3.166 -11.796 1.00 82.12 375 HIS A CA 1
ATOM 2928 C C . HIS A 1 375 ? 22.939 3.750 -10.431 1.00 82.12 375 HIS A C 1
ATOM 2930 O O . HIS A 1 375 ? 22.600 4.931 -10.328 1.00 82.12 375 HIS A O 1
ATOM 2936 N N . CYS A 1 376 ? 22.951 2.955 -9.357 1.00 89.31 376 CYS A N 1
ATOM 2937 C CA . CYS A 1 376 ? 22.522 3.411 -8.037 1.00 89.31 376 CYS A CA 1
ATOM 2938 C C . CYS A 1 376 ? 23.595 4.288 -7.374 1.00 89.31 376 CYS A C 1
ATOM 2940 O O . CYS A 1 376 ? 24.615 3.793 -6.887 1.00 89.31 376 CYS A O 1
ATOM 2942 N N . LYS A 1 377 ? 23.328 5.593 -7.251 1.00 90.50 377 LYS A N 1
ATOM 2943 C CA . LYS A 1 377 ? 24.278 6.557 -6.670 1.00 90.50 377 LYS A CA 1
ATOM 2944 C C . LYS A 1 377 ? 24.616 6.258 -5.212 1.00 90.50 377 LYS A C 1
ATOM 2946 O O . LYS A 1 377 ? 25.782 6.330 -4.838 1.00 90.50 377 LYS A O 1
ATOM 2951 N N . ALA A 1 378 ? 23.638 5.868 -4.389 1.00 96.00 378 ALA A N 1
ATOM 2952 C CA . ALA A 1 378 ? 23.928 5.491 -3.007 1.00 96.00 378 ALA A CA 1
ATOM 2953 C C . ALA A 1 378 ? 24.802 4.237 -2.918 1.00 96.00 378 ALA A C 1
ATOM 2955 O O . ALA A 1 378 ? 25.578 4.138 -1.978 1.00 96.00 378 ALA A O 1
ATOM 2956 N N . HIS A 1 379 ? 24.706 3.303 -3.873 1.00 95.00 379 HIS A N 1
ATOM 2957 C CA . HIS A 1 379 ? 25.581 2.131 -3.892 1.00 95.00 379 HIS A CA 1
ATOM 2958 C C . HIS A 1 379 ? 27.018 2.510 -4.237 1.00 95.00 379 HIS A C 1
ATOM 2960 O O . HIS A 1 379 ? 27.939 2.139 -3.514 1.00 95.00 379 HIS A O 1
ATOM 2966 N N . ALA A 1 380 ? 27.198 3.336 -5.271 1.00 90.50 380 ALA A N 1
ATOM 2967 C CA . ALA A 1 380 ? 28.506 3.873 -5.638 1.00 90.50 380 ALA A CA 1
ATOM 2968 C C . ALA A 1 380 ? 29.175 4.659 -4.489 1.00 90.50 380 ALA A C 1
ATOM 2970 O O . ALA A 1 380 ? 30.399 4.709 -4.406 1.00 90.50 380 ALA A O 1
ATOM 2971 N N . GLN A 1 381 ? 28.378 5.254 -3.593 1.00 93.88 381 GLN A N 1
ATOM 2972 C CA . GLN A 1 381 ? 28.842 6.072 -2.464 1.00 93.88 381 GLN A CA 1
ATOM 2973 C C . GLN A 1 381 ? 28.844 5.343 -1.105 1.00 93.88 381 GLN A C 1
ATOM 2975 O O . GLN A 1 381 ? 29.344 5.894 -0.128 1.00 93.88 381 GLN A O 1
ATOM 2980 N N . GLY A 1 382 ? 28.285 4.132 -1.009 1.00 94.81 382 GLY A N 1
ATOM 2981 C CA . GLY A 1 382 ? 28.148 3.389 0.254 1.00 94.81 382 GLY A CA 1
ATOM 2982 C C . GLY A 1 382 ? 27.113 3.951 1.247 1.00 94.81 382 GLY A C 1
ATOM 2983 O O . GLY A 1 382 ? 27.255 3.764 2.454 1.00 94.81 382 GLY A O 1
ATOM 2984 N N . LEU A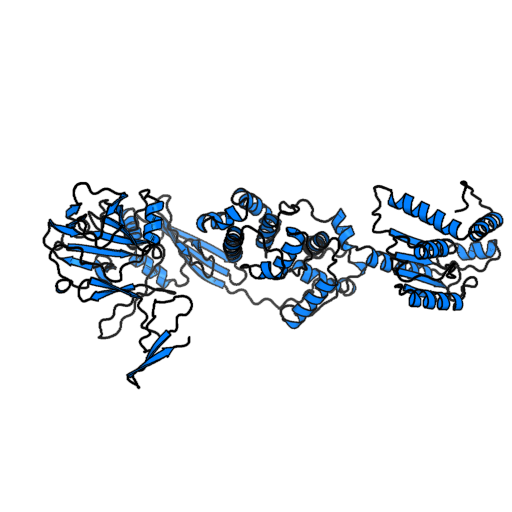 1 383 ? 26.080 4.656 0.768 1.00 95.62 383 LEU A N 1
ATOM 2985 C CA . LEU A 1 383 ? 25.065 5.343 1.587 1.00 95.62 383 LEU A CA 1
ATOM 2986 C C . LEU A 1 383 ? 23.763 4.543 1.785 1.00 95.62 383 LEU A C 1
ATOM 2988 O O . LEU A 1 383 ? 22.772 5.053 2.318 1.00 95.62 383 LEU A O 1
ATOM 2992 N N . GLU A 1 384 ? 23.692 3.282 1.361 1.00 93.88 384 GLU A N 1
ATOM 2993 C CA . GLU A 1 384 ? 22.423 2.549 1.286 1.00 93.88 384 GLU A CA 1
ATOM 2994 C C . GLU A 1 384 ? 21.810 2.293 2.665 1.00 93.88 384 GLU A C 1
ATOM 2996 O O . GLU A 1 384 ? 20.587 2.250 2.810 1.00 93.88 384 GLU A O 1
ATOM 3001 N N . THR A 1 385 ? 22.620 2.139 3.713 1.00 93.81 385 THR A N 1
ATOM 3002 C CA . THR A 1 385 ? 22.110 1.966 5.084 1.00 93.81 385 THR A CA 1
ATOM 3003 C C . THR A 1 385 ? 21.703 3.275 5.754 1.00 93.81 385 THR A C 1
ATOM 3005 O O . THR A 1 385 ? 20.897 3.253 6.693 1.00 93.81 385 THR A O 1
ATOM 3008 N N . GLU A 1 386 ? 22.215 4.398 5.256 1.00 92.88 386 GLU A N 1
ATOM 3009 C CA . GLU A 1 386 ? 21.964 5.742 5.779 1.00 92.88 386 GLU A CA 1
ATOM 3010 C C . GLU A 1 386 ? 20.703 6.352 5.164 1.00 92.88 386 GLU A C 1
ATOM 3012 O O . GLU A 1 386 ? 19.925 7.006 5.862 1.00 92.88 386 GLU A O 1
ATOM 3017 N N . LEU A 1 387 ? 20.439 6.041 3.891 1.00 94.12 387 LEU A N 1
ATOM 3018 C CA . LEU A 1 387 ? 19.302 6.558 3.141 1.00 94.12 387 LEU A CA 1
ATOM 3019 C C . LEU A 1 387 ? 18.054 5.651 3.193 1.00 94.12 387 LEU A C 1
ATOM 3021 O O . LEU A 1 387 ? 18.156 4.414 3.213 1.00 94.12 387 LEU A O 1
ATOM 3025 N N . PRO A 1 388 ? 16.838 6.238 3.167 1.00 94.44 388 PRO A N 1
ATOM 3026 C CA . PRO A 1 388 ? 16.550 7.679 3.215 1.00 94.44 388 PRO A CA 1
ATOM 3027 C C . PRO A 1 388 ? 16.852 8.275 4.596 1.00 94.44 388 PRO A C 1
ATOM 3029 O O . PRO A 1 388 ? 16.874 7.531 5.582 1.00 94.44 388 PRO A O 1
ATOM 3032 N N . PHE A 1 389 ? 17.010 9.603 4.666 1.00 90.44 389 PHE A N 1
ATOM 3033 C CA . PHE A 1 389 ? 17.239 10.330 5.917 1.00 90.44 389 PHE A CA 1
ATOM 3034 C C . PHE A 1 389 ? 16.256 9.895 7.014 1.00 90.44 389 PHE A C 1
ATOM 3036 O O . PHE A 1 389 ? 15.032 9.912 6.845 1.00 90.44 389 PHE A O 1
ATOM 3043 N N . LYS A 1 390 ? 16.796 9.513 8.175 1.00 82.69 390 LYS A N 1
ATOM 3044 C CA . LYS A 1 390 ? 16.015 9.116 9.352 1.00 82.69 390 LYS A CA 1
ATOM 3045 C C . LYS A 1 390 ? 16.334 10.044 10.508 1.00 82.69 390 LYS A C 1
ATOM 3047 O O . LYS A 1 390 ? 17.461 10.082 10.994 1.00 82.69 390 LYS A O 1
ATOM 3052 N N . LYS A 1 391 ? 15.306 10.713 11.033 1.00 80.81 391 LYS A N 1
ATOM 3053 C CA . LYS A 1 391 ? 15.430 11.434 12.304 1.00 80.81 391 LYS A CA 1
ATOM 3054 C C . LYS A 1 391 ? 15.827 10.464 13.428 1.00 80.81 391 LYS A C 1
ATOM 3056 O O . LYS A 1 391 ? 15.277 9.357 13.489 1.00 80.81 391 LYS A O 1
ATOM 3061 N N . PRO A 1 392 ? 16.713 10.877 14.352 1.00 81.31 392 PRO A N 1
ATOM 3062 C CA . PRO A 1 392 ? 16.991 10.116 15.563 1.00 81.31 392 PRO A CA 1
ATOM 3063 C C . PRO A 1 392 ? 15.690 9.800 16.309 1.00 81.31 392 PRO A C 1
ATOM 3065 O O . PRO A 1 392 ? 14.859 10.683 16.542 1.00 81.31 392 PRO A O 1
ATOM 3068 N N . LYS A 1 393 ? 15.489 8.530 16.672 1.00 78.44 393 LYS A N 1
ATOM 3069 C CA . LYS A 1 393 ? 14.293 8.119 17.415 1.00 78.44 393 LYS A CA 1
ATOM 3070 C C . LYS A 1 393 ? 14.360 8.662 18.839 1.00 78.44 393 LYS A C 1
ATOM 3072 O O . LYS A 1 393 ? 15.338 8.432 19.545 1.00 78.44 393 LYS A O 1
ATOM 3077 N N . LYS A 1 394 ? 13.291 9.329 19.281 1.00 83.81 394 LYS A N 1
ATOM 3078 C CA . LYS A 1 394 ? 13.084 9.622 20.705 1.00 83.81 394 LYS A CA 1
ATOM 3079 C C . LYS A 1 394 ? 12.784 8.323 21.456 1.00 83.81 394 LYS A C 1
ATOM 3081 O O . LYS A 1 394 ? 12.208 7.398 20.881 1.00 83.81 394 LYS A O 1
ATOM 3086 N N . ALA A 1 395 ? 13.159 8.268 22.733 1.00 86.88 395 ALA A N 1
ATOM 3087 C CA . ALA A 1 395 ? 12.771 7.165 23.602 1.00 86.88 395 ALA A CA 1
ATOM 3088 C C . ALA A 1 395 ? 11.238 7.053 23.643 1.00 86.88 395 ALA A C 1
ATOM 3090 O O . ALA A 1 395 ? 10.538 8.055 23.802 1.00 86.88 395 ALA A O 1
ATOM 3091 N N . VAL A 1 396 ? 10.728 5.835 23.462 1.00 89.44 396 VAL A N 1
ATOM 3092 C CA . VAL A 1 396 ? 9.292 5.554 23.516 1.00 89.44 396 VAL A CA 1
ATOM 3093 C C . VAL A 1 396 ? 8.869 5.592 24.990 1.00 89.44 396 VAL A C 1
ATOM 3095 O O . VAL A 1 396 ? 9.416 4.818 25.777 1.00 89.44 396 VAL A O 1
ATOM 3098 N N . PRO A 1 397 ? 7.942 6.478 25.398 1.00 94.44 397 PRO A N 1
ATOM 3099 C CA . PRO A 1 397 ? 7.546 6.599 26.797 1.00 94.44 397 PRO A CA 1
ATOM 3100 C C . PRO A 1 397 ? 6.901 5.306 27.305 1.00 94.44 397 PRO A C 1
ATOM 3102 O O . PRO A 1 397 ? 6.162 4.641 26.574 1.00 94.44 397 PRO A O 1
ATOM 3105 N N . VAL A 1 398 ? 7.162 4.970 28.568 1.00 95.25 398 VAL A N 1
ATOM 3106 C CA . VAL A 1 398 ? 6.519 3.853 29.268 1.00 95.25 398 VAL A CA 1
ATOM 3107 C C . VAL A 1 398 ? 5.444 4.415 30.187 1.00 95.25 398 VAL A C 1
ATOM 3109 O O . VAL A 1 398 ? 5.704 5.325 30.971 1.00 95.25 398 VAL A O 1
ATOM 3112 N N . LYS A 1 399 ? 4.231 3.887 30.063 1.00 94.25 399 LYS A N 1
ATOM 3113 C CA . LYS A 1 399 ? 3.061 4.252 30.860 1.00 94.25 399 LYS A CA 1
ATOM 3114 C C . LYS A 1 399 ? 2.598 3.042 31.662 1.00 94.25 399 LYS A C 1
ATOM 3116 O O . LYS A 1 399 ? 2.733 1.917 31.186 1.00 94.25 399 LYS A O 1
ATOM 3121 N N . SER A 1 400 ? 1.990 3.279 32.818 1.00 94.56 400 SER A N 1
ATOM 3122 C CA . SER A 1 400 ? 1.411 2.221 33.649 1.00 94.56 400 SER A CA 1
ATOM 3123 C C . SER A 1 400 ? -0.100 2.379 33.734 1.00 94.56 400 SER A C 1
ATOM 3125 O O . SER A 1 400 ? -0.588 3.501 33.831 1.00 94.56 400 SER A O 1
ATOM 3127 N N . ALA A 1 401 ? -0.828 1.267 33.706 1.00 92.25 401 ALA A N 1
ATOM 3128 C CA . ALA A 1 401 ? -2.276 1.245 33.899 1.00 92.25 401 ALA A CA 1
ATOM 3129 C C . ALA A 1 401 ? -2.717 -0.085 34.531 1.00 92.25 401 ALA A C 1
ATOM 3131 O O . ALA A 1 401 ? -1.955 -1.051 34.567 1.00 92.25 401 ALA A O 1
ATOM 3132 N N . GLN A 1 402 ? -3.940 -0.137 35.049 1.00 91.31 402 GLN A N 1
ATOM 3133 C CA . GLN A 1 402 ? -4.535 -1.340 35.627 1.00 91.31 402 GLN A CA 1
ATOM 3134 C C . GLN A 1 402 ? -5.736 -1.799 34.800 1.00 91.31 402 GLN A C 1
ATOM 3136 O O . GLN A 1 402 ? -6.504 -0.978 34.302 1.00 91.31 402 GLN A O 1
ATOM 3141 N N . ILE A 1 403 ? -5.893 -3.113 34.645 1.00 87.06 403 ILE A N 1
ATOM 3142 C CA . ILE A 1 403 ? -7.020 -3.730 33.939 1.00 87.06 403 ILE A CA 1
ATOM 3143 C C . ILE A 1 403 ? -7.965 -4.334 34.973 1.00 87.06 403 ILE A C 1
ATOM 3145 O O . ILE A 1 403 ? -7.534 -5.134 35.803 1.00 87.06 403 ILE A O 1
ATOM 3149 N N . LEU A 1 404 ? -9.254 -4.010 34.895 1.00 83.06 404 LEU A N 1
ATOM 3150 C CA . LEU A 1 404 ? -10.278 -4.681 35.691 1.00 83.06 404 LEU A CA 1
ATOM 3151 C C . LEU A 1 404 ? -10.798 -5.908 34.940 1.00 83.06 404 LEU A C 1
ATOM 3153 O O . LEU A 1 404 ? -11.333 -5.786 33.841 1.00 83.06 404 LEU A O 1
ATOM 3157 N N . VAL A 1 405 ? -10.690 -7.086 35.550 1.00 82.12 405 VAL A N 1
ATOM 3158 C CA . VAL A 1 405 ? -11.285 -8.320 35.028 1.00 82.12 405 VAL A CA 1
ATOM 3159 C C . VAL A 1 405 ? -12.370 -8.772 35.992 1.00 82.12 405 VAL A C 1
ATOM 3161 O O . VAL A 1 405 ? -12.072 -9.195 37.104 1.00 82.12 405 VAL A O 1
ATOM 3164 N N . LEU A 1 406 ? -13.632 -8.682 35.574 1.00 77.69 406 LEU A N 1
ATOM 3165 C CA . LEU A 1 406 ? -14.752 -9.259 36.319 1.00 77.69 406 LEU A CA 1
ATOM 3166 C C . LEU A 1 406 ? -15.160 -10.563 35.654 1.00 77.69 406 LEU A C 1
ATOM 3168 O O . LEU A 1 406 ? -15.446 -10.570 34.453 1.00 77.69 406 LEU A O 1
ATOM 3172 N N . ARG A 1 407 ? -15.185 -11.642 36.433 1.00 75.06 407 ARG A N 1
ATOM 3173 C CA . ARG A 1 407 ? -15.607 -12.964 35.981 1.00 75.06 407 ARG A CA 1
ATOM 3174 C C . ARG A 1 407 ? -16.771 -13.461 36.830 1.00 75.06 407 ARG A C 1
ATOM 3176 O O . ARG A 1 407 ? -16.719 -13.386 38.050 1.00 75.06 407 ARG A O 1
ATOM 3183 N N . HIS A 1 408 ? -17.792 -13.990 36.164 1.00 70.94 408 HIS A N 1
ATOM 3184 C CA . HIS A 1 408 ? -18.830 -14.816 36.777 1.00 70.94 408 HIS A CA 1
ATOM 3185 C C . HIS A 1 408 ? -18.947 -16.094 35.951 1.00 70.94 408 HIS A C 1
ATOM 3187 O O . HIS A 1 408 ? -19.403 -16.066 34.805 1.00 70.94 408 HIS A O 1
ATOM 3193 N N . HIS A 1 409 ? -18.475 -17.214 36.498 1.00 73.75 409 HIS A N 1
ATOM 3194 C CA . HIS A 1 409 ? -18.343 -18.471 35.757 1.00 73.75 409 HIS A CA 1
ATOM 3195 C C . HIS A 1 409 ? -17.587 -18.285 34.420 1.00 73.75 409 HIS A C 1
ATOM 3197 O O . HIS A 1 409 ? -16.406 -17.941 34.421 1.00 73.75 409 HIS A O 1
ATOM 3203 N N . ASN A 1 410 ? -18.263 -18.495 33.283 1.00 64.50 410 ASN A N 1
ATOM 3204 C CA . ASN A 1 410 ? -17.703 -18.374 31.930 1.00 64.50 410 ASN A CA 1
ATOM 3205 C C . ASN A 1 410 ? -18.062 -17.040 31.247 1.00 64.50 410 ASN A C 1
ATOM 3207 O O . ASN A 1 410 ? -18.019 -16.942 30.022 1.00 64.50 410 ASN A O 1
ATOM 3211 N N . GLN A 1 411 ? -18.466 -16.029 32.016 1.00 64.56 411 GLN A N 1
ATOM 3212 C CA . GLN A 1 411 ? -18.793 -14.696 31.516 1.00 64.56 411 GLN A CA 1
ATOM 3213 C C . GLN A 1 411 ? -17.771 -13.674 32.011 1.00 64.56 411 GLN A C 1
ATOM 3215 O O . GLN A 1 411 ? -17.312 -13.745 33.153 1.00 64.56 411 GLN A O 1
ATOM 3220 N N . TRP A 1 412 ? -17.455 -12.706 31.150 1.00 71.06 412 TRP A N 1
ATOM 3221 C CA . TRP A 1 412 ? -16.521 -11.619 31.435 1.00 71.06 412 TRP A CA 1
ATOM 3222 C C . TRP A 1 412 ? -17.145 -10.268 31.114 1.00 71.06 412 TRP A C 1
ATOM 3224 O O . TRP A 1 412 ? -17.895 -10.145 30.142 1.00 71.06 412 TRP A O 1
ATOM 3234 N N . LEU A 1 413 ? -16.795 -9.250 31.901 1.00 70.94 413 LEU A N 1
ATOM 3235 C CA . LEU A 1 413 ? -17.154 -7.870 31.586 1.00 70.94 413 LEU A CA 1
ATOM 3236 C C . LEU A 1 413 ? -16.292 -7.347 30.431 1.00 70.94 413 LEU A C 1
ATOM 3238 O O . LEU A 1 413 ? -15.067 -7.317 30.526 1.00 70.94 413 LEU A O 1
ATOM 3242 N N . TRP A 1 414 ? -16.953 -6.856 29.388 1.00 64.75 414 TRP A N 1
ATOM 3243 C CA . TRP A 1 414 ? -16.327 -6.147 28.278 1.00 64.75 414 TRP A CA 1
ATOM 3244 C C . TRP A 1 414 ? -16.852 -4.715 28.206 1.00 64.75 414 TRP A C 1
ATOM 3246 O O . TRP A 1 414 ? -18.023 -4.456 28.476 1.00 64.75 414 TRP A O 1
ATOM 3256 N N . GLN A 1 415 ? -15.985 -3.789 27.810 1.00 64.44 415 GLN A N 1
ATOM 3257 C CA . GLN A 1 415 ? -16.316 -2.394 27.559 1.00 64.44 415 GLN A CA 1
ATOM 3258 C C . GLN A 1 415 ? -15.969 -2.048 26.113 1.00 64.44 415 GLN A C 1
ATOM 3260 O O . GLN A 1 415 ? -14.851 -2.298 25.661 1.00 64.44 415 GLN A O 1
ATOM 3265 N N . GLN A 1 416 ? -16.906 -1.438 25.390 1.00 64.62 416 GLN A N 1
ATOM 3266 C CA . GLN A 1 416 ? -16.607 -0.867 24.083 1.00 64.62 416 GLN A CA 1
ATOM 3267 C C . GLN A 1 416 ? -15.958 0.507 24.259 1.00 64.62 416 GLN A C 1
ATOM 3269 O O . GLN A 1 416 ? -16.446 1.358 25.005 1.00 64.62 416 GLN A O 1
ATOM 3274 N N . ARG A 1 417 ? -14.831 0.734 23.584 1.00 69.00 417 ARG A N 1
ATOM 3275 C CA . ARG A 1 417 ? -14.149 2.031 23.603 1.00 69.00 417 ARG A CA 1
ATOM 3276 C C . ARG A 1 417 ? -14.863 3.031 22.690 1.00 69.00 417 ARG A C 1
ATOM 3278 O O . ARG A 1 417 ? -15.387 2.619 21.654 1.00 69.00 417 ARG A O 1
ATOM 3285 N N . PRO A 1 418 ? -14.807 4.342 22.999 1.00 67.38 418 PRO A N 1
ATOM 3286 C CA . PRO A 1 418 ? -15.298 5.387 22.100 1.00 67.38 418 PRO A CA 1
ATOM 3287 C C . PRO A 1 418 ? -14.747 5.228 20.679 1.00 67.38 418 PRO A C 1
ATOM 3289 O O . PRO A 1 418 ? -13.643 4.730 20.501 1.00 67.38 418 PRO A O 1
ATOM 3292 N N . ASN A 1 419 ? -15.463 5.689 19.653 1.00 64.81 419 ASN A N 1
ATOM 3293 C CA . ASN A 1 419 ? -15.016 5.550 18.255 1.00 64.81 419 ASN A CA 1
ATOM 3294 C C . ASN A 1 419 ? -13.716 6.317 17.927 1.00 64.81 419 ASN A C 1
ATOM 3296 O O . ASN A 1 419 ? -13.063 6.042 16.913 1.00 64.81 419 ASN A O 1
ATOM 3300 N N . SER A 1 420 ? -13.324 7.262 18.783 1.00 69.38 420 SER A N 1
ATOM 3301 C CA . SER A 1 420 ? -12.093 8.046 18.692 1.00 69.38 420 SER A CA 1
ATOM 3302 C C . SER A 1 420 ? -11.002 7.530 19.643 1.00 69.38 420 SER A C 1
ATOM 3304 O O . SER A 1 420 ? -11.258 6.841 20.627 1.00 69.38 420 SER A O 1
ATOM 3306 N N . GLY A 1 421 ? -9.748 7.873 19.338 1.00 74.88 421 GLY A N 1
ATOM 3307 C CA . GLY A 1 421 ? -8.598 7.526 20.174 1.00 74.88 421 GLY A CA 1
ATOM 3308 C C . GLY A 1 421 ? -8.109 6.080 20.024 1.00 74.88 421 GLY A C 1
ATOM 3309 O O . GLY A 1 421 ? -8.333 5.409 19.008 1.00 74.88 421 GLY A O 1
ATOM 3310 N N . LEU A 1 422 ? -7.364 5.620 21.033 1.00 76.69 422 LEU A N 1
ATOM 3311 C CA . LEU A 1 422 ? -6.735 4.301 21.037 1.00 76.69 422 LEU A CA 1
ATOM 3312 C C . LEU A 1 422 ? -7.793 3.194 21.003 1.00 76.69 422 LEU A C 1
ATOM 3314 O O . LEU A 1 422 ? -8.712 3.203 21.821 1.00 76.69 422 LEU A O 1
ATOM 3318 N N . TRP A 1 423 ? -7.633 2.243 20.073 1.00 72.94 423 TRP A N 1
ATOM 3319 C CA . TRP A 1 423 ? -8.551 1.109 19.882 1.00 72.94 423 TRP A CA 1
ATOM 3320 C C . TRP A 1 423 ? -10.019 1.523 19.704 1.00 72.94 423 TRP A C 1
ATOM 3322 O O . TRP A 1 423 ? -10.920 0.800 20.118 1.00 72.94 423 TRP A O 1
ATOM 3332 N N . GLY A 1 424 ? -10.266 2.694 19.106 1.00 68.69 424 GLY A N 1
ATOM 3333 C CA . GLY A 1 424 ? -11.619 3.235 19.080 1.00 68.69 424 GLY A CA 1
ATOM 3334 C C . GLY A 1 424 ? -12.639 2.301 18.421 1.00 68.69 424 GLY A C 1
ATOM 3335 O O . GLY A 1 424 ? -12.346 1.728 17.368 1.00 68.69 424 GLY A O 1
ATOM 3336 N N . GLY A 1 425 ? -13.800 2.130 19.054 1.00 65.50 425 GLY A N 1
ATOM 3337 C CA . GLY A 1 425 ? -14.878 1.235 18.622 1.00 65.50 425 GLY A CA 1
ATOM 3338 C C . GLY A 1 425 ? -14.647 -0.257 18.895 1.00 65.50 425 GLY A C 1
ATOM 3339 O O . GLY A 1 425 ? -15.492 -1.066 18.517 1.00 65.50 425 GLY A O 1
ATOM 3340 N N . LEU A 1 426 ? -13.524 -0.647 19.516 1.00 68.25 426 LEU A N 1
ATOM 3341 C CA . LEU A 1 426 ? -13.262 -2.038 19.901 1.00 68.25 426 LEU A CA 1
ATOM 3342 C C . LEU A 1 426 ? -13.739 -2.341 21.313 1.00 68.25 426 LEU A C 1
ATOM 3344 O O . LEU A 1 426 ? -13.702 -1.487 22.200 1.00 68.25 426 LEU A O 1
ATOM 3348 N N . TRP A 1 427 ? -14.086 -3.605 21.522 1.00 72.00 427 TRP A N 1
ATOM 3349 C CA . TRP A 1 427 ? -14.304 -4.176 22.840 1.00 72.00 427 TRP A CA 1
ATOM 3350 C C . TRP A 1 427 ? -12.967 -4.486 23.514 1.00 72.00 427 TRP A C 1
ATOM 3352 O O . TRP A 1 427 ? -12.089 -5.121 22.928 1.00 72.00 427 TRP A O 1
ATOM 3362 N N . CYS A 1 428 ? -12.804 -4.033 24.751 1.00 70.44 428 CYS A N 1
ATOM 3363 C CA . CYS A 1 428 ? -11.661 -4.348 25.594 1.00 70.44 428 CYS A CA 1
ATOM 3364 C C . CYS A 1 428 ? -12.099 -4.576 27.043 1.00 70.44 428 CYS A C 1
ATOM 3366 O O . CYS A 1 428 ? -13.223 -4.263 27.433 1.00 70.44 428 CYS A O 1
ATOM 3368 N N . LEU A 1 429 ? -11.195 -5.114 27.856 1.00 78.56 429 LEU A N 1
ATOM 3369 C CA . LEU A 1 429 ? -11.353 -5.067 29.307 1.00 78.56 429 LEU A CA 1
ATOM 3370 C C . LEU A 1 429 ? -11.222 -3.603 29.773 1.00 78.56 429 LEU A C 1
ATOM 3372 O O . LEU A 1 429 ? -10.458 -2.858 29.148 1.00 78.56 429 LEU A O 1
ATOM 3376 N N . PRO A 1 430 ? -11.935 -3.160 30.823 1.00 79.94 430 PRO A N 1
ATOM 3377 C CA . PRO A 1 430 ? -11.779 -1.807 31.354 1.00 79.94 430 PRO A CA 1
ATOM 3378 C C . PRO A 1 430 ? -10.332 -1.529 31.794 1.00 79.94 430 PRO A C 1
ATOM 3380 O O . PRO A 1 430 ? -9.734 -2.333 32.511 1.00 79.94 430 PRO A O 1
ATOM 3383 N N . ILE A 1 431 ? -9.774 -0.393 31.360 1.00 82.25 431 ILE A N 1
ATOM 3384 C CA . ILE A 1 431 ? -8.389 0.029 31.637 1.00 82.25 431 ILE A CA 1
ATOM 3385 C C . ILE A 1 431 ? -8.415 1.371 32.360 1.00 82.25 431 ILE A C 1
ATOM 3387 O O . ILE A 1 431 ? -9.031 2.315 31.871 1.00 82.25 431 ILE A O 1
ATOM 3391 N N . PHE A 1 432 ? -7.677 1.460 33.462 1.00 85.00 432 PHE A N 1
ATOM 3392 C CA . PHE A 1 432 ? -7.559 2.648 34.300 1.00 85.00 432 PHE A CA 1
ATOM 3393 C C . PHE A 1 432 ? -6.097 3.086 34.365 1.00 85.00 432 PHE A C 1
ATOM 3395 O O . PHE A 1 432 ? -5.245 2.354 34.869 1.00 85.00 432 PHE A O 1
ATOM 3402 N N . GLU A 1 433 ? -5.787 4.275 33.846 1.00 86.56 433 GLU A N 1
ATOM 3403 C CA . GLU A 1 433 ? -4.447 4.866 34.000 1.00 86.56 433 GLU A CA 1
ATOM 3404 C C . GLU A 1 433 ? -4.240 5.405 35.428 1.00 86.56 433 GLU A C 1
ATOM 3406 O O . GLU A 1 433 ? -3.117 5.427 35.930 1.00 86.56 433 GLU A O 1
ATOM 3411 N N . ASN A 1 434 ? -5.331 5.767 36.110 1.00 85.56 434 ASN A N 1
ATOM 3412 C CA . ASN A 1 434 ? -5.339 6.208 37.495 1.00 85.56 434 ASN A CA 1
ATOM 3413 C C . ASN A 1 434 ? -5.768 5.068 38.436 1.00 85.56 434 ASN A C 1
ATOM 3415 O O . ASN A 1 434 ? -6.869 4.526 38.335 1.00 85.56 434 ASN A O 1
ATOM 3419 N N . ARG A 1 435 ? -4.895 4.710 39.382 1.00 83.69 435 ARG A N 1
ATOM 3420 C CA . ARG A 1 435 ? -5.145 3.624 40.345 1.00 83.69 435 ARG A CA 1
ATOM 3421 C C . ARG A 1 435 ? -6.261 3.953 41.339 1.00 83.69 435 ARG A C 1
ATOM 3423 O O . ARG A 1 435 ? -6.957 3.046 41.804 1.00 83.69 435 ARG A O 1
ATOM 3430 N N . ASP A 1 436 ? -6.442 5.231 41.658 1.00 79.62 436 ASP A N 1
ATOM 3431 C CA . ASP A 1 436 ? -7.440 5.660 42.636 1.00 79.62 436 ASP A CA 1
ATOM 3432 C C . ASP A 1 436 ? -8.857 5.505 42.074 1.00 79.62 436 ASP A C 1
ATOM 3434 O O . ASP A 1 436 ? -9.745 5.037 42.785 1.00 79.62 436 ASP A O 1
ATOM 3438 N N . GLU A 1 437 ? -9.049 5.772 40.778 1.00 74.62 437 GLU A N 1
ATOM 3439 C CA . GLU A 1 437 ? -10.322 5.553 40.073 1.00 74.62 437 GLU A CA 1
ATOM 3440 C C . GLU A 1 437 ? -10.750 4.082 40.121 1.00 74.62 437 GLU A C 1
ATOM 3442 O O . GLU A 1 437 ? -11.890 3.770 40.472 1.00 74.62 437 GLU A O 1
ATOM 3447 N N . LEU A 1 438 ? -9.825 3.156 39.838 1.00 77.69 438 LEU A N 1
ATOM 3448 C CA . LEU A 1 438 ? -10.108 1.724 39.932 1.00 77.69 438 LEU A CA 1
ATOM 3449 C C . LEU A 1 438 ? -10.425 1.307 41.372 1.00 77.69 438 LEU A C 1
ATOM 3451 O O . LEU A 1 438 ? -11.332 0.509 41.609 1.00 77.69 438 LEU A O 1
ATOM 3455 N N . THR A 1 439 ? -9.690 1.843 42.344 1.00 78.44 439 THR A N 1
ATOM 3456 C CA . THR A 1 439 ? -9.899 1.527 43.762 1.00 78.44 439 THR A CA 1
ATOM 3457 C C . THR A 1 439 ? -11.283 1.978 44.228 1.00 78.44 439 THR A C 1
ATOM 3459 O O . THR A 1 439 ? -12.013 1.192 44.836 1.00 78.44 439 THR A O 1
ATOM 3462 N N . GLN A 1 440 ? -11.678 3.207 43.894 1.00 73.62 440 GLN A N 1
ATOM 3463 C CA . GLN A 1 440 ? -13.004 3.749 44.195 1.00 73.62 440 GLN A CA 1
ATOM 3464 C C . GLN A 1 440 ? -14.109 2.945 43.508 1.00 73.62 440 GLN A C 1
ATOM 3466 O O . GLN A 1 440 ? -15.124 2.622 44.129 1.00 73.62 440 GLN A O 1
ATOM 3471 N N . LEU A 1 441 ? -13.897 2.553 42.249 1.00 68.38 441 LEU A N 1
ATOM 3472 C CA . LEU A 1 441 ? -14.836 1.704 41.534 1.00 68.38 441 LEU A CA 1
ATOM 3473 C C . LEU A 1 441 ? -15.018 0.355 42.234 1.00 68.38 441 LEU A C 1
ATOM 3475 O O . LEU A 1 441 ? -16.153 -0.024 42.526 1.00 68.38 441 LEU A O 1
ATOM 3479 N N . CYS A 1 442 ? -13.923 -0.338 42.550 1.00 73.19 442 CYS A N 1
ATOM 3480 C CA . CYS A 1 442 ? -13.957 -1.619 43.253 1.00 73.19 442 CYS A CA 1
ATOM 3481 C C . CYS A 1 442 ? -14.712 -1.517 44.583 1.00 73.19 442 CYS A C 1
ATOM 3483 O O . CYS A 1 442 ? -15.569 -2.354 44.866 1.00 73.19 442 CYS A O 1
ATOM 3485 N N . GLN A 1 443 ? -14.461 -0.460 45.363 1.00 75.50 443 GLN A N 1
ATOM 3486 C CA . GLN A 1 443 ? -15.186 -0.192 46.608 1.00 75.50 443 GLN A CA 1
ATOM 3487 C C . GLN A 1 443 ? -16.679 0.016 46.359 1.00 75.50 443 GLN A C 1
ATOM 3489 O O . GLN A 1 443 ? -17.508 -0.597 47.031 1.00 75.50 443 GLN A O 1
ATOM 3494 N N . SER A 1 444 ? -17.030 0.837 45.366 1.00 64.81 444 SER A N 1
ATOM 3495 C CA . SER A 1 444 ? -18.425 1.123 45.039 1.00 64.81 444 SER A CA 1
ATOM 3496 C C . SER A 1 444 ? -19.178 -0.137 44.601 1.00 64.81 444 SER A C 1
ATOM 3498 O O . SER A 1 444 ? -20.349 -0.282 44.931 1.00 64.81 444 SER A O 1
ATOM 3500 N N . LEU A 1 445 ? -18.513 -1.053 43.894 1.00 66.62 445 LEU A N 1
ATOM 3501 C CA . LEU A 1 445 ? -19.070 -2.322 43.424 1.00 66.62 445 LEU A CA 1
ATOM 3502 C C . LEU A 1 445 ? -19.050 -3.421 44.495 1.00 66.62 445 LEU A C 1
ATOM 3504 O O . LEU A 1 445 ? -19.528 -4.525 44.249 1.00 66.62 445 LEU A O 1
ATOM 3508 N N . GLY A 1 446 ? -18.496 -3.145 45.678 1.00 71.19 446 GLY A N 1
ATOM 3509 C CA . GLY A 1 446 ? -18.354 -4.136 46.740 1.00 71.19 446 GLY A CA 1
ATOM 3510 C C . GLY A 1 446 ? -17.393 -5.275 46.385 1.00 71.19 446 GLY A C 1
ATOM 3511 O O . GLY A 1 446 ? -17.527 -6.368 46.934 1.00 71.19 446 GLY A O 1
ATOM 3512 N N . LEU A 1 447 ? -16.434 -5.041 45.482 1.00 77.38 447 LEU A N 1
ATOM 3513 C CA . LEU A 1 447 ? -15.411 -6.012 45.099 1.00 77.38 447 LEU A CA 1
ATOM 3514 C C . LEU A 1 447 ? -14.366 -6.104 46.215 1.00 77.38 447 LEU A C 1
ATOM 3516 O O . LEU A 1 447 ? -13.611 -5.163 46.453 1.00 77.38 447 LEU A O 1
ATOM 3520 N N . LYS A 1 448 ? -14.341 -7.231 46.935 1.00 71.75 448 LYS A N 1
ATOM 3521 C CA . LYS A 1 448 ? -13.544 -7.363 48.169 1.00 71.75 448 LYS A CA 1
ATOM 3522 C C . LYS A 1 448 ? -12.192 -8.037 47.976 1.00 71.75 448 LYS A C 1
ATOM 3524 O O . LYS A 1 448 ? -11.239 -7.663 48.652 1.00 71.75 448 LYS A O 1
ATOM 3529 N N . GLN A 1 449 ? -12.099 -9.035 47.098 1.00 81.44 449 GLN A N 1
ATOM 3530 C CA . GLN A 1 449 ? -10.895 -9.854 46.976 1.00 81.44 449 GLN A CA 1
ATOM 3531 C C . GLN A 1 449 ? -10.493 -10.051 45.518 1.00 81.44 449 GLN A C 1
ATOM 3533 O O . GLN A 1 449 ? -11.253 -10.583 44.712 1.00 81.44 449 GLN A O 1
ATOM 3538 N N . VAL A 1 450 ? -9.259 -9.656 45.209 1.00 86.94 450 VAL A N 1
ATOM 3539 C CA . VAL A 1 450 ? -8.609 -10.000 43.945 1.00 86.94 450 VAL A CA 1
ATOM 3540 C C . VAL A 1 450 ? -8.307 -11.498 43.967 1.00 86.94 450 VAL A C 1
ATOM 3542 O O . VAL A 1 450 ? -7.556 -11.969 44.820 1.00 86.94 450 VAL A O 1
ATOM 3545 N N . SER A 1 451 ? -8.897 -12.238 43.036 1.00 86.38 451 SER A N 1
ATOM 3546 C CA . SER A 1 451 ? -8.708 -13.681 42.880 1.00 86.38 451 SER A CA 1
ATOM 3547 C C . SER A 1 451 ? -7.397 -14.017 42.166 1.00 86.38 451 SER A C 1
ATOM 3549 O O . SER A 1 451 ? -6.732 -14.989 42.520 1.00 86.38 451 SER A O 1
ATOM 3551 N N . GLN A 1 452 ? -7.012 -13.215 41.168 1.00 88.75 452 GLN A N 1
ATOM 3552 C CA . GLN A 1 452 ? -5.824 -13.430 40.339 1.00 88.75 452 GLN A CA 1
ATOM 3553 C C . GLN A 1 452 ? -5.232 -12.102 39.864 1.00 88.75 452 GLN A C 1
ATOM 3555 O O . GLN A 1 452 ? -5.945 -11.104 39.735 1.00 88.75 452 GLN A O 1
ATOM 3560 N N . ARG A 1 453 ? -3.926 -12.107 39.573 1.00 93.81 453 ARG A N 1
ATOM 3561 C CA . ARG A 1 453 ? -3.209 -10.977 38.974 1.00 93.81 453 ARG A CA 1
ATOM 3562 C C . ARG A 1 453 ? -2.373 -11.426 37.788 1.00 93.81 453 ARG A C 1
ATOM 3564 O O . ARG A 1 453 ? -1.870 -12.549 37.790 1.00 93.81 453 ARG A O 1
ATOM 3571 N N . ALA A 1 454 ? -2.199 -10.542 36.814 1.00 89.94 454 ALA A N 1
ATOM 3572 C CA . ALA A 1 454 ? -1.274 -10.753 35.708 1.00 89.94 454 ALA A CA 1
ATOM 3573 C C . ALA A 1 454 ? -0.609 -9.437 35.301 1.00 89.94 454 ALA A C 1
ATOM 3575 O O . ALA A 1 454 ? -1.261 -8.396 35.276 1.00 89.94 454 ALA A O 1
ATOM 3576 N N . GLU A 1 455 ? 0.669 -9.495 34.945 1.00 93.19 455 GLU A N 1
ATOM 3577 C CA . GLU A 1 455 ? 1.393 -8.363 34.370 1.00 93.19 455 GLU A CA 1
ATOM 3578 C C . GLU A 1 455 ? 1.510 -8.541 32.857 1.00 93.19 455 GLU A C 1
ATOM 3580 O O . GLU A 1 455 ? 1.820 -9.629 32.366 1.00 93.19 455 GLU A O 1
ATOM 3585 N N . ILE A 1 456 ? 1.231 -7.477 32.107 1.00 92.75 456 ILE A N 1
ATOM 3586 C CA . ILE A 1 456 ? 1.217 -7.492 30.646 1.00 92.75 456 ILE A CA 1
ATOM 3587 C C . ILE A 1 456 ? 1.965 -6.262 30.138 1.00 92.75 456 ILE A C 1
ATOM 3589 O O . ILE A 1 456 ? 1.566 -5.128 30.390 1.00 92.75 456 ILE A O 1
ATOM 3593 N N . SER A 1 457 ? 3.018 -6.485 29.356 1.00 92.06 457 SER A N 1
ATOM 3594 C CA . SER A 1 457 ? 3.699 -5.424 28.612 1.00 92.06 457 SER A CA 1
ATOM 3595 C C . SER A 1 457 ? 3.151 -5.375 27.188 1.00 92.06 457 SER A C 1
ATOM 3597 O O . SER A 1 457 ? 3.236 -6.362 26.457 1.00 92.06 457 SER A O 1
ATOM 3599 N N . HIS A 1 458 ? 2.610 -4.231 26.771 1.00 90.38 458 HIS A N 1
ATOM 3600 C CA . HIS A 1 458 ? 2.060 -4.038 25.429 1.00 90.38 458 HIS A CA 1
ATOM 3601 C C . HIS A 1 458 ? 2.633 -2.778 24.775 1.00 90.38 458 HIS A C 1
ATOM 3603 O O . HIS A 1 458 ? 2.430 -1.665 25.257 1.00 90.38 458 HIS A O 1
ATOM 3609 N N . SER A 1 459 ? 3.343 -2.939 23.658 1.00 89.00 459 SER A N 1
ATOM 3610 C CA . SER A 1 459 ? 4.015 -1.832 22.972 1.00 89.00 459 SER A CA 1
ATOM 3611 C C . SER A 1 459 ? 3.235 -1.340 21.756 1.00 89.00 459 SER A C 1
ATOM 3613 O O . SER A 1 459 ? 2.920 -2.105 20.848 1.00 89.00 459 SER A O 1
ATOM 3615 N N . PHE A 1 460 ? 3.013 -0.030 21.708 1.00 88.38 460 PHE A N 1
ATOM 3616 C CA . PHE A 1 460 ? 2.579 0.707 20.526 1.00 88.38 460 PHE A CA 1
ATOM 3617 C C . PHE A 1 460 ? 3.777 1.410 19.882 1.00 88.38 460 PHE A C 1
ATOM 3619 O O . PHE A 1 460 ? 4.861 1.509 20.456 1.00 88.38 460 PHE A O 1
ATOM 3626 N N . THR A 1 461 ? 3.577 1.980 18.695 1.00 82.50 461 THR A N 1
ATOM 3627 C CA . THR A 1 461 ? 4.617 2.775 18.024 1.00 82.50 461 THR A CA 1
ATOM 3628 C C . THR A 1 461 ? 5.003 4.053 18.769 1.00 82.50 461 THR A C 1
ATOM 3630 O O . THR A 1 461 ? 6.103 4.559 18.561 1.00 82.50 461 THR A O 1
ATOM 3633 N N . HIS A 1 462 ? 4.124 4.573 19.630 1.00 85.56 462 HIS A N 1
ATOM 3634 C CA . HIS A 1 462 ? 4.273 5.876 20.285 1.00 85.56 462 HIS A CA 1
ATOM 3635 C C . HIS A 1 462 ? 4.369 5.809 21.820 1.00 85.56 462 HIS A C 1
ATOM 3637 O O . HIS A 1 462 ? 4.741 6.808 22.427 1.00 85.56 462 HIS A O 1
ATOM 3643 N N . PHE A 1 463 ? 4.083 4.666 22.455 1.00 92.56 463 PHE A N 1
ATOM 3644 C CA . PHE A 1 463 ? 4.352 4.401 23.879 1.00 92.56 463 PHE A CA 1
ATOM 3645 C C . PHE A 1 463 ? 4.313 2.887 24.163 1.00 92.56 463 PHE A C 1
ATOM 3647 O O . PHE A 1 463 ? 3.796 2.118 23.355 1.00 92.56 463 PHE A O 1
ATOM 3654 N N . THR A 1 464 ? 4.820 2.453 25.316 1.00 92.38 464 THR A N 1
ATOM 3655 C CA . THR A 1 464 ? 4.612 1.091 25.844 1.00 92.38 464 THR A CA 1
ATOM 3656 C C . THR A 1 464 ? 3.776 1.150 27.114 1.00 92.38 464 THR A C 1
ATOM 3658 O O . THR A 1 464 ? 4.051 1.969 27.987 1.00 92.38 464 THR A O 1
ATOM 3661 N N . TRP A 1 465 ? 2.767 0.291 27.224 1.00 94.56 465 TRP A N 1
ATOM 3662 C CA . TRP A 1 465 ? 2.002 0.090 28.448 1.00 94.56 465 TRP A CA 1
ATOM 3663 C C . TRP A 1 465 ? 2.564 -1.068 29.266 1.00 94.56 465 TRP A C 1
ATOM 3665 O O . TRP A 1 465 ? 2.779 -2.155 28.735 1.00 94.56 465 TRP A O 1
ATOM 3675 N N . GLN A 1 466 ? 2.737 -0.828 30.562 1.00 95.94 466 GLN A N 1
ATOM 3676 C CA . GLN A 1 466 ? 2.866 -1.850 31.594 1.00 95.94 466 GLN A CA 1
ATOM 3677 C C . GLN A 1 466 ? 1.528 -1.952 32.325 1.00 95.94 466 GLN A C 1
ATOM 3679 O O . GLN A 1 466 ? 1.092 -1.006 32.983 1.00 95.94 466 GLN A O 1
ATOM 3684 N N . LEU A 1 467 ? 0.844 -3.074 32.141 1.00 94.00 467 LEU A N 1
ATOM 3685 C CA . LEU A 1 467 ? -0.519 -3.298 32.606 1.00 94.00 467 LEU A CA 1
ATOM 3686 C C . LEU A 1 467 ? -0.507 -4.305 33.750 1.00 94.00 467 LEU A C 1
ATOM 3688 O O . LEU A 1 467 ? 0.055 -5.386 33.607 1.00 94.00 467 LEU A O 1
ATOM 3692 N N . GLU A 1 468 ? -1.175 -3.977 34.852 1.00 95.19 468 GLU A N 1
ATOM 3693 C CA . GLU A 1 468 ? -1.490 -4.935 35.916 1.00 95.19 468 GLU A CA 1
ATOM 3694 C C . GLU A 1 468 ? -2.979 -5.286 35.829 1.00 95.19 468 GLU A C 1
ATOM 3696 O O . GLU A 1 468 ? -3.845 -4.452 36.089 1.00 95.19 468 GLU A O 1
ATOM 3701 N N . ALA A 1 469 ? -3.296 -6.518 35.444 1.00 92.12 469 ALA A N 1
ATOM 3702 C CA . ALA A 1 469 ? -4.659 -7.022 35.448 1.00 92.12 469 ALA A CA 1
ATOM 3703 C C . ALA A 1 469 ? -5.040 -7.540 36.834 1.00 92.12 469 ALA A C 1
ATOM 3705 O O . ALA A 1 469 ? -4.344 -8.385 37.396 1.00 92.12 469 ALA A O 1
ATOM 3706 N N . LEU A 1 470 ? -6.167 -7.058 37.357 1.00 89.62 470 LEU A N 1
ATOM 3707 C CA . LEU A 1 470 ? -6.751 -7.455 38.632 1.00 89.62 470 LEU A CA 1
ATOM 3708 C C . LEU A 1 470 ? -8.067 -8.191 38.369 1.00 89.62 470 LEU A C 1
ATOM 3710 O O . LEU A 1 470 ? -9.025 -7.606 37.860 1.00 89.62 470 LEU A O 1
ATOM 3714 N N . CYS A 1 471 ? -8.106 -9.478 38.709 1.00 88.12 471 CYS A N 1
ATOM 3715 C CA . CYS A 1 471 ? -9.267 -10.330 38.487 1.00 88.12 471 CYS A CA 1
ATOM 3716 C C . CYS A 1 471 ? -10.121 -10.470 39.744 1.00 88.12 471 CYS A C 1
ATOM 3718 O O . CYS A 1 471 ? -9.604 -10.791 40.814 1.00 88.12 471 CYS A O 1
ATOM 3720 N N . PHE A 1 472 ? -11.432 -10.314 39.603 1.00 84.50 472 PHE A N 1
ATOM 3721 C CA . PHE A 1 472 ? -12.423 -10.498 40.655 1.00 84.50 472 PHE A CA 1
ATOM 3722 C C . PHE A 1 472 ? -13.459 -11.528 40.206 1.00 84.50 472 PHE A C 1
ATOM 3724 O O . PHE A 1 472 ? -14.000 -11.432 39.103 1.00 84.50 472 PHE A O 1
ATOM 3731 N N . GLU A 1 473 ? -13.737 -12.493 41.080 1.00 81.88 473 GLU A N 1
ATOM 3732 C CA . GLU A 1 473 ? -14.958 -13.293 40.981 1.00 81.88 473 GLU A CA 1
ATOM 3733 C C . GLU A 1 473 ? -16.111 -12.458 41.518 1.00 81.88 473 GLU A C 1
ATOM 3735 O O . GLU A 1 473 ? -16.007 -11.910 42.618 1.00 81.88 473 GLU A O 1
ATOM 3740 N N . VAL A 1 474 ? -17.185 -12.358 40.744 1.00 75.75 474 VAL A N 1
ATOM 3741 C CA . VAL A 1 474 ? -18.424 -11.707 41.174 1.00 75.75 474 VAL A CA 1
ATOM 3742 C C . VAL A 1 474 ? -19.500 -12.766 41.331 1.00 75.75 474 VAL A C 1
ATOM 3744 O O . VAL A 1 474 ? -19.593 -13.666 40.502 1.00 75.75 474 VAL A O 1
ATOM 3747 N N . ASP A 1 475 ? -20.284 -12.690 42.403 1.00 71.19 475 ASP A N 1
ATOM 3748 C CA . ASP A 1 475 ? -21.435 -13.575 42.597 1.00 71.19 475 ASP A CA 1
ATOM 3749 C C . ASP A 1 475 ? -22.654 -13.115 41.767 1.00 71.19 475 ASP A C 1
ATOM 3751 O O . ASP A 1 475 ? -22.638 -12.059 41.127 1.00 71.19 475 ASP A O 1
ATOM 3755 N N . ALA A 1 476 ? -23.712 -13.931 41.735 1.00 55.94 476 ALA A N 1
ATOM 3756 C CA . ALA A 1 476 ? -24.912 -13.641 40.948 1.00 55.94 476 ALA A CA 1
ATOM 3757 C C . ALA A 1 476 ? -25.614 -12.338 41.383 1.00 55.94 476 ALA A C 1
ATOM 3759 O O . ALA A 1 476 ? -26.108 -11.598 40.530 1.00 55.94 476 ALA A O 1
ATOM 3760 N N . ASP A 1 477 ? -25.601 -12.020 42.680 1.00 54.12 477 ASP A N 1
ATOM 3761 C CA . ASP A 1 477 ? -26.227 -10.815 43.238 1.00 54.12 477 ASP A CA 1
ATOM 3762 C C . ASP A 1 477 ? -25.419 -9.553 42.868 1.00 54.12 477 ASP A C 1
ATOM 3764 O O . ASP A 1 477 ? -25.973 -8.502 42.532 1.00 54.12 477 ASP A O 1
ATOM 3768 N N . GLN A 1 478 ? -24.088 -9.657 42.870 1.00 55.62 478 GLN A N 1
ATOM 3769 C CA . GLN A 1 478 ? -23.165 -8.625 42.404 1.00 55.62 478 GLN A CA 1
ATOM 3770 C C . GLN A 1 478 ? -23.249 -8.431 40.892 1.00 55.62 478 GLN A C 1
ATOM 3772 O O . GLN A 1 478 ? -23.193 -7.291 40.431 1.00 55.62 478 GLN A O 1
ATOM 3777 N N . LEU A 1 479 ? -23.425 -9.503 40.114 1.00 51.53 479 LEU A N 1
ATOM 3778 C CA . LEU A 1 479 ? -23.678 -9.419 38.676 1.00 51.53 479 LEU A CA 1
ATOM 3779 C C . LEU A 1 479 ? -24.986 -8.669 38.396 1.00 51.53 479 LEU A C 1
ATOM 3781 O O . LEU A 1 479 ? -25.010 -7.766 37.561 1.00 51.53 479 LEU A O 1
ATOM 3785 N N . GLU A 1 480 ? -26.054 -8.973 39.137 1.00 41.50 480 GLU A N 1
ATOM 3786 C CA . GLU A 1 480 ? -27.319 -8.245 39.039 1.00 41.50 480 GLU A CA 1
ATOM 3787 C C . GLU A 1 480 ? -27.124 -6.756 39.393 1.00 41.50 480 GLU A C 1
ATOM 3789 O O . GLU A 1 480 ? -27.587 -5.880 38.663 1.00 41.50 480 GLU A O 1
ATOM 3794 N N . HIS A 1 481 ? -26.329 -6.437 40.422 1.00 44.78 481 HIS A N 1
ATOM 3795 C CA . HIS A 1 481 ? -25.977 -5.055 40.778 1.00 44.78 481 HIS A CA 1
ATOM 3796 C C . HIS A 1 481 ? -25.130 -4.336 39.708 1.00 44.78 481 HIS A C 1
ATOM 3798 O O . HIS A 1 481 ? -25.353 -3.153 39.442 1.00 44.78 481 HIS A O 1
ATOM 3804 N N . LEU A 1 482 ? -24.193 -5.040 39.064 1.00 46.38 482 LEU A N 1
ATOM 3805 C CA . LEU A 1 482 ? -23.364 -4.546 37.957 1.00 46.38 482 LEU A CA 1
ATOM 3806 C C . LEU A 1 482 ? -24.200 -4.264 36.703 1.00 46.38 482 LEU A C 1
ATOM 3808 O O . LEU A 1 482 ? -23.984 -3.255 36.038 1.00 46.38 482 LEU A O 1
ATOM 3812 N N . THR A 1 483 ? -25.189 -5.115 36.420 1.00 38.88 483 THR A N 1
ATOM 3813 C CA . THR A 1 483 ? -26.153 -4.919 35.322 1.00 38.88 483 THR A CA 1
ATOM 3814 C C . THR A 1 483 ? -27.225 -3.862 35.627 1.00 38.88 483 THR A C 1
ATOM 3816 O O . THR A 1 483 ? -27.767 -3.270 34.699 1.00 38.88 483 THR A O 1
ATOM 3819 N N . CYS A 1 484 ? -27.503 -3.576 36.907 1.00 33.47 484 CYS A N 1
ATOM 3820 C CA . CYS A 1 484 ? -28.489 -2.581 37.363 1.00 33.47 484 CYS A CA 1
ATOM 3821 C C . CYS A 1 484 ? -27.933 -1.157 37.566 1.00 33.47 484 CYS A C 1
ATOM 3823 O O . CYS A 1 484 ? -28.707 -0.251 37.880 1.00 33.47 484 CYS A O 1
ATOM 3825 N N . ARG A 1 485 ? -26.612 -0.943 37.462 1.00 35.81 485 ARG A N 1
ATOM 3826 C CA . ARG A 1 485 ? -25.986 0.397 37.546 1.00 35.81 485 ARG A CA 1
ATOM 3827 C C . ARG A 1 485 ? -25.990 1.170 36.236 1.00 35.81 485 ARG A C 1
ATOM 3829 O O . ARG A 1 485 ? -25.747 2.370 36.236 1.00 35.81 485 ARG A O 1
ATOM 3836 N N . THR A 1 486 ? -26.294 0.498 35.143 1.00 34.34 486 THR A N 1
ATOM 3837 C CA . THR A 1 486 ? -26.848 1.137 33.963 1.00 34.34 486 THR A CA 1
ATOM 3838 C C . THR A 1 486 ? -28.355 1.131 34.136 1.00 34.34 486 THR A C 1
ATOM 3840 O O . THR A 1 486 ? -28.912 0.125 34.579 1.00 34.34 486 THR A O 1
ATOM 3843 N N . THR A 1 487 ? -28.996 2.246 33.806 1.00 40.00 487 THR A N 1
ATOM 3844 C CA . THR A 1 487 ? -30.375 2.335 33.317 1.00 40.00 487 THR A CA 1
ATOM 3845 C C . THR A 1 487 ? -30.940 0.962 32.935 1.00 40.00 487 THR A C 1
ATOM 3847 O O . THR A 1 487 ? -30.234 0.236 32.224 1.00 40.00 487 THR A O 1
ATOM 3850 N N . PRO A 1 488 ? -32.153 0.566 33.380 1.00 40.59 488 PRO A N 1
ATOM 3851 C CA . PRO A 1 488 ? -32.650 -0.779 33.111 1.00 40.59 488 PRO A CA 1
ATOM 3852 C C . PRO A 1 488 ? -32.484 -1.067 31.610 1.00 40.59 488 PRO A C 1
ATOM 3854 O O . PRO A 1 488 ? -32.941 -0.261 30.796 1.00 40.59 488 PRO A O 1
ATOM 3857 N N . PRO A 1 489 ? -31.715 -2.109 31.233 1.00 43.34 489 PRO A N 1
ATOM 3858 C CA . PRO A 1 489 ? -31.298 -2.285 29.854 1.00 43.34 489 PRO A CA 1
ATOM 3859 C C . PRO A 1 489 ? -32.544 -2.388 28.986 1.00 43.34 489 PRO A C 1
ATOM 3861 O O . PRO A 1 489 ? -33.474 -3.130 29.322 1.00 43.34 489 PRO A O 1
ATOM 3864 N N . ALA A 1 490 ? -32.568 -1.630 27.885 1.00 47.97 490 ALA A N 1
ATOM 3865 C CA . ALA A 1 490 ? -33.627 -1.761 26.899 1.00 47.97 490 ALA A CA 1
ATOM 3866 C C . ALA A 1 490 ? -33.765 -3.254 26.548 1.00 47.97 490 ALA A C 1
ATOM 3868 O O . ALA A 1 490 ? -32.753 -3.944 26.375 1.00 47.97 490 ALA A O 1
ATOM 3869 N N . PRO A 1 491 ? -34.991 -3.786 26.503 1.00 49.75 491 PRO A N 1
ATOM 3870 C CA . PRO A 1 491 ? -35.216 -5.216 26.404 1.00 49.75 491 PRO A CA 1
ATOM 3871 C C . PRO A 1 491 ? -34.592 -5.803 25.131 1.00 49.75 491 PRO A C 1
ATOM 3873 O O . PRO A 1 491 ? -35.081 -5.599 24.023 1.00 49.75 491 PRO A O 1
ATOM 3876 N N . SER A 1 492 ? -33.533 -6.597 25.294 1.00 45.72 492 SER A N 1
ATOM 3877 C CA . SER A 1 492 ? -33.063 -7.545 24.286 1.00 45.72 492 SER A CA 1
ATOM 3878 C C . SER A 1 492 ? -33.939 -8.795 24.379 1.00 45.72 492 SER A C 1
ATOM 3880 O O . SER A 1 492 ? -33.707 -9.673 25.211 1.00 45.72 492 SER A O 1
ATOM 3882 N N . GLY A 1 493 ? -35.032 -8.872 23.615 1.00 46.50 493 GLY A N 1
ATOM 3883 C CA . GLY A 1 493 ? -35.898 -10.044 23.800 1.00 46.50 493 GLY A CA 1
ATOM 3884 C C . GLY A 1 493 ? -37.118 -10.251 22.923 1.00 46.50 493 GLY A C 1
ATOM 3885 O O . GLY A 1 493 ? -37.729 -11.307 23.034 1.00 46.50 493 GLY A O 1
ATOM 3886 N N . SER A 1 494 ? -37.489 -9.334 22.038 1.00 48.66 494 SER A N 1
ATOM 3887 C CA . SER A 1 494 ? -38.636 -9.550 21.154 1.00 48.66 494 SER A CA 1
ATOM 3888 C C . SER A 1 494 ? -38.361 -8.944 19.785 1.00 48.66 494 SER A C 1
ATOM 3890 O O . SER A 1 494 ? -37.854 -7.828 19.674 1.00 48.66 494 SER A O 1
ATOM 3892 N N . GLN A 1 495 ? -38.652 -9.700 18.722 1.00 56.53 495 GLN A N 1
ATOM 3893 C CA . GLN A 1 495 ? -38.624 -9.184 17.355 1.00 56.53 495 GLN A CA 1
ATOM 3894 C C . GLN A 1 495 ? -39.765 -8.173 17.206 1.00 56.53 495 GLN A C 1
ATOM 3896 O O . GLN A 1 495 ? -40.869 -8.518 16.791 1.00 56.53 495 GLN A O 1
ATOM 3901 N N . LEU A 1 496 ? -39.511 -6.921 17.588 1.00 72.31 496 LEU A N 1
ATOM 3902 C CA . LEU A 1 496 ? -40.382 -5.818 17.211 1.00 72.31 496 LEU A CA 1
ATOM 3903 C C . LEU A 1 496 ? -40.428 -5.743 15.673 1.00 72.31 496 LEU A C 1
ATOM 3905 O O . LEU A 1 496 ? -39.384 -5.916 15.033 1.00 72.31 496 LEU A O 1
ATOM 3909 N N . PRO A 1 497 ? -41.594 -5.486 15.054 1.00 77.44 497 PRO A N 1
ATOM 3910 C CA . PRO A 1 497 ? -41.700 -5.421 13.600 1.00 77.44 497 PRO A CA 1
ATOM 3911 C C . PRO A 1 497 ? -40.751 -4.362 13.019 1.00 77.44 497 PRO A C 1
ATOM 3913 O O . PRO A 1 497 ? -40.928 -3.165 13.248 1.00 77.44 497 PRO A O 1
ATOM 3916 N N . ALA A 1 498 ? -39.741 -4.793 12.254 1.00 74.00 498 ALA A N 1
ATOM 3917 C CA . ALA A 1 498 ? -38.648 -3.929 11.794 1.00 74.00 498 ALA A CA 1
ATOM 3918 C C . ALA A 1 498 ? -39.132 -2.697 11.004 1.00 74.00 498 ALA A C 1
ATOM 3920 O O . ALA A 1 498 ? -38.581 -1.607 11.155 1.00 74.00 498 ALA A O 1
ATOM 3921 N N . SER A 1 499 ? -40.200 -2.844 10.215 1.00 79.12 499 SER A N 1
ATOM 3922 C CA . SER A 1 499 ? -40.818 -1.744 9.465 1.00 79.12 499 SER A CA 1
ATOM 3923 C C . SER A 1 499 ? -41.415 -0.666 10.375 1.00 79.12 499 SER A C 1
ATOM 3925 O O . SER A 1 499 ? -41.222 0.522 10.127 1.00 79.12 499 SER A O 1
ATOM 3927 N N . GLN A 1 500 ? -42.088 -1.059 11.458 1.00 80.56 500 GLN A N 1
ATOM 3928 C CA . GLN A 1 500 ? -42.689 -0.132 12.419 1.00 80.56 500 GLN A CA 1
ATOM 3929 C C . GLN A 1 500 ? -41.630 0.514 13.318 1.00 80.56 500 GLN A C 1
ATOM 3931 O O . GLN A 1 500 ? -41.726 1.699 13.623 1.00 80.56 500 GLN A O 1
ATOM 3936 N N . VAL A 1 501 ? -40.574 -0.225 13.679 1.00 77.88 501 VAL A N 1
ATOM 3937 C CA . VAL A 1 501 ? -39.409 0.341 14.377 1.00 77.88 501 VAL A CA 1
ATOM 3938 C C . VAL A 1 501 ? -38.747 1.420 13.523 1.00 77.88 501 VAL A C 1
ATOM 3940 O O . VAL A 1 501 ? -38.477 2.511 14.020 1.00 77.88 501 VAL A O 1
ATOM 3943 N N . GLN A 1 502 ? -38.513 1.153 12.234 1.00 73.69 502 GLN A N 1
ATOM 3944 C CA . GLN A 1 502 ? -37.920 2.143 11.336 1.00 73.69 502 GLN A CA 1
ATOM 3945 C C . GLN A 1 502 ? -38.836 3.358 11.137 1.00 73.69 502 GLN A C 1
ATOM 3947 O O . GLN A 1 502 ? -38.352 4.488 11.105 1.00 73.69 502 GLN A O 1
ATOM 3952 N N . GLN A 1 503 ? -40.152 3.145 11.057 1.00 79.62 503 GLN A N 1
ATOM 3953 C CA . GLN A 1 503 ? -41.129 4.230 11.000 1.00 79.62 503 GLN A CA 1
ATOM 3954 C C . GLN A 1 503 ? -41.042 5.124 12.243 1.00 79.62 503 GLN A C 1
ATOM 3956 O O . GLN A 1 503 ? -40.912 6.335 12.098 1.00 79.62 503 GLN A O 1
ATOM 3961 N N . LEU A 1 504 ? -41.038 4.543 13.447 1.00 78.19 504 LEU A N 1
ATOM 3962 C CA . LEU A 1 504 ? -40.922 5.286 14.705 1.00 78.19 504 LEU A CA 1
ATOM 3963 C C . LEU A 1 504 ? -39.595 6.049 14.803 1.00 78.19 504 LEU A C 1
ATOM 3965 O O . LEU A 1 504 ? -39.590 7.219 15.174 1.00 78.19 504 LEU A O 1
ATOM 3969 N N . LYS A 1 505 ? -38.473 5.454 14.381 1.00 71.94 505 LYS A N 1
ATOM 3970 C CA . LYS A 1 505 ? -37.177 6.156 14.322 1.00 71.94 505 LYS A CA 1
ATOM 3971 C C . LYS A 1 505 ? -37.204 7.403 13.434 1.00 71.94 505 LYS A C 1
ATOM 3973 O O . LYS A 1 505 ? -36.524 8.374 13.744 1.00 71.94 505 LYS A O 1
ATOM 3978 N N . ASN A 1 506 ? -38.003 7.390 12.369 1.00 70.19 506 ASN A N 1
ATOM 3979 C CA . ASN A 1 506 ? -38.149 8.521 11.451 1.00 70.19 506 ASN A CA 1
ATOM 3980 C C . ASN A 1 506 ? -39.171 9.571 11.938 1.00 70.19 506 ASN A C 1
ATOM 3982 O O . ASN A 1 506 ? -39.270 10.650 11.353 1.00 70.19 506 ASN A O 1
ATOM 3986 N N . MET A 1 507 ? -39.953 9.275 12.981 1.00 73.94 507 MET A N 1
ATOM 3987 C CA . MET A 1 507 ? -40.920 10.213 13.554 1.00 73.94 507 MET A CA 1
ATOM 3988 C C . MET A 1 507 ? -40.238 11.204 14.493 1.00 73.94 507 MET A C 1
ATOM 3990 O O . MET A 1 507 ? -39.290 10.871 15.201 1.00 73.94 507 MET A O 1
ATOM 3994 N N . ARG A 1 508 ? -40.754 12.435 14.535 1.00 65.62 508 ARG A N 1
ATOM 3995 C CA . ARG A 1 508 ? -40.261 13.465 15.454 1.00 65.62 508 ARG A CA 1
ATOM 3996 C C . ARG A 1 508 ? -40.782 13.209 16.866 1.00 65.62 508 ARG A C 1
ATOM 3998 O O . ARG A 1 508 ? -41.979 13.003 17.056 1.00 65.62 508 ARG A O 1
ATOM 4005 N N . LEU A 1 509 ? -39.891 13.283 17.852 1.00 64.56 509 LEU A N 1
ATOM 4006 C CA . LEU A 1 509 ? -40.278 13.299 19.259 1.00 64.56 509 LEU A CA 1
ATOM 4007 C C . LEU A 1 509 ? -40.993 14.615 19.586 1.00 64.56 509 LEU A C 1
ATOM 4009 O O . LEU A 1 509 ? -40.528 15.695 19.221 1.00 64.56 509 LEU A O 1
ATOM 4013 N N . ALA A 1 510 ? -42.128 14.528 20.276 1.00 63.84 510 ALA A N 1
ATOM 4014 C CA . ALA A 1 510 ? -42.838 15.713 20.735 1.00 63.84 510 ALA A CA 1
ATOM 4015 C C . ALA A 1 510 ? -42.011 16.446 21.802 1.00 63.84 510 ALA A C 1
ATOM 4017 O O . ALA A 1 510 ? -41.547 15.828 22.756 1.00 63.84 510 ALA A O 1
ATOM 4018 N N . GLN A 1 511 ? -41.908 17.773 21.688 1.00 54.00 511 GLN A N 1
ATOM 4019 C CA . GLN A 1 511 ? -41.242 18.623 22.688 1.00 54.00 511 GLN A CA 1
ATOM 4020 C C . GLN A 1 511 ? -41.923 18.575 24.067 1.00 54.00 511 GLN A C 1
ATOM 4022 O O . GLN A 1 511 ? -41.333 18.989 25.060 1.00 54.00 511 GLN A O 1
ATOM 4027 N N . GLN A 1 512 ? -43.168 18.090 24.112 1.00 60.75 512 GLN A N 1
ATOM 4028 C CA . GLN A 1 512 ? -44.041 18.079 25.276 1.00 60.75 512 GLN A CA 1
ATOM 4029 C C . GLN A 1 512 ? -44.752 16.722 25.433 1.00 60.75 512 GLN A C 1
ATOM 4031 O O . GLN A 1 512 ? -45.600 16.342 24.611 1.00 60.75 512 GLN A O 1
ATOM 4036 N N . LEU A 1 513 ? -44.436 15.998 26.513 1.00 73.06 513 LEU A N 1
ATOM 4037 C CA . LEU A 1 513 ? -45.076 14.721 26.863 1.00 73.06 513 LEU A CA 1
ATOM 4038 C C . LEU A 1 513 ? -46.133 14.902 27.971 1.00 73.06 513 LEU A C 1
ATOM 4040 O O . LEU A 1 513 ? -45.909 15.668 28.908 1.00 73.06 513 LEU A O 1
ATOM 4044 N N . PRO A 1 514 ? -47.287 14.214 27.898 1.00 79.38 514 PRO A N 1
ATOM 4045 C CA . PRO A 1 514 ? -48.328 14.314 28.914 1.00 79.38 514 PRO A CA 1
ATOM 4046 C C . PRO A 1 514 ? -47.906 13.576 30.192 1.00 79.38 514 PRO A C 1
ATOM 4048 O O . PRO A 1 514 ? -47.126 12.625 30.143 1.00 79.38 514 PRO A O 1
ATOM 4051 N N . VAL A 1 515 ? -48.480 13.964 31.333 1.00 83.81 515 VAL A N 1
ATOM 4052 C CA . VAL A 1 515 ? -48.300 13.228 32.593 1.00 83.81 515 VAL A CA 1
ATOM 4053 C C . VAL A 1 515 ? -48.988 11.860 32.475 1.00 83.81 515 VAL A C 1
ATOM 4055 O O . VAL A 1 515 ? -50.202 11.813 32.264 1.00 83.81 515 VAL A O 1
ATOM 4058 N N . PRO A 1 516 ? -48.262 10.738 32.623 1.00 89.69 516 PRO A N 1
ATOM 4059 C CA . PRO A 1 516 ? -48.802 9.407 32.349 1.00 89.69 516 PRO A CA 1
ATOM 4060 C C . PRO A 1 516 ? -49.705 8.842 33.458 1.00 89.69 516 PRO A C 1
ATOM 4062 O O . PRO A 1 516 ? -50.024 7.661 33.420 1.00 89.69 516 PRO A O 1
ATOM 4065 N N . VAL A 1 517 ? -50.140 9.630 34.448 1.00 90.38 517 VAL A N 1
ATOM 4066 C CA . VAL A 1 517 ? -50.966 9.153 35.575 1.00 90.38 517 VAL A CA 1
ATOM 4067 C C . VAL A 1 517 ? -52.296 9.896 35.631 1.00 90.38 517 VAL A C 1
ATOM 4069 O O . VAL A 1 517 ? -52.344 11.125 35.625 1.00 90.38 517 VAL A O 1
ATOM 4072 N N . GLN A 1 518 ? -53.397 9.145 35.713 1.00 92.44 518 GLN A N 1
ATOM 4073 C CA . GLN A 1 518 ? -54.747 9.700 35.735 1.00 92.44 518 GLN A CA 1
ATOM 4074 C C . GLN A 1 518 ? -54.948 10.693 36.882 1.00 92.44 518 GLN A C 1
ATOM 4076 O O . GLN A 1 518 ? -54.728 10.372 38.045 1.00 92.44 518 GLN A O 1
ATOM 4081 N N . GLY A 1 519 ? -55.457 11.882 36.554 1.00 84.00 519 GLY A N 1
ATOM 4082 C CA . GLY A 1 519 ? -55.845 12.888 37.544 1.00 84.00 519 GLY A CA 1
ATOM 4083 C C . GLY A 1 519 ? -54.672 13.629 38.189 1.00 84.00 519 GLY A C 1
ATOM 4084 O O . GLY A 1 519 ? -54.909 14.622 38.876 1.00 84.00 519 GLY A O 1
ATOM 4085 N N . ILE A 1 520 ? -53.429 13.215 37.929 1.00 81.75 520 ILE A N 1
ATOM 4086 C CA . ILE A 1 520 ? -52.245 13.944 38.367 1.00 81.75 520 ILE A CA 1
ATOM 4087 C C . ILE A 1 520 ? -51.947 15.038 37.355 1.00 81.75 520 ILE A C 1
ATOM 4089 O O . ILE A 1 520 ? -51.640 14.791 36.189 1.00 81.75 520 ILE A O 1
ATOM 4093 N N . LYS A 1 521 ? -52.051 16.275 37.827 1.00 70.75 521 LYS A N 1
ATOM 4094 C CA . LYS A 1 521 ? -51.591 17.447 37.093 1.00 70.75 521 LYS A CA 1
ATOM 4095 C C . LYS A 1 521 ? -50.145 17.724 37.478 1.00 70.75 521 LYS A C 1
ATOM 4097 O O . LYS A 1 521 ? -49.736 17.481 38.609 1.00 70.75 521 LYS A O 1
ATOM 4102 N N . ARG A 1 522 ? -49.391 18.305 36.554 1.00 59.19 522 ARG A N 1
ATOM 4103 C CA . ARG A 1 522 ? -47.977 18.684 36.714 1.00 59.19 522 ARG A CA 1
ATOM 4104 C C . ARG A 1 522 ? -47.621 19.434 38.011 1.00 59.19 522 ARG A C 1
ATOM 4106 O O . ARG A 1 522 ? -46.526 19.252 38.513 1.00 59.19 522 ARG A O 1
ATOM 4113 N N . HIS A 1 523 ? -48.525 20.246 38.576 1.00 54.84 523 HIS A N 1
ATOM 4114 C CA . HIS A 1 523 ? -48.289 21.004 39.821 1.00 54.84 523 HIS A CA 1
ATOM 4115 C C . HIS A 1 523 ? -48.222 20.097 41.063 1.00 54.84 523 HIS A C 1
ATOM 4117 O O . HIS A 1 523 ? -47.796 20.538 42.122 1.00 54.84 523 HIS A O 1
ATOM 4123 N N . GLY A 1 524 ? -48.656 18.840 40.932 1.00 56.62 524 GLY A N 1
ATOM 4124 C CA . GLY A 1 524 ? -48.478 17.790 41.933 1.00 56.62 524 GLY A CA 1
ATOM 4125 C C . GLY A 1 524 ? -47.245 16.912 41.696 1.00 56.62 524 GLY A C 1
ATOM 4126 O O . GLY A 1 524 ? -47.081 15.926 42.408 1.00 56.62 524 GLY A O 1
ATOM 4127 N N . LEU A 1 525 ? -46.406 17.221 40.699 1.00 64.19 525 LEU A N 1
ATOM 4128 C CA . LEU A 1 525 ? -45.157 16.505 40.446 1.00 64.19 525 LEU A CA 1
ATOM 4129 C C . LEU A 1 525 ? -44.015 17.141 41.235 1.00 64.19 525 LEU A C 1
ATOM 4131 O O . LEU A 1 525 ? -43.909 18.360 41.326 1.00 64.19 525 LEU A O 1
ATOM 4135 N N . THR A 1 526 ? -43.149 16.301 41.790 1.00 59.41 526 THR A N 1
ATOM 4136 C CA . THR A 1 526 ? -41.888 16.725 42.400 1.00 59.41 526 THR A CA 1
ATOM 4137 C C . THR A 1 526 ? -40.759 16.180 41.547 1.00 59.41 526 THR A C 1
ATOM 4139 O O . THR A 1 526 ? -40.738 14.982 41.253 1.00 59.41 526 THR A O 1
ATOM 4142 N N . ASP A 1 527 ? -39.832 17.047 41.145 1.00 55.53 527 ASP A N 1
ATOM 4143 C CA . ASP A 1 527 ? -38.628 16.581 40.478 1.00 55.53 527 ASP A CA 1
ATOM 4144 C C . ASP A 1 527 ? -37.811 15.733 41.456 1.00 55.53 527 ASP A C 1
ATOM 4146 O O . ASP A 1 527 ? -37.480 16.143 42.570 1.00 55.53 527 ASP A O 1
ATOM 4150 N N . THR A 1 528 ? -37.564 14.501 41.047 1.00 54.19 528 THR A N 1
ATOM 4151 C CA . THR A 1 528 ? -36.805 13.518 41.812 1.00 54.19 528 THR A CA 1
ATOM 4152 C C . THR A 1 528 ? -35.582 13.056 41.031 1.00 54.19 528 THR A C 1
ATOM 4154 O O . THR A 1 528 ? -34.868 12.183 41.519 1.00 54.19 528 THR A O 1
ATOM 4157 N N . TRP A 1 529 ? -35.314 13.619 39.850 1.00 46.03 529 TRP A N 1
ATOM 4158 C CA . TRP A 1 529 ? -34.168 13.265 39.025 1.00 46.03 529 TRP A CA 1
ATOM 4159 C C . TRP A 1 529 ? -32.857 13.613 39.744 1.00 46.03 529 TRP A C 1
ATOM 4161 O O . TRP A 1 529 ? -32.707 14.683 40.329 1.00 46.03 529 TRP A O 1
ATOM 4171 N N . GLY A 1 530 ? -31.899 12.686 39.755 1.00 42.34 530 GLY A N 1
ATOM 4172 C CA . GLY A 1 530 ? -30.619 12.844 40.453 1.00 42.34 530 GLY A CA 1
ATOM 4173 C C . GLY A 1 530 ? -30.683 12.685 41.979 1.00 42.34 530 GLY A C 1
ATOM 4174 O O . GLY A 1 530 ? -29.639 12.698 42.627 1.00 42.34 530 GLY A O 1
ATOM 4175 N N . ALA A 1 531 ? -31.864 12.471 42.573 1.00 49.41 531 ALA A N 1
ATOM 4176 C CA . ALA A 1 531 ? -31.984 12.252 44.013 1.00 49.41 531 ALA A CA 1
ATOM 4177 C C . ALA A 1 531 ? -31.243 10.977 44.458 1.00 49.41 531 ALA A C 1
ATOM 4179 O O . ALA A 1 531 ? -31.336 9.928 43.813 1.00 49.41 531 ALA A O 1
ATOM 4180 N N . SER A 1 532 ? -30.553 11.047 45.600 1.00 49.22 532 SER A N 1
ATOM 4181 C CA . SER A 1 532 ? -29.880 9.891 46.196 1.00 49.22 532 SER A CA 1
ATOM 4182 C C . SER A 1 532 ? -30.876 8.776 46.532 1.00 49.22 532 SER A C 1
ATOM 4184 O O . SER A 1 532 ? -31.927 8.999 47.144 1.00 49.22 532 SER A O 1
ATOM 4186 N N . ARG A 1 533 ? -30.531 7.544 46.158 1.00 57.44 533 ARG A N 1
ATOM 4187 C CA . ARG A 1 533 ? -31.278 6.321 46.475 1.00 57.44 533 ARG A CA 1
ATOM 4188 C C . ARG A 1 533 ? -30.364 5.314 47.178 1.00 57.44 533 ARG A C 1
ATOM 4190 O O . ARG A 1 533 ? -29.144 5.470 47.233 1.00 57.44 533 ARG A O 1
ATOM 4197 N N . SER A 1 534 ? -30.963 4.266 47.743 1.00 45.53 534 SER A N 1
ATOM 4198 C CA . SER A 1 534 ? -30.222 3.187 48.404 1.00 45.53 534 SER A CA 1
ATOM 4199 C C . SER A 1 534 ? -29.120 2.609 47.505 1.00 45.53 534 SER A C 1
ATOM 4201 O O . SER A 1 534 ? -29.292 2.492 46.286 1.00 45.53 534 SER A O 1
ATOM 4203 N N . SER A 1 535 ? -28.001 2.230 48.129 1.00 38.97 535 SER A N 1
ATOM 4204 C CA . SER A 1 535 ? -26.845 1.599 47.475 1.00 38.97 535 SER A CA 1
ATOM 4205 C C . SER A 1 535 ? -26.092 2.487 46.469 1.00 38.97 535 SER A C 1
ATOM 4207 O O . SER A 1 535 ? -25.546 1.976 45.494 1.00 38.97 535 SER A O 1
ATOM 4209 N N . GLY A 1 536 ? -26.052 3.808 46.700 1.00 41.47 536 GLY A N 1
ATOM 4210 C CA . GLY A 1 536 ? -25.228 4.749 45.922 1.00 41.47 536 GLY A CA 1
ATOM 4211 C C . GLY A 1 536 ? -25.774 5.085 44.532 1.00 41.47 536 GLY A C 1
ATOM 4212 O O . GLY A 1 536 ? -25.018 5.523 43.671 1.00 41.47 536 GLY A O 1
ATOM 4213 N N . ARG A 1 537 ? -27.070 4.851 44.298 1.00 48.34 537 ARG A N 1
ATOM 4214 C CA . ARG A 1 537 ? -27.737 5.113 43.015 1.00 48.34 537 ARG A CA 1
ATOM 4215 C C . ARG A 1 537 ? -28.241 6.553 42.936 1.00 48.34 537 ARG A C 1
ATOM 4217 O O . ARG A 1 537 ? -28.774 7.071 43.918 1.00 48.34 537 ARG A O 1
ATOM 4224 N N . THR A 1 538 ? -28.158 7.142 41.749 1.00 50.72 538 THR A N 1
ATOM 4225 C CA . THR A 1 538 ? -28.868 8.366 41.360 1.00 50.72 538 THR A CA 1
ATOM 4226 C C . THR A 1 538 ? -30.189 8.000 40.695 1.00 50.72 538 THR A C 1
ATOM 4228 O O . THR A 1 538 ? -30.282 7.015 39.965 1.00 50.72 538 THR A O 1
ATOM 4231 N N . HIS A 1 539 ? -31.244 8.747 40.993 1.00 52.28 539 HIS A N 1
ATOM 4232 C CA . HIS A 1 539 ? -32.573 8.486 40.455 1.00 52.28 539 HIS A CA 1
ATOM 4233 C C . HIS A 1 539 ? -32.698 8.966 38.991 1.00 52.28 539 HIS A C 1
ATOM 4235 O O . HIS A 1 539 ? -32.582 10.158 38.731 1.00 52.28 539 HIS A O 1
ATOM 4241 N N . GLU A 1 540 ? -32.921 8.053 38.037 1.00 57.19 540 GLU A N 1
ATOM 4242 C CA . GLU A 1 540 ? -32.976 8.327 36.581 1.00 57.19 540 GLU A CA 1
ATOM 4243 C C . GLU A 1 540 ? -34.412 8.264 36.031 1.00 57.19 540 GLU A C 1
ATOM 4245 O O . GLU A 1 540 ? -34.718 7.533 35.084 1.00 57.19 540 GLU A O 1
ATOM 4250 N N . GLY A 1 541 ? -35.308 9.019 36.663 1.00 65.50 541 GLY A N 1
ATOM 4251 C CA . GLY A 1 541 ? -36.705 9.162 36.269 1.00 65.50 541 GLY A CA 1
ATOM 4252 C C . GLY A 1 541 ? -37.440 10.137 37.181 1.00 65.50 541 GLY A C 1
ATOM 4253 O O . GLY A 1 541 ? -36.839 10.760 38.059 1.00 65.50 541 GLY A O 1
ATOM 4254 N N . ILE A 1 542 ? -38.749 10.254 36.978 1.00 67.31 542 ILE A N 1
ATOM 4255 C CA . ILE A 1 542 ? -39.643 10.981 37.878 1.00 67.31 542 ILE A CA 1
ATOM 4256 C C . ILE A 1 542 ? -40.580 10.007 38.591 1.00 67.31 542 ILE A C 1
ATOM 4258 O O . ILE A 1 542 ? -41.231 9.177 37.953 1.00 67.31 542 ILE A O 1
ATOM 4262 N N . ASP A 1 543 ? -40.666 10.139 39.915 1.00 79.62 543 ASP A N 1
ATOM 4263 C CA . ASP A 1 543 ? -41.630 9.408 40.733 1.00 79.62 543 ASP A CA 1
ATOM 4264 C C . ASP A 1 543 ? -42.937 10.203 40.830 1.00 79.62 543 ASP A C 1
ATOM 4266 O O . ASP A 1 543 ? -43.017 11.267 41.446 1.00 79.62 543 ASP A O 1
ATOM 4270 N N . ILE A 1 544 ? -43.989 9.669 40.218 1.00 82.44 544 ILE A N 1
ATOM 4271 C CA . ILE A 1 544 ? -45.321 10.264 40.174 1.00 82.44 544 ILE A CA 1
ATOM 4272 C C . ILE A 1 544 ? -46.194 9.565 41.217 1.00 82.44 544 ILE A C 1
ATOM 4274 O O . ILE A 1 544 ? -46.747 8.489 40.970 1.00 82.44 544 ILE A O 1
ATOM 4278 N N . LEU A 1 545 ? -46.296 10.168 42.402 1.00 86.62 545 LEU A N 1
ATOM 4279 C CA . LEU A 1 545 ? -47.109 9.659 43.509 1.00 86.62 545 LEU A CA 1
ATOM 4280 C C . LEU A 1 545 ? -48.600 9.684 43.154 1.00 86.62 545 LEU A C 1
ATOM 4282 O O . LEU A 1 545 ? -49.146 10.716 42.764 1.00 86.62 545 LEU A O 1
ATOM 4286 N N . ALA A 1 546 ? -49.272 8.551 43.343 1.00 90.00 546 ALA A N 1
ATOM 4287 C CA . ALA A 1 546 ? -50.721 8.437 43.217 1.00 90.00 546 ALA A CA 1
ATOM 4288 C C . ALA A 1 546 ? -51.221 7.203 43.984 1.00 90.00 546 ALA A C 1
ATOM 4290 O O . ALA A 1 546 ? -50.453 6.262 44.188 1.00 90.00 546 ALA A O 1
ATOM 4291 N N . PRO A 1 547 ? -52.500 7.152 44.399 1.00 95.19 547 PRO A N 1
ATOM 4292 C CA . PRO A 1 547 ? -53.052 5.965 45.042 1.00 95.19 547 PRO A CA 1
ATOM 4293 C C . PRO A 1 547 ? -52.815 4.698 44.206 1.00 95.19 547 PRO A C 1
ATOM 4295 O O . PRO A 1 547 ? -52.961 4.716 42.979 1.00 95.19 547 PRO A O 1
ATOM 4298 N N . ARG A 1 548 ? -52.484 3.585 44.869 1.00 95.56 548 ARG A N 1
ATOM 4299 C CA . ARG A 1 548 ? -52.374 2.270 44.218 1.00 95.56 548 ARG A CA 1
ATOM 4300 C C . ARG A 1 548 ? -53.655 1.965 43.432 1.00 95.56 548 ARG A C 1
ATOM 4302 O O . ARG A 1 548 ? -54.752 2.197 43.931 1.00 95.56 548 ARG A O 1
ATOM 4309 N N . GLY A 1 549 ? -53.512 1.472 42.206 1.00 94.31 549 GLY A N 1
ATOM 4310 C CA . GLY A 1 549 ? -54.617 1.223 41.280 1.00 94.31 549 GLY A CA 1
ATOM 4311 C C . GLY A 1 549 ? -54.998 2.414 40.388 1.00 94.31 549 GLY A C 1
ATOM 4312 O O . GLY A 1 549 ? -55.860 2.264 39.523 1.00 94.31 549 GLY A O 1
ATOM 4313 N N . THR A 1 550 ? -54.374 3.589 40.543 1.00 96.75 550 THR A N 1
ATOM 4314 C CA . THR A 1 550 ? -54.603 4.733 39.636 1.00 96.75 550 THR A CA 1
ATOM 4315 C C . THR A 1 550 ? -54.164 4.376 38.214 1.00 96.75 550 THR A C 1
ATOM 4317 O O . THR A 1 550 ? -53.111 3.773 38.032 1.00 96.75 550 THR A O 1
ATOM 4320 N N . LYS A 1 551 ? -54.949 4.730 37.189 1.00 97.69 551 LYS A N 1
ATOM 4321 C CA . LYS A 1 551 ? -54.636 4.373 35.795 1.00 97.69 551 LYS A CA 1
ATOM 4322 C C . LYS A 1 551 ? -53.363 5.064 35.300 1.00 97.69 551 LYS A C 1
ATOM 4324 O O . LYS A 1 551 ? -53.190 6.265 35.510 1.00 97.69 551 LYS A O 1
ATOM 4329 N N . VAL A 1 552 ? -52.535 4.303 34.589 1.00 97.12 552 VAL A N 1
ATOM 4330 C CA . VAL A 1 552 ? -51.324 4.765 33.902 1.00 97.12 552 VAL A CA 1
ATOM 4331 C C . VAL A 1 552 ? -51.544 4.718 32.393 1.00 97.12 552 VAL A C 1
ATOM 4333 O O . VAL A 1 552 ? -51.927 3.677 31.852 1.00 97.12 552 VAL A O 1
ATOM 4336 N N . PHE A 1 553 ? -51.297 5.836 31.717 1.00 96.25 553 PHE A N 1
ATOM 4337 C CA . PHE A 1 553 ? -51.449 6.007 30.275 1.00 96.25 553 PHE A CA 1
ATOM 4338 C C . PHE A 1 553 ? -50.091 6.144 29.585 1.00 96.25 553 PHE A C 1
ATOM 4340 O O . PHE A 1 553 ? -49.144 6.666 30.170 1.00 96.25 553 PHE A O 1
ATOM 4347 N N . SER A 1 554 ? -49.998 5.723 28.325 1.00 94.56 554 SER A N 1
ATOM 4348 C CA . SER A 1 554 ? -48.794 5.927 27.526 1.00 94.56 554 SER A CA 1
ATOM 4349 C C . SER A 1 554 ? -48.559 7.418 27.280 1.00 94.56 554 SER A C 1
ATOM 4351 O O . SER A 1 554 ? -49.408 8.110 26.712 1.00 94.56 554 SER A O 1
ATOM 4353 N N . ALA A 1 555 ? -47.385 7.913 27.664 1.00 85.25 555 ALA A N 1
ATOM 4354 C CA . ALA A 1 555 ? -46.938 9.273 27.380 1.00 85.25 555 ALA A CA 1
ATOM 4355 C C . ALA A 1 555 ? -46.558 9.483 25.903 1.00 85.25 555 ALA A C 1
ATOM 4357 O O . ALA A 1 555 ? -46.454 10.619 25.441 1.00 85.25 555 ALA A O 1
ATOM 4358 N N . THR A 1 556 ? -46.377 8.398 25.152 1.00 87.69 556 THR A N 1
ATOM 4359 C CA . THR A 1 556 ? -45.926 8.417 23.759 1.00 87.69 556 THR A CA 1
ATOM 4360 C C . THR A 1 556 ? -46.780 7.509 22.881 1.00 87.69 556 THR A C 1
ATOM 4362 O O . THR A 1 556 ? -47.536 6.675 23.381 1.00 87.69 556 THR A O 1
ATOM 4365 N N . GLU A 1 557 ? -46.661 7.656 21.570 1.00 91.81 557 GLU A N 1
ATOM 4366 C CA . GLU A 1 557 ? -47.029 6.573 20.662 1.00 91.81 557 GLU A CA 1
ATOM 4367 C C . GLU A 1 557 ? -45.841 5.632 20.471 1.00 91.81 557 GLU A C 1
ATOM 4369 O O . GLU A 1 557 ? -44.694 6.060 20.572 1.00 91.81 557 GLU A O 1
ATOM 4374 N N . GLY A 1 558 ? -46.083 4.348 20.234 1.00 92.62 558 GLY A N 1
ATOM 4375 C CA . GLY A 1 558 ? -44.976 3.422 20.061 1.00 92.62 558 GLY A CA 1
ATOM 4376 C C . GLY A 1 558 ? -45.342 1.960 20.205 1.00 92.62 558 GLY A C 1
ATOM 4377 O O . GLY A 1 558 ? -46.506 1.597 20.354 1.00 92.62 558 GLY A O 1
ATOM 4378 N N . LEU A 1 559 ? -44.317 1.118 20.172 1.00 92.38 559 LEU A N 1
ATOM 4379 C CA . LEU A 1 559 ? -44.443 -0.325 20.323 1.00 92.38 559 LEU A CA 1
ATOM 4380 C C . LEU A 1 559 ? -44.111 -0.756 21.741 1.00 92.38 559 LEU A C 1
ATOM 4382 O O . LEU A 1 559 ? -43.031 -0.444 22.243 1.00 92.38 559 LEU A O 1
ATOM 4386 N N . VAL A 1 560 ? -45.002 -1.531 22.358 1.00 92.25 560 VAL A N 1
ATOM 4387 C CA . VAL A 1 560 ? -44.725 -2.207 23.626 1.00 92.25 560 VAL A CA 1
ATOM 4388 C C . VAL A 1 560 ? -43.604 -3.213 23.398 1.00 92.25 560 VAL A C 1
ATOM 4390 O O . VAL A 1 560 ? -43.758 -4.178 22.657 1.00 92.25 560 VAL A O 1
ATOM 4393 N N . ALA A 1 561 ? -42.466 -2.998 24.035 1.00 82.56 561 ALA A N 1
ATOM 4394 C CA . ALA A 1 561 ? -41.277 -3.813 23.840 1.00 82.56 561 ALA A CA 1
ATOM 4395 C C . ALA A 1 561 ? -41.066 -4.848 24.939 1.00 82.56 561 ALA A C 1
ATOM 4397 O O . ALA A 1 561 ? -40.498 -5.908 24.680 1.00 82.56 561 ALA A O 1
ATOM 4398 N N . ASP A 1 562 ? -41.534 -4.560 26.155 1.00 82.38 562 ASP A N 1
ATOM 4399 C CA . ASP A 1 562 ? -41.405 -5.466 27.290 1.00 82.38 562 ASP A CA 1
ATOM 4400 C C . ASP A 1 562 ? -42.449 -5.172 28.369 1.00 82.38 562 ASP A C 1
ATOM 4402 O O . ASP A 1 562 ? -42.828 -4.023 28.597 1.00 82.38 562 ASP A O 1
ATOM 4406 N N . LEU A 1 563 ? -42.896 -6.243 29.019 1.00 86.69 563 LEU A N 1
ATOM 4407 C CA . LEU A 1 563 ? -43.852 -6.265 30.126 1.00 86.69 563 LEU A CA 1
ATOM 4408 C C . LEU A 1 563 ? -43.346 -7.128 31.297 1.00 86.69 563 LEU A C 1
ATOM 4410 O O . LEU A 1 563 ? -44.095 -7.438 32.220 1.00 86.69 563 LEU A O 1
ATOM 4414 N N . ARG A 1 564 ? -42.098 -7.606 31.262 1.00 78.62 564 ARG A N 1
ATOM 4415 C CA . ARG A 1 564 ? -41.571 -8.539 32.265 1.00 78.62 564 ARG A CA 1
ATOM 4416 C C . ARG A 1 564 ? -41.521 -7.909 33.655 1.00 78.62 564 ARG A C 1
ATOM 4418 O O . ARG A 1 564 ? -41.383 -6.704 33.822 1.00 78.62 564 ARG A O 1
ATOM 4425 N N . ASN A 1 565 ? -41.615 -8.759 34.671 1.00 79.06 565 ASN A N 1
ATOM 4426 C CA . ASN A 1 565 ? -41.376 -8.368 36.055 1.00 79.06 565 ASN A CA 1
ATOM 4427 C C . ASN A 1 565 ? -39.869 -8.438 36.356 1.00 79.06 565 ASN A C 1
ATOM 4429 O O . ASN A 1 565 ? -39.220 -9.400 35.946 1.00 79.06 565 ASN A O 1
ATOM 4433 N N . ASN A 1 566 ? -39.315 -7.466 37.081 1.00 71.06 566 ASN A N 1
ATOM 4434 C CA . ASN A 1 566 ? -37.920 -7.484 37.532 1.00 71.06 566 ASN A CA 1
ATOM 4435 C C . ASN A 1 566 ? -37.777 -6.985 38.985 1.00 71.06 566 ASN A C 1
ATOM 4437 O O . ASN A 1 566 ? -38.691 -6.382 39.544 1.00 71.06 566 ASN A O 1
ATOM 4441 N N . ASN A 1 567 ? -36.629 -7.239 39.618 1.00 69.38 567 ASN A N 1
ATOM 4442 C CA . ASN A 1 567 ? -36.409 -6.901 41.031 1.00 69.38 567 ASN A CA 1
ATOM 4443 C C . ASN A 1 567 ? -36.364 -5.386 41.296 1.00 69.38 567 ASN A C 1
ATOM 4445 O O . ASN A 1 567 ? -36.708 -4.934 42.391 1.00 69.38 567 ASN A O 1
ATOM 4449 N N . LEU A 1 568 ? -35.963 -4.599 40.295 1.00 69.12 568 LEU A N 1
ATOM 4450 C CA . LEU A 1 568 ? -35.800 -3.156 40.400 1.00 69.12 568 LEU A CA 1
ATOM 4451 C C . LEU A 1 568 ? -37.142 -2.432 40.243 1.00 69.12 568 LEU A C 1
ATOM 4453 O O . LEU A 1 568 ? -37.683 -1.930 41.221 1.00 69.12 568 LEU A O 1
ATOM 4457 N N . GLY A 1 569 ? -37.678 -2.398 39.027 1.00 71.31 569 GLY A N 1
ATOM 4458 C CA . GLY A 1 569 ? -38.933 -1.750 38.668 1.00 71.31 569 GLY A CA 1
ATOM 4459 C C . GLY A 1 569 ? -40.183 -2.572 38.957 1.00 71.31 569 GLY A C 1
ATOM 4460 O O . GLY A 1 569 ? -41.278 -2.048 38.803 1.00 71.31 569 GLY A O 1
ATOM 4461 N N . GLY A 1 570 ? -40.075 -3.835 39.374 1.00 87.25 570 GLY A N 1
ATOM 4462 C CA . GLY A 1 570 ? -41.254 -4.673 39.578 1.00 87.25 570 GLY A CA 1
ATOM 4463 C C . GLY A 1 570 ? -41.937 -4.970 38.253 1.00 87.25 570 GLY A C 1
ATOM 4464 O O . GLY A 1 570 ? -41.274 -5.336 37.282 1.00 87.25 570 GLY A O 1
ATOM 4465 N N . LYS A 1 571 ? -43.259 -4.800 38.196 1.00 90.75 571 LYS A N 1
ATOM 4466 C CA . LYS A 1 571 ? -43.995 -4.881 36.933 1.00 90.75 571 LYS A CA 1
ATOM 4467 C C . LYS A 1 571 ? -43.729 -3.610 36.133 1.00 90.75 571 LYS A C 1
ATOM 4469 O O . LYS A 1 571 ? -44.029 -2.513 36.610 1.00 90.75 571 LYS A O 1
ATOM 4474 N N . VAL A 1 572 ? -43.196 -3.767 34.922 1.00 90.12 572 VAL A N 1
ATOM 4475 C CA . VAL A 1 572 ? -42.818 -2.632 34.070 1.00 90.12 572 VAL A CA 1
ATOM 4476 C C . VAL A 1 572 ? -43.516 -2.658 32.720 1.00 90.12 572 VAL A C 1
ATOM 4478 O O . VAL A 1 572 ? -43.994 -3.704 32.293 1.00 90.12 572 VAL A O 1
ATOM 4481 N N . VAL A 1 573 ? -43.554 -1.518 32.038 1.00 91.94 573 VAL A N 1
ATOM 4482 C CA . VAL A 1 573 ? -43.858 -1.422 30.606 1.00 91.94 573 VAL A CA 1
ATOM 4483 C C . VAL A 1 573 ? -42.707 -0.677 29.942 1.00 91.94 573 VAL A C 1
ATOM 4485 O O . VAL A 1 573 ? -42.312 0.389 30.411 1.00 91.94 573 VAL A O 1
ATOM 4488 N N . TRP A 1 574 ? -42.186 -1.223 28.848 1.00 88.69 574 TRP A N 1
ATOM 4489 C CA . TRP A 1 574 ? -41.270 -0.528 27.945 1.00 88.69 574 TRP A CA 1
ATOM 4490 C C . TRP A 1 574 ? -41.966 -0.209 26.633 1.00 88.69 574 TRP A C 1
ATOM 4492 O O . TRP A 1 574 ? -42.605 -1.089 26.057 1.00 88.69 574 TRP A O 1
ATOM 4502 N N . ILE A 1 575 ? -41.812 1.018 26.138 1.00 89.25 575 ILE A N 1
ATOM 4503 C CA . ILE A 1 575 ? -42.350 1.441 24.839 1.00 89.25 575 ILE A CA 1
ATOM 4504 C C . ILE A 1 575 ? -41.236 2.063 23.993 1.00 89.25 575 ILE A C 1
ATOM 4506 O O . ILE A 1 575 ? -40.598 3.019 24.432 1.00 89.25 575 ILE A O 1
ATOM 4510 N N . MET A 1 576 ? -41.023 1.531 22.784 1.00 85.88 576 MET A N 1
ATOM 4511 C CA . MET A 1 576 ? -40.188 2.143 21.743 1.00 85.88 576 MET A CA 1
ATOM 4512 C C . MET A 1 576 ? -41.016 3.190 20.998 1.00 85.88 576 MET A C 1
ATOM 4514 O O . MET A 1 576 ? -42.015 2.827 20.379 1.00 85.88 576 MET A O 1
ATOM 4518 N N . GLY A 1 577 ? -40.622 4.458 21.064 1.00 83.69 577 GLY A N 1
ATOM 4519 C CA . GLY A 1 577 ? -41.361 5.598 20.522 1.00 83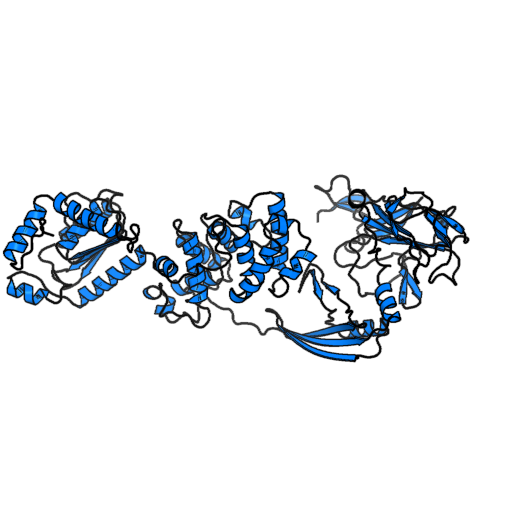.69 577 GLY A CA 1
ATOM 4520 C C . GLY A 1 577 ? -40.629 6.360 19.407 1.00 83.69 577 GLY A C 1
ATOM 4521 O O . GLY A 1 577 ? -39.612 5.891 18.882 1.00 83.69 577 GLY A O 1
ATOM 4522 N N . PRO A 1 578 ? -41.158 7.537 19.015 1.00 81.12 578 PRO A N 1
ATOM 4523 C CA . PRO A 1 578 ? -40.568 8.423 18.019 1.00 81.12 578 PRO A CA 1
ATOM 4524 C C . PRO A 1 578 ? -39.089 8.733 18.265 1.00 81.12 578 PRO A C 1
ATOM 4526 O O . PRO A 1 578 ? -38.639 8.774 19.405 1.00 81.12 578 PRO A O 1
ATOM 4529 N N . ALA A 1 579 ? -38.330 8.976 17.197 1.00 65.31 579 ALA A N 1
ATOM 4530 C CA . ALA A 1 579 ? -36.883 9.214 17.236 1.00 65.31 579 ALA A CA 1
ATOM 4531 C C . ALA A 1 579 ? -36.065 8.077 17.892 1.00 65.31 579 ALA A C 1
ATOM 4533 O O . ALA A 1 579 ? -34.913 8.274 18.273 1.00 65.31 579 ALA A O 1
ATOM 4534 N N . GLY A 1 580 ? -36.647 6.878 18.028 1.00 66.38 580 GLY A N 1
ATOM 4535 C CA . GLY A 1 580 ? -35.998 5.742 18.683 1.00 66.38 580 GLY A CA 1
ATOM 4536 C C . GLY A 1 580 ? -35.882 5.898 20.202 1.00 66.38 580 GLY A C 1
ATOM 4537 O O . GLY A 1 580 ? -34.947 5.358 20.798 1.00 66.38 580 GLY A O 1
ATOM 4538 N N . THR A 1 581 ? -36.787 6.655 20.831 1.00 68.50 581 THR A N 1
ATOM 4539 C CA . THR A 1 581 ? -36.831 6.778 22.291 1.00 68.50 581 THR A CA 1
ATOM 4540 C C . THR A 1 581 ? -37.334 5.506 22.959 1.00 68.50 581 THR A C 1
ATOM 4542 O O . THR A 1 581 ? -38.219 4.815 22.462 1.00 68.50 581 THR A O 1
ATOM 4545 N N . TRP A 1 582 ? -36.837 5.247 24.160 1.00 76.31 582 TRP A N 1
ATOM 4546 C CA . TRP A 1 582 ? -37.333 4.223 25.060 1.00 76.31 582 TRP A CA 1
ATOM 4547 C C . TRP A 1 582 ? -38.030 4.865 26.253 1.00 76.31 582 TRP A C 1
ATOM 4549 O O . TRP A 1 582 ? -37.429 5.637 26.996 1.00 76.31 582 TRP A O 1
ATOM 4559 N N . HIS A 1 583 ? -39.299 4.528 26.446 1.00 83.50 583 HIS A N 1
ATOM 4560 C CA . HIS A 1 583 ? -40.114 4.998 27.559 1.00 83.50 583 HIS A CA 1
ATOM 4561 C C . HIS A 1 583 ? -40.296 3.865 28.562 1.00 83.50 583 HIS A C 1
ATOM 4563 O O . HIS A 1 583 ? -40.740 2.777 28.192 1.00 83.50 583 HIS A O 1
ATOM 4569 N N . TYR A 1 584 ? -39.975 4.136 29.821 1.00 84.62 584 TYR A N 1
ATOM 4570 C CA . TYR A 1 584 ? -39.985 3.165 30.905 1.00 84.62 584 TYR A CA 1
ATOM 4571 C C . TYR A 1 584 ? -41.019 3.541 31.958 1.00 84.62 584 TYR A C 1
ATOM 4573 O O . TYR A 1 584 ? -41.019 4.659 32.465 1.00 84.62 584 TYR A O 1
ATOM 4581 N N . TYR A 1 585 ? -41.886 2.593 32.292 1.00 91.38 585 TYR A N 1
ATOM 4582 C CA . TYR A 1 585 ? -42.935 2.734 33.297 1.00 91.38 585 TYR A CA 1
ATOM 4583 C C . TYR A 1 585 ? -42.738 1.629 34.325 1.00 91.38 585 TYR A C 1
ATOM 4585 O O . TYR A 1 585 ? -42.802 0.457 33.963 1.00 91.38 585 TYR A O 1
ATOM 4593 N N . ALA A 1 586 ? -42.502 1.977 35.585 1.00 88.50 586 ALA A N 1
ATOM 4594 C CA . ALA A 1 586 ? -42.157 1.023 36.633 1.00 88.50 586 ALA A CA 1
ATOM 4595 C C . ALA A 1 586 ? -43.007 1.170 37.897 1.00 88.50 586 ALA A C 1
ATOM 4597 O O . ALA A 1 586 ? -43.771 2.117 38.073 1.00 88.50 586 ALA A O 1
ATOM 4598 N N . HIS A 1 587 ? -42.855 0.181 38.772 1.00 91.88 587 HIS A N 1
ATOM 4599 C CA . HIS A 1 587 ? -43.574 -0.017 40.025 1.00 91.88 587 HIS A CA 1
ATOM 4600 C C . HIS A 1 587 ? -45.073 -0.240 39.841 1.00 91.88 587 HIS A C 1
ATOM 4602 O O . HIS A 1 587 ? -45.851 -0.016 40.764 1.00 91.88 587 HIS A O 1
ATOM 4608 N N . LEU A 1 588 ? -45.498 -0.736 38.675 1.00 95.50 588 LEU A N 1
ATOM 4609 C CA . LEU A 1 588 ? -46.913 -0.939 38.379 1.00 95.50 588 LEU A CA 1
ATOM 4610 C C . LEU A 1 588 ? -47.519 -2.010 39.290 1.00 95.50 588 LEU A C 1
ATOM 4612 O O . LEU A 1 588 ? -46.870 -2.990 39.655 1.00 95.50 588 LEU A O 1
ATOM 4616 N N . ASP A 1 589 ? -48.786 -1.838 39.645 1.00 95.25 589 ASP A N 1
ATOM 4617 C CA . ASP A 1 589 ? -49.554 -2.851 40.367 1.00 95.25 589 ASP A CA 1
ATOM 4618 C C . ASP A 1 589 ? -49.997 -3.972 39.427 1.00 95.25 589 ASP A C 1
ATOM 4620 O O . ASP A 1 589 ? -49.921 -5.155 39.767 1.00 95.25 589 ASP A O 1
ATOM 4624 N N . ASP A 1 590 ? -50.401 -3.598 38.211 1.00 94.69 590 ASP A N 1
ATOM 4625 C CA . ASP A 1 590 ? -50.677 -4.513 37.111 1.00 94.69 590 ASP A CA 1
ATOM 4626 C C . ASP A 1 590 ? -50.609 -3.810 35.749 1.00 94.69 590 ASP A C 1
ATOM 4628 O O . ASP A 1 590 ? -50.707 -2.580 35.661 1.00 94.69 590 ASP A O 1
ATOM 4632 N N . HIS A 1 591 ? -50.469 -4.591 34.679 1.00 96.06 591 HIS A N 1
ATOM 4633 C CA . HIS A 1 591 ? -50.602 -4.099 33.305 1.00 96.06 591 HIS A CA 1
ATOM 4634 C C . HIS A 1 591 ? -52.073 -3.984 32.901 1.00 96.06 591 HIS A C 1
ATOM 4636 O O . HIS A 1 591 ? -52.957 -4.610 33.491 1.00 96.06 591 HIS A O 1
ATOM 4642 N N . LYS A 1 592 ? -52.364 -3.221 31.842 1.00 95.06 592 LYS A N 1
ATOM 4643 C CA . LYS A 1 592 ? -53.681 -3.282 31.198 1.00 95.06 592 LYS A CA 1
ATOM 4644 C C . LYS A 1 592 ? -53.941 -4.720 30.741 1.00 95.06 592 LYS A C 1
ATOM 4646 O O . LYS A 1 592 ? -53.134 -5.315 30.031 1.00 95.06 592 LYS A O 1
ATOM 4651 N N . ARG A 1 593 ? -55.113 -5.261 31.084 1.00 93.50 593 ARG A N 1
ATOM 4652 C CA . ARG A 1 593 ? -55.530 -6.593 30.629 1.00 93.50 593 ARG A CA 1
ATOM 4653 C C . ARG A 1 593 ? -55.494 -6.678 29.099 1.00 93.50 593 ARG A C 1
ATOM 4655 O O . ARG A 1 593 ? -56.137 -5.878 28.422 1.00 93.50 593 ARG A O 1
ATOM 4662 N N . GLY A 1 594 ? -54.786 -7.682 28.587 1.00 89.69 594 GLY A N 1
ATOM 4663 C CA . GLY A 1 594 ? -54.642 -7.937 27.152 1.00 89.69 594 GLY A CA 1
ATOM 4664 C C . GLY A 1 594 ? -53.523 -7.151 26.465 1.00 89.69 594 GLY A C 1
ATOM 4665 O O . GLY A 1 594 ? -53.377 -7.304 25.260 1.00 89.69 594 GLY A O 1
ATOM 4666 N N . LEU A 1 595 ? -52.745 -6.345 27.196 1.00 93.69 595 LEU A N 1
ATOM 4667 C CA . LEU A 1 595 ? -51.538 -5.712 26.664 1.00 93.69 595 LEU A CA 1
ATOM 4668 C C . LEU A 1 595 ? -50.447 -6.770 26.450 1.00 93.69 595 LEU A C 1
ATOM 4670 O O . LEU A 1 595 ? -50.160 -7.547 27.362 1.00 93.69 595 LEU A O 1
ATOM 4674 N N . SER A 1 596 ? -49.849 -6.789 25.263 1.00 91.81 596 SER A N 1
ATOM 4675 C CA . SER A 1 596 ? -48.826 -7.751 24.854 1.00 91.81 596 SER A CA 1
ATOM 4676 C C . SER A 1 596 ? -47.609 -7.050 24.250 1.00 91.81 596 SER A C 1
ATOM 4678 O O . SER A 1 596 ? -47.688 -5.934 23.741 1.00 91.81 596 SER A O 1
ATOM 4680 N N . VAL A 1 597 ? -46.455 -7.716 24.295 1.00 88.88 597 VAL A N 1
ATOM 4681 C CA . VAL A 1 597 ? -45.254 -7.251 23.590 1.00 88.88 597 VAL A CA 1
ATOM 4682 C C . VAL A 1 597 ? -45.502 -7.291 22.080 1.00 88.88 597 VAL A C 1
ATOM 4684 O O . VAL A 1 597 ? -45.993 -8.290 21.561 1.00 88.88 597 VAL A O 1
ATOM 4687 N N . GLY A 1 598 ? -45.150 -6.210 21.386 1.00 85.00 598 GLY A N 1
ATOM 4688 C CA . GLY A 1 598 ? -45.426 -5.982 19.968 1.00 85.00 598 GLY A CA 1
ATOM 4689 C C . GLY A 1 598 ? -46.682 -5.147 19.701 1.00 85.00 598 GLY A C 1
ATOM 4690 O O . GLY A 1 598 ? -46.855 -4.685 18.575 1.00 85.00 598 GLY A O 1
ATOM 4691 N N . ASP A 1 599 ? -47.527 -4.905 20.709 1.00 92.38 599 ASP A N 1
ATOM 4692 C CA . ASP A 1 599 ? -48.703 -4.049 20.549 1.00 92.38 599 ASP A CA 1
ATOM 4693 C C . ASP A 1 599 ? -48.286 -2.606 20.246 1.00 92.38 599 ASP A C 1
ATOM 4695 O O . ASP A 1 599 ? -47.429 -2.032 20.924 1.00 92.38 599 ASP A O 1
ATOM 4699 N N . TYR A 1 600 ? -48.935 -1.993 19.256 1.00 93.31 600 TYR A N 1
ATOM 4700 C CA . TYR A 1 600 ? -48.827 -0.555 19.030 1.00 93.31 600 TYR A CA 1
ATOM 4701 C C . TYR A 1 600 ? -49.791 0.180 19.961 1.00 93.31 600 TYR A C 1
ATOM 4703 O O . TYR A 1 600 ? -50.996 -0.081 19.951 1.00 93.31 600 TYR A O 1
ATOM 4711 N N . VAL A 1 601 ? -49.272 1.130 20.732 1.00 94.38 601 VAL A N 1
ATOM 4712 C CA . VAL A 1 601 ? -50.051 1.996 21.620 1.00 94.38 601 VAL A CA 1
ATOM 4713 C C . VAL A 1 601 ? -49.974 3.438 21.146 1.00 94.38 601 VAL A C 1
ATOM 4715 O O . VAL A 1 601 ? -48.929 3.920 20.711 1.00 94.38 601 VAL A O 1
ATOM 4718 N N . LYS A 1 602 ? -51.095 4.147 21.229 1.00 93.50 602 LYS A N 1
ATOM 4719 C CA . LYS A 1 602 ? -51.162 5.586 20.984 1.00 93.50 602 LYS A CA 1
ATOM 4720 C C . LYS A 1 602 ? -50.885 6.345 22.276 1.00 93.50 602 LYS A C 1
ATOM 4722 O O . LYS A 1 602 ? -51.155 5.866 23.380 1.00 93.50 602 LYS A O 1
ATOM 4727 N N . LYS A 1 603 ? -50.409 7.582 22.135 1.00 90.81 603 LYS A N 1
ATOM 4728 C CA . LYS A 1 603 ? -50.355 8.537 23.247 1.00 90.81 603 LYS A CA 1
ATOM 4729 C C . LYS A 1 603 ? -51.742 8.639 23.899 1.00 90.81 603 LYS A C 1
ATOM 4731 O O . LYS A 1 603 ? -52.728 8.900 23.215 1.00 90.81 603 LYS A O 1
ATOM 4736 N N . GLY A 1 604 ? -51.802 8.447 25.216 1.00 89.88 604 GLY A N 1
ATOM 4737 C CA . GLY A 1 604 ? -53.039 8.444 26.002 1.00 89.88 604 GLY A CA 1
ATOM 4738 C C . GLY A 1 604 ? -53.711 7.077 26.173 1.00 89.88 604 GLY A C 1
ATOM 4739 O O . GLY A 1 604 ? -54.675 6.983 26.932 1.00 89.88 604 GLY A O 1
ATOM 4740 N N . ASP A 1 605 ? -53.214 6.009 25.541 1.00 96.44 605 ASP A N 1
ATOM 4741 C CA . ASP A 1 605 ? -53.756 4.665 25.755 1.00 96.44 605 ASP A CA 1
ATOM 4742 C C . ASP A 1 605 ? -53.441 4.157 27.164 1.00 96.44 605 ASP A C 1
ATOM 4744 O O . ASP A 1 605 ? -52.346 4.352 27.685 1.00 96.44 605 ASP A O 1
ATOM 4748 N N . LEU A 1 606 ? -54.399 3.472 27.794 1.00 97.12 606 LEU A N 1
ATOM 4749 C CA . LEU A 1 606 ? -54.186 2.812 29.086 1.00 97.12 606 LEU A CA 1
ATOM 4750 C C . LEU A 1 606 ? -53.137 1.700 28.932 1.00 97.12 606 LEU A C 1
ATOM 4752 O O . LEU A 1 606 ? -53.284 0.856 28.050 1.00 97.12 606 LEU A O 1
ATOM 4756 N N . ILE A 1 607 ? -52.134 1.660 29.810 1.00 97.06 607 ILE A N 1
ATOM 4757 C CA . ILE A 1 607 ? -51.062 0.646 29.784 1.00 97.06 607 ILE A CA 1
ATOM 4758 C C . ILE A 1 607 ? -50.888 -0.100 31.112 1.00 97.06 607 ILE A C 1
ATOM 4760 O O . ILE A 1 607 ? -50.387 -1.222 31.124 1.00 97.06 607 ILE A O 1
ATOM 4764 N N . GLY A 1 608 ? -51.359 0.454 32.229 1.00 96.69 608 GLY A N 1
ATOM 4765 C CA . GLY A 1 608 ? -51.261 -0.212 33.527 1.00 96.69 608 GLY A CA 1
ATOM 4766 C C . GLY A 1 608 ? -51.874 0.587 34.664 1.00 96.69 608 GLY A C 1
ATOM 4767 O O . GLY A 1 608 ? -52.675 1.499 34.441 1.00 96.69 608 GLY A O 1
ATOM 4768 N N . TYR A 1 609 ? -51.487 0.232 35.884 1.00 97.44 609 TYR A N 1
ATOM 4769 C CA . TYR A 1 609 ? -51.982 0.844 37.111 1.00 97.44 609 TYR A CA 1
ATOM 4770 C C . TYR A 1 609 ? -50.830 1.125 38.074 1.00 97.44 609 TYR A C 1
ATOM 4772 O O . TYR A 1 609 ? -49.936 0.297 38.227 1.00 97.44 609 TYR A O 1
ATOM 4780 N N . VAL A 1 610 ? -50.858 2.282 38.736 1.00 96.44 610 VAL A N 1
ATOM 4781 C CA . VAL A 1 610 ? -49.873 2.694 39.743 1.00 96.44 610 VAL A CA 1
ATOM 4782 C C . VAL A 1 610 ? -49.817 1.666 40.864 1.00 96.44 610 VAL A C 1
ATOM 4784 O O . VAL A 1 610 ? -50.858 1.248 41.373 1.00 96.44 610 VAL A O 1
ATOM 4787 N N . GLY A 1 611 ? -48.615 1.286 41.281 1.00 94.81 611 GLY A N 1
ATOM 4788 C CA . GLY A 1 611 ? -48.406 0.347 42.370 1.00 94.81 611 GLY A CA 1
ATOM 4789 C C . GLY A 1 611 ? -47.183 0.702 43.191 1.00 94.81 611 GLY A C 1
ATOM 4790 O O . GLY A 1 611 ? -46.821 1.865 43.341 1.00 94.81 611 GLY A O 1
ATOM 4791 N N . ASN A 1 612 ? -46.578 -0.328 43.760 1.00 93.25 612 ASN A N 1
ATOM 4792 C CA . ASN A 1 612 ? -45.324 -0.232 44.481 1.00 93.25 612 ASN A CA 1
ATOM 4793 C C . ASN A 1 612 ? -44.521 -1.530 44.316 1.00 93.25 612 ASN A C 1
ATOM 4795 O O . ASN A 1 612 ? -43.929 -2.027 45.257 1.00 93.25 612 ASN A O 1
ATOM 4799 N N . THR A 1 613 ? -44.543 -2.160 43.142 1.00 89.25 613 THR A N 1
ATOM 4800 C CA . THR A 1 613 ? -43.843 -3.443 42.933 1.00 89.25 613 THR A CA 1
ATOM 4801 C C . THR A 1 613 ? -42.325 -3.259 42.772 1.00 89.25 613 THR A C 1
ATOM 4803 O O . THR A 1 613 ? -41.834 -2.145 42.606 1.00 89.25 613 THR A O 1
ATOM 4806 N N . GLY A 1 614 ? -41.544 -4.342 42.840 1.00 85.31 614 GLY A N 1
ATOM 4807 C CA . GLY A 1 614 ? -40.078 -4.270 42.742 1.00 85.31 614 GLY A CA 1
ATOM 4808 C C . GLY A 1 614 ? -39.440 -3.727 44.018 1.00 85.31 614 GLY A C 1
ATOM 4809 O O . GLY A 1 614 ? -39.848 -4.080 45.130 1.00 85.31 614 GLY A O 1
ATOM 4810 N N . ASN A 1 615 ? -38.452 -2.844 43.881 1.00 78.75 615 ASN A N 1
ATOM 4811 C CA . ASN A 1 615 ? -37.765 -2.251 45.030 1.00 78.75 615 ASN A CA 1
ATOM 4812 C C . ASN A 1 615 ? -38.612 -1.189 45.767 1.00 78.75 615 ASN A C 1
ATOM 4814 O O . ASN A 1 615 ? -38.273 -0.819 46.891 1.00 78.75 615 ASN A O 1
ATOM 4818 N N . ALA A 1 616 ? -39.732 -0.756 45.177 1.00 82.38 616 ALA A N 1
ATOM 4819 C CA . ALA A 1 616 ? -40.686 0.178 45.767 1.00 82.38 616 ALA A CA 1
ATOM 4820 C C . ALA A 1 616 ? -41.663 -0.482 46.754 1.00 82.38 616 ALA A C 1
ATOM 4822 O O . ALA A 1 616 ? -42.486 0.207 47.344 1.00 82.38 616 ALA A O 1
ATOM 4823 N N . ARG A 1 617 ? -41.578 -1.798 47.000 1.00 85.56 617 ARG A N 1
ATOM 4824 C CA . ARG A 1 617 ? -42.559 -2.559 47.814 1.00 85.56 617 ARG A CA 1
ATOM 4825 C C . ARG A 1 617 ? -42.844 -2.008 49.207 1.00 85.56 617 ARG A C 1
ATOM 4827 O O . ARG A 1 617 ? -43.906 -2.273 49.761 1.00 85.56 617 ARG A O 1
ATOM 4834 N N . HIS A 1 618 ? -41.904 -1.238 49.747 1.00 84.56 618 HIS A N 1
ATOM 4835 C CA . HIS A 1 618 ? -41.975 -0.631 51.075 1.00 84.56 618 HIS A CA 1
ATOM 4836 C C . HIS A 1 618 ? -42.115 0.896 51.040 1.00 84.56 618 HIS A C 1
ATOM 4838 O O . HIS A 1 618 ? -41.981 1.544 52.074 1.00 84.56 618 HIS A O 1
ATOM 4844 N N . THR A 1 619 ? -42.353 1.484 49.867 1.00 84.25 619 THR A N 1
ATOM 4845 C CA . THR A 1 619 ? -42.549 2.925 49.683 1.00 84.25 619 THR A CA 1
ATOM 4846 C C . THR A 1 619 ? -44.009 3.243 49.348 1.00 84.25 619 THR A C 1
ATOM 4848 O O . THR A 1 619 ? -44.833 2.348 49.118 1.00 84.25 619 THR A O 1
ATOM 4851 N N . ALA A 1 620 ? -44.353 4.536 49.373 1.00 88.75 620 ALA A N 1
ATOM 4852 C CA . ALA A 1 620 ? -45.671 5.002 48.955 1.00 88.75 620 ALA A CA 1
ATOM 4853 C C . ALA A 1 620 ? -45.916 4.648 47.473 1.00 88.75 620 ALA A C 1
ATOM 4855 O O . ALA A 1 620 ? -44.984 4.771 46.675 1.00 88.75 620 ALA A O 1
ATOM 4856 N N . PRO A 1 621 ? -47.135 4.228 47.083 1.00 93.44 621 PRO A N 1
ATOM 4857 C CA . PRO A 1 621 ? -47.432 3.911 45.692 1.00 93.44 621 PRO A CA 1
ATOM 4858 C C . PRO A 1 621 ? -47.142 5.078 44.742 1.00 93.44 621 PRO A C 1
ATOM 4860 O O . PRO A 1 621 ? -47.556 6.214 44.982 1.00 93.44 621 PRO A O 1
ATOM 4863 N N . HIS A 1 622 ? -46.408 4.789 43.674 1.00 92.00 622 HIS A N 1
ATOM 4864 C CA . HIS A 1 622 ? -46.013 5.752 42.651 1.00 92.00 622 HIS A CA 1
ATOM 4865 C C . HIS A 1 622 ? -45.758 5.042 41.323 1.00 92.00 622 HIS A C 1
ATOM 4867 O O . HIS A 1 622 ? -45.495 3.841 41.277 1.00 92.00 622 HIS A O 1
ATOM 4873 N N . LEU A 1 623 ? -45.848 5.799 40.234 1.00 91.00 623 LEU A N 1
ATOM 4874 C CA . LEU A 1 623 ? -45.278 5.404 38.954 1.00 91.00 623 LEU A CA 1
ATOM 4875 C C . LEU A 1 623 ? -43.874 5.986 38.865 1.00 91.00 623 LEU A C 1
ATOM 4877 O O . LEU A 1 623 ? -43.723 7.200 38.957 1.00 91.00 623 LEU A O 1
ATOM 4881 N N . HIS A 1 624 ? -42.880 5.148 38.605 1.00 84.56 624 HIS A N 1
ATOM 4882 C CA . HIS A 1 624 ? -41.591 5.639 38.132 1.00 84.56 624 HIS A CA 1
ATOM 4883 C C . HIS A 1 624 ? -41.628 5.739 36.605 1.00 84.56 624 HIS A C 1
ATOM 4885 O O . HIS A 1 624 ? -41.912 4.743 35.933 1.00 84.56 624 HIS A O 1
ATOM 4891 N N . TYR A 1 625 ? -41.378 6.930 36.059 1.00 82.25 625 TYR A N 1
ATOM 4892 C CA . TYR A 1 625 ? -41.363 7.179 34.616 1.00 82.25 625 TYR A CA 1
ATOM 4893 C C . TYR A 1 625 ? -39.987 7.663 34.143 1.00 82.25 625 TYR A C 1
ATOM 4895 O O . TYR A 1 625 ? -39.475 8.665 34.646 1.00 82.25 625 TYR A O 1
ATOM 4903 N N . GLY A 1 626 ? -39.415 6.968 33.156 1.00 74.31 626 GLY A N 1
ATOM 4904 C CA . GLY A 1 626 ? -38.120 7.276 32.542 1.00 74.31 626 GLY A CA 1
ATOM 4905 C C . GLY A 1 626 ? -38.204 7.406 31.018 1.00 74.31 626 GLY A C 1
ATOM 4906 O O . GLY A 1 626 ? -39.033 6.761 30.373 1.00 74.31 626 GLY A O 1
ATOM 4907 N N . LEU A 1 627 ? -37.334 8.237 30.440 1.00 65.75 627 LEU A N 1
ATOM 4908 C CA . LEU A 1 627 ? -37.211 8.467 28.998 1.00 65.75 627 LEU A CA 1
ATOM 4909 C C . LEU A 1 627 ? -35.738 8.380 28.584 1.00 65.75 627 LEU A C 1
ATOM 4911 O O . LEU A 1 627 ? -34.906 9.100 29.130 1.00 65.75 627 LEU A O 1
ATOM 4915 N N . TYR A 1 628 ? -35.426 7.542 27.595 1.00 63.41 628 TYR A N 1
ATOM 4916 C CA . TYR A 1 628 ? -34.055 7.259 27.160 1.00 63.41 628 TYR A CA 1
ATOM 4917 C C . TYR A 1 628 ? -33.930 7.304 25.628 1.00 63.41 628 TYR A C 1
ATOM 4919 O O . TYR A 1 628 ? -34.890 7.021 24.921 1.00 63.41 628 TYR A O 1
ATOM 4927 N N . LEU A 1 629 ? -32.755 7.646 25.090 1.00 51.75 629 LEU A N 1
ATOM 4928 C CA . LEU A 1 629 ? -32.467 7.663 23.643 1.00 51.75 629 LEU A CA 1
ATOM 4929 C C . LEU A 1 629 ? -31.450 6.572 23.274 1.00 51.75 629 LEU A C 1
ATOM 4931 O O . LEU A 1 629 ? -30.612 6.190 24.092 1.00 51.75 629 LEU A O 1
ATOM 4935 N N . GLN A 1 630 ? -31.521 6.084 22.032 1.00 45.22 630 GLN A N 1
ATOM 4936 C CA . GLN A 1 630 ? -30.825 4.887 21.533 1.00 45.22 630 GLN A CA 1
ATOM 4937 C C . GLN A 1 630 ? -29.277 4.942 21.552 1.00 45.22 630 GLN A C 1
ATOM 4939 O O . GLN A 1 630 ? -28.648 3.918 21.308 1.00 45.22 630 GLN A O 1
ATOM 4944 N N . GLU A 1 631 ? -28.646 6.064 21.905 1.00 36.97 631 GLU A N 1
ATOM 4945 C CA . GLU A 1 631 ? -27.174 6.187 21.961 1.00 36.97 631 GLU A CA 1
ATOM 4946 C C . GLU A 1 631 ? -26.574 6.141 23.379 1.00 36.97 631 GLU A C 1
ATOM 4948 O O . GLU A 1 631 ? -25.361 6.239 23.542 1.00 36.97 631 GLU A O 1
ATOM 4953 N N . ALA A 1 632 ? -27.388 5.947 24.423 1.00 33.31 632 ALA A N 1
ATOM 4954 C CA . ALA A 1 632 ? -26.908 5.931 25.812 1.00 33.31 632 ALA A CA 1
ATOM 4955 C C . ALA A 1 632 ? -26.519 4.539 26.352 1.00 33.31 632 ALA A C 1
ATOM 4957 O O . ALA A 1 632 ? -26.162 4.410 27.523 1.00 33.31 632 ALA A O 1
ATOM 4958 N N . LEU A 1 633 ? -26.561 3.484 25.535 1.00 27.14 633 LEU A N 1
ATOM 4959 C CA . LEU A 1 633 ? -26.154 2.150 25.973 1.00 27.14 633 LEU A CA 1
ATOM 4960 C C . LEU A 1 633 ? -24.679 1.910 25.632 1.00 27.14 633 LEU A C 1
ATOM 4962 O O . LEU A 1 633 ? -24.307 1.761 24.475 1.00 27.14 633 LEU A O 1
ATOM 4966 N N . ILE A 1 634 ? -23.885 1.819 26.706 1.00 26.14 634 ILE A N 1
ATOM 4967 C CA . ILE A 1 634 ? -22.429 1.601 26.801 1.00 26.14 634 ILE A CA 1
ATOM 4968 C C . ILE A 1 634 ? -21.606 2.896 26.876 1.00 26.14 634 ILE A C 1
ATOM 4970 O O . ILE A 1 634 ? -20.772 3.209 26.034 1.00 26.14 634 ILE A O 1
ATOM 4974 N N . ASN A 1 635 ? -21.788 3.636 27.967 1.00 24.56 635 ASN A N 1
ATOM 4975 C CA . ASN A 1 635 ? -20.683 4.209 28.739 1.00 24.56 635 ASN A CA 1
ATOM 4976 C C . ASN A 1 635 ? -21.263 4.817 30.011 1.00 24.56 635 ASN A C 1
ATOM 4978 O O . ASN A 1 635 ? -22.180 5.622 29.898 1.00 24.56 635 ASN A O 1
ATOM 4982 N N . ARG A 1 636 ? -20.696 4.497 31.182 1.00 30.12 636 ARG A N 1
ATOM 4983 C CA . ARG A 1 636 ? -20.177 5.502 32.132 1.00 30.12 636 ARG A CA 1
ATOM 4984 C C . ARG A 1 636 ? -19.759 4.902 33.469 1.00 30.12 636 ARG A C 1
ATOM 4986 O O . ARG A 1 636 ? -20.508 4.197 34.136 1.00 30.12 636 ARG A O 1
ATOM 4993 N N . LEU A 1 637 ? -18.558 5.306 33.856 1.00 20.98 637 LEU A N 1
ATOM 4994 C CA . LEU A 1 637 ? -18.117 5.492 35.229 1.00 20.98 637 LEU A CA 1
ATOM 4995 C C . LEU A 1 637 ? -18.024 7.015 35.476 1.00 20.98 637 LEU A C 1
ATOM 4997 O O . LEU A 1 637 ? -17.903 7.780 34.523 1.00 20.98 637 LEU A O 1
ATOM 5001 N N . VAL A 1 638 ? -18.209 7.405 36.736 1.00 22.56 638 VAL A N 1
ATOM 5002 C CA . VAL A 1 638 ? -18.744 8.671 37.302 1.00 22.56 638 VAL A CA 1
ATOM 5003 C C . VAL A 1 638 ? -17.815 9.901 37.215 1.00 22.56 638 VAL A C 1
ATOM 5005 O O . VAL A 1 638 ? -16.606 9.725 37.208 1.00 22.56 638 VAL A O 1
ATOM 5008 N N . GLU A 1 639 ? -18.376 11.124 37.311 1.00 22.73 639 GLU A N 1
ATOM 5009 C CA . GLU A 1 639 ? -17.738 12.292 37.970 1.00 22.73 639 GLU A CA 1
ATOM 5010 C C . GLU A 1 639 ? -18.761 13.163 38.751 1.00 22.73 639 GLU A C 1
ATOM 5012 O O . GLU A 1 639 ? -19.922 13.272 38.353 1.00 22.73 639 GLU A O 1
ATOM 5017 N N . PHE A 1 640 ? -18.317 13.763 39.871 1.00 22.53 640 PHE A N 1
ATOM 5018 C CA . PHE A 1 640 ? -19.043 14.684 40.773 1.00 22.53 640 PHE A CA 1
ATOM 5019 C C . PHE A 1 640 ? -18.588 16.144 40.574 1.00 22.53 640 PHE A C 1
ATOM 5021 O O . PHE A 1 640 ? -17.401 16.379 40.364 1.00 22.53 640 PHE A O 1
ATOM 5028 N N . ALA A 1 641 ? -19.480 17.120 40.798 1.00 22.12 641 ALA A N 1
ATOM 5029 C CA . ALA A 1 641 ? -19.108 18.486 41.193 1.00 22.12 641 ALA A CA 1
ATOM 5030 C C . ALA A 1 641 ? -20.224 19.153 42.029 1.00 22.12 641 ALA A C 1
ATOM 5032 O O . ALA A 1 641 ? -21.380 19.186 41.612 1.00 22.12 641 ALA A O 1
ATOM 5033 N N . GLU A 1 642 ? -19.880 19.695 43.201 1.00 26.30 642 GLU A N 1
ATOM 5034 C CA . GLU A 1 642 ? -20.719 20.626 43.972 1.00 26.30 642 GLU A CA 1
ATOM 5035 C C . GLU A 1 642 ? -20.358 22.076 43.610 1.00 26.30 642 GLU A C 1
ATOM 5037 O O . GLU A 1 642 ? -19.176 22.410 43.593 1.00 26.30 642 GLU A O 1
ATOM 5042 N N . SER A 1 643 ? -21.350 22.961 43.429 1.00 23.59 643 SER A N 1
ATOM 5043 C CA . SER A 1 643 ? -21.340 24.305 44.040 1.00 23.59 643 SER A CA 1
ATOM 5044 C C . SER A 1 643 ? -22.685 25.038 43.882 1.00 23.59 643 SER A C 1
ATOM 5046 O O . SER A 1 643 ? -23.243 25.087 42.792 1.00 23.59 643 SER A O 1
ATOM 5048 N N . GLY A 1 644 ? -23.133 25.690 44.962 1.00 25.25 644 GLY A N 1
ATOM 5049 C CA . GLY A 1 644 ? -23.820 26.989 44.906 1.00 25.25 644 GLY A CA 1
ATOM 5050 C C . GLY A 1 644 ? -25.350 27.016 44.788 1.00 25.25 644 GLY A C 1
ATOM 5051 O O . GLY A 1 644 ? -25.952 26.373 43.939 1.00 25.25 644 GLY A O 1
ATOM 5052 N N . ASN A 1 645 ? -25.977 27.847 45.631 1.00 28.94 645 ASN A N 1
ATOM 5053 C CA . ASN A 1 645 ? -27.416 28.140 45.671 1.00 28.94 645 ASN A CA 1
ATOM 5054 C C . ASN A 1 645 ? -27.938 28.759 44.358 1.00 28.94 645 ASN A C 1
ATOM 5056 O O . ASN A 1 645 ? -28.020 29.978 44.249 1.00 28.94 645 ASN A O 1
ATOM 5060 N N . GLN A 1 646 ? -28.326 27.920 43.398 1.00 25.73 646 GLN A N 1
ATOM 5061 C CA . GLN A 1 646 ? -29.367 28.149 42.386 1.00 25.73 646 GLN A CA 1
ATOM 5062 C C . GLN A 1 646 ? -29.673 26.794 41.723 1.00 25.73 646 GLN A C 1
ATOM 5064 O O . GLN A 1 646 ? -28.766 26.118 41.250 1.00 25.73 646 GLN A O 1
ATOM 5069 N N . GLN A 1 647 ? -30.935 26.353 41.733 1.00 25.91 647 GLN A N 1
ATOM 5070 C CA . GLN A 1 647 ? -31.325 25.030 41.228 1.00 25.91 647 GLN A CA 1
ATOM 5071 C C . GLN A 1 647 ? -31.153 24.955 39.698 1.00 25.91 647 GLN A C 1
ATOM 5073 O O . GLN A 1 647 ? -31.945 25.526 38.954 1.00 25.91 647 GLN A O 1
ATOM 5078 N N . LYS A 1 648 ? -30.113 24.246 39.240 1.00 28.86 648 LYS A N 1
ATOM 5079 C CA . LYS A 1 648 ? -29.895 23.793 37.857 1.00 28.86 648 LYS A CA 1
ATOM 5080 C C . LYS A 1 648 ? -29.399 22.345 37.891 1.00 28.86 648 LYS A C 1
ATOM 5082 O O . LYS A 1 648 ? -28.546 22.012 38.710 1.00 28.86 648 LYS A O 1
ATOM 5087 N N . ILE A 1 649 ? -29.929 21.495 37.011 1.00 30.92 649 ILE A N 1
ATOM 5088 C CA . ILE A 1 649 ? -29.513 20.093 36.852 1.00 30.92 649 ILE A CA 1
ATOM 5089 C C . ILE A 1 649 ? -28.584 20.004 35.637 1.00 30.92 649 ILE A C 1
ATOM 5091 O O . ILE A 1 649 ? -28.972 20.381 34.533 1.00 30.92 649 ILE A O 1
ATOM 5095 N N . ILE A 1 650 ? -27.365 19.503 35.844 1.00 28.55 650 ILE A N 1
ATOM 5096 C CA . ILE A 1 650 ? -26.339 19.318 34.808 1.00 28.55 650 ILE A CA 1
ATOM 5097 C C . ILE A 1 650 ? -26.192 17.818 34.528 1.00 28.55 650 ILE A C 1
ATOM 5099 O O . ILE A 1 650 ? -26.025 17.023 35.452 1.00 28.55 650 ILE A O 1
ATOM 5103 N N . LEU A 1 651 ? -26.216 17.423 33.251 1.00 26.55 651 LEU A N 1
ATOM 5104 C CA . LEU A 1 651 ? -25.846 16.077 32.806 1.00 26.55 651 LEU A CA 1
ATOM 5105 C C . LEU A 1 651 ? -24.489 16.137 32.094 1.00 26.55 651 LEU A C 1
ATOM 5107 O O . LEU A 1 651 ? -24.370 16.724 31.021 1.00 26.55 651 LEU A O 1
ATOM 5111 N N . ALA A 1 652 ? -23.466 15.509 32.679 1.00 24.34 652 ALA A N 1
ATOM 5112 C CA . ALA A 1 652 ? -22.146 15.385 32.061 1.00 24.34 652 ALA A CA 1
ATOM 5113 C C . ALA A 1 652 ? -22.188 14.475 30.817 1.00 24.34 652 ALA A C 1
ATOM 5115 O O . ALA A 1 652 ? -23.108 13.681 30.645 1.00 24.34 652 ALA A O 1
ATOM 5116 N N . GLY A 1 653 ? -21.184 14.560 29.944 1.00 25.98 653 GLY A N 1
ATOM 5117 C CA . GLY A 1 653 ? -21.013 13.701 28.770 1.00 25.98 653 GLY A CA 1
ATOM 5118 C C . GLY A 1 653 ? -20.161 14.360 27.697 1.00 25.98 653 GLY A C 1
ATOM 5119 O O . GLY A 1 653 ? -20.630 15.267 27.016 1.00 25.98 653 GLY A O 1
ATOM 5120 N N . GLN A 1 654 ? -18.911 13.916 27.553 1.00 31.19 654 GLN A N 1
ATOM 5121 C CA . GLN A 1 654 ? -17.965 14.461 26.579 1.00 31.19 654 GLN A CA 1
ATOM 5122 C C . GLN A 1 654 ? -18.437 14.172 25.142 1.00 31.19 654 GLN A C 1
ATOM 5124 O O . GLN A 1 654 ? -18.300 13.058 24.645 1.00 31.19 654 GLN A O 1
ATOM 5129 N N . ASN A 1 655 ? -18.957 15.225 24.505 1.00 25.27 655 ASN A N 1
ATOM 5130 C CA . ASN A 1 655 ? -19.400 15.366 23.111 1.00 25.27 655 ASN A CA 1
ATOM 5131 C C . ASN A 1 655 ? -20.843 14.909 22.788 1.00 25.27 655 ASN A C 1
ATOM 5133 O O . ASN A 1 655 ? -21.050 13.929 22.085 1.00 25.27 655 ASN A O 1
ATOM 5137 N N . HIS A 1 656 ? -21.776 15.774 23.230 1.00 29.88 656 HIS A N 1
ATOM 5138 C CA . HIS A 1 656 ? -23.157 16.057 22.763 1.00 29.88 656 HIS A CA 1
ATOM 5139 C C . HIS A 1 656 ? -24.235 14.979 22.987 1.00 29.88 656 HIS A C 1
ATOM 5141 O O . HIS A 1 656 ? -24.040 13.834 22.627 1.00 29.88 656 HIS A O 1
ATOM 5147 N N . GLN A 1 657 ? -25.453 15.228 23.478 1.00 32.28 657 GLN A N 1
ATOM 5148 C CA . GLN A 1 657 ? -26.072 16.263 24.312 1.00 32.28 657 GLN A CA 1
ATOM 5149 C C . GLN A 1 657 ? -27.202 15.536 25.071 1.00 32.28 657 GLN A C 1
ATOM 5151 O O . GLN A 1 657 ? -28.089 14.952 24.450 1.00 32.28 657 GLN A O 1
ATOM 5156 N N . GLY A 1 658 ? -27.161 15.537 26.403 1.00 32.78 658 GLY A N 1
ATOM 5157 C CA . GLY A 1 658 ? -28.279 15.088 27.239 1.00 32.78 658 GLY A CA 1
ATOM 5158 C C . GLY A 1 658 ? -29.393 16.137 27.263 1.00 32.78 658 GLY A C 1
ATOM 5159 O O . GLY A 1 658 ? -29.107 17.335 27.316 1.00 32.78 658 GLY A O 1
ATOM 5160 N N . TRP A 1 659 ? -30.654 15.702 27.219 1.00 36.56 659 TRP A N 1
ATOM 5161 C CA . TRP A 1 659 ? -31.791 16.604 27.389 1.00 36.56 659 TRP A CA 1
ATOM 5162 C C . TRP A 1 659 ? -32.096 16.801 28.884 1.00 36.56 659 TRP A C 1
ATOM 5164 O O . TRP A 1 659 ? -32.197 15.838 29.639 1.00 36.56 659 TRP A O 1
ATOM 5174 N N . ILE A 1 660 ? -32.258 18.051 29.297 1.00 36.59 660 ILE A N 1
ATOM 5175 C CA . ILE A 1 660 ? -32.888 18.499 30.534 1.00 36.59 660 ILE A CA 1
ATOM 5176 C C . ILE A 1 660 ? -34.394 18.256 30.382 1.00 36.59 660 ILE A C 1
ATOM 5178 O O . ILE A 1 660 ? -35.013 18.768 29.446 1.00 36.59 660 ILE A O 1
ATOM 5182 N N . MET A 1 661 ? -34.987 17.469 31.281 1.00 37.12 661 MET A N 1
ATOM 5183 C CA . MET A 1 661 ? -36.442 17.419 31.411 1.00 37.12 661 MET A CA 1
ATOM 5184 C C . MET A 1 661 ? -36.878 18.544 32.344 1.00 37.12 661 MET A C 1
ATOM 5186 O O . MET A 1 661 ? -36.550 18.521 33.526 1.00 37.12 661 MET A O 1
ATOM 5190 N N . GLU A 1 662 ? -37.610 19.523 31.823 1.00 38.00 662 GLU A N 1
ATOM 5191 C CA . GLU A 1 662 ? -38.179 20.613 32.618 1.00 38.00 662 GLU A CA 1
ATOM 5192 C C . GLU A 1 662 ? -39.707 20.486 32.635 1.00 38.00 662 GLU A C 1
ATOM 5194 O O . GLU A 1 662 ? -40.329 20.091 31.653 1.00 38.00 662 GLU A O 1
ATOM 5199 N N . ILE A 1 663 ? -40.357 20.775 33.757 1.00 41.31 663 ILE A N 1
ATOM 5200 C CA . ILE A 1 663 ? -41.817 20.656 33.864 1.00 41.31 663 ILE A CA 1
ATOM 5201 C C . ILE A 1 663 ? -42.440 22.003 33.461 1.00 41.31 663 ILE A C 1
ATOM 5203 O O . ILE A 1 663 ? -42.264 22.989 34.170 1.00 41.31 663 ILE A O 1
ATOM 5207 N N . THR A 1 664 ? -43.196 22.065 32.354 1.00 40.00 664 THR A N 1
ATOM 5208 C CA . THR A 1 664 ? -43.832 23.314 31.855 1.00 40.00 664 THR A CA 1
ATOM 5209 C C . THR A 1 664 ? -45.353 23.208 31.765 1.00 40.00 664 THR A C 1
ATOM 5211 O O . THR A 1 664 ? -45.931 22.292 32.336 1.00 40.00 664 THR A O 1
ATOM 5214 N N . GLU A 1 665 ? -46.024 24.180 31.131 1.00 36.78 665 GLU A N 1
ATOM 5215 C CA . GLU A 1 665 ? -47.403 24.593 31.404 1.00 36.78 665 GLU A CA 1
ATOM 5216 C C . GLU A 1 665 ? -48.518 23.542 31.277 1.00 36.78 665 GLU A C 1
ATOM 5218 O O . GLU A 1 665 ? -49.544 23.694 31.935 1.00 36.78 665 GLU A O 1
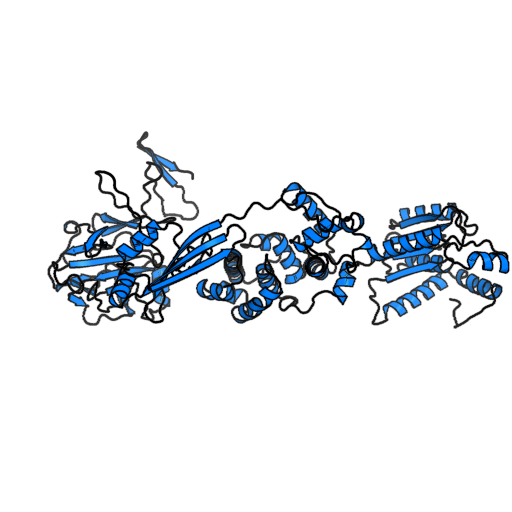ATOM 5223 N N . ASP A 1 666 ? -48.264 22.429 30.584 1.00 38.78 666 ASP A N 1
ATOM 5224 C CA . ASP A 1 666 ? -49.157 21.262 30.491 1.00 38.78 666 ASP A CA 1
ATOM 5225 C C . ASP A 1 666 ? -48.411 19.938 30.182 1.00 38.78 666 ASP A C 1
ATOM 5227 O O . ASP A 1 666 ? -49.035 18.917 29.878 1.00 38.78 666 ASP A O 1
ATOM 5231 N N . ALA A 1 667 ? -47.072 19.921 30.260 1.00 38.91 667 ALA A N 1
ATOM 5232 C CA . ALA A 1 667 ? -46.257 18.816 29.750 1.00 38.91 667 ALA A CA 1
ATOM 5233 C C . ALA A 1 667 ? -44.849 18.721 30.369 1.00 38.91 667 ALA A C 1
ATOM 5235 O O . ALA A 1 667 ? -44.338 19.677 30.952 1.00 38.91 667 ALA A O 1
ATOM 5236 N N . LEU A 1 668 ? -44.207 17.563 30.189 1.00 43.47 668 LEU A N 1
ATOM 5237 C CA . LEU A 1 668 ? -42.761 17.382 30.354 1.00 43.47 668 LEU A CA 1
ATOM 5238 C C . LEU A 1 668 ? -42.056 17.976 29.122 1.00 43.47 668 LEU A C 1
ATOM 5240 O O . LEU A 1 668 ? -42.248 17.462 28.018 1.00 43.47 668 LEU A O 1
ATOM 5244 N N . LEU A 1 669 ? -41.293 19.056 29.306 1.00 40.53 669 LEU A N 1
ATOM 5245 C CA . LEU A 1 669 ? -40.453 19.700 28.292 1.00 40.53 669 LEU A CA 1
ATOM 5246 C C . LEU A 1 669 ? -39.134 18.942 28.151 1.00 40.53 669 LEU A C 1
ATOM 5248 O O . LEU A 1 669 ? -38.507 18.601 29.149 1.00 40.53 669 LEU A O 1
ATOM 5252 N N . ILE A 1 670 ? -38.691 18.733 26.916 1.00 44.06 670 ILE A N 1
ATOM 5253 C CA . ILE A 1 670 ? -37.402 18.117 26.593 1.00 44.06 670 ILE A CA 1
ATOM 5254 C C . ILE A 1 670 ? -36.478 19.229 26.048 1.00 44.06 670 ILE A C 1
ATOM 5256 O O . ILE A 1 670 ? -36.734 19.742 24.961 1.00 44.06 670 ILE A O 1
ATOM 5260 N N . SER A 1 671 ? -35.428 19.634 26.780 1.00 40.69 671 SER A N 1
ATOM 5261 C CA . SER A 1 671 ? -34.498 20.731 26.409 1.00 40.69 671 SER A CA 1
ATOM 5262 C C . SER A 1 671 ? -33.043 20.255 26.266 1.00 40.69 671 SER A C 1
ATOM 5264 O O . SER A 1 671 ? -32.519 19.645 27.183 1.00 40.69 671 SER A O 1
ATOM 5266 N N . THR A 1 672 ? -32.337 20.499 25.155 1.00 40.22 672 THR A N 1
ATOM 5267 C CA . THR A 1 672 ? -30.900 20.162 25.034 1.00 40.22 672 THR A CA 1
ATOM 5268 C C . THR A 1 672 ? -30.064 21.199 25.782 1.00 40.22 672 THR A C 1
ATOM 5270 O O . THR A 1 672 ? -29.867 22.302 25.275 1.00 40.22 672 THR A O 1
ATOM 5273 N N . GLY A 1 673 ? -29.565 20.880 26.975 1.00 36.75 673 GLY A N 1
ATOM 5274 C CA . GLY A 1 673 ? -28.836 21.831 27.821 1.00 36.75 673 GLY A CA 1
ATOM 5275 C C . GLY A 1 673 ? -27.574 22.424 27.174 1.00 36.75 673 GLY A C 1
ATOM 5276 O O . GLY A 1 673 ? -26.488 21.866 27.306 1.00 36.75 673 GLY A O 1
ATOM 5277 N N . PHE A 1 674 ? -27.690 23.583 26.517 1.00 34.88 674 PHE A N 1
ATOM 5278 C CA . PHE A 1 674 ? -26.562 24.442 26.138 1.00 34.88 674 PHE A CA 1
ATOM 5279 C C . PHE A 1 674 ? -26.519 25.645 27.080 1.00 34.88 674 PHE A C 1
ATOM 5281 O O . PHE A 1 674 ? -27.003 26.727 26.773 1.00 34.88 674 PHE A O 1
ATOM 5288 N N . ALA A 1 675 ? -25.937 25.455 28.257 1.00 36.72 675 ALA A N 1
ATOM 5289 C CA . ALA A 1 675 ? -25.648 26.553 29.164 1.00 36.72 675 ALA A CA 1
ATOM 5290 C C . ALA A 1 675 ? -24.403 26.199 29.961 1.00 36.72 675 ALA A C 1
ATOM 5292 O O . ALA A 1 675 ? -24.530 25.652 31.044 1.00 36.72 675 ALA A O 1
ATOM 5293 N N . GLU A 1 676 ? -23.209 26.479 29.427 1.00 35.41 676 GLU A N 1
ATOM 5294 C CA . GLU A 1 676 ? -22.033 26.553 30.312 1.00 35.41 676 GLU A CA 1
ATOM 5295 C C . GLU A 1 676 ? -20.790 27.254 29.751 1.00 35.41 676 GLU A C 1
ATOM 5297 O O . GLU A 1 676 ? -19.908 27.583 30.534 1.00 35.41 676 GLU A O 1
ATOM 5302 N N . LYS A 1 677 ? -20.682 27.557 28.445 1.00 33.72 677 LYS A N 1
ATOM 5303 C CA . LYS A 1 677 ? -19.408 28.086 27.904 1.00 33.72 677 LYS A CA 1
ATOM 5304 C C . LYS A 1 677 ? -19.336 29.557 27.492 1.00 33.72 677 LYS A C 1
ATOM 5306 O O . LYS A 1 677 ? -18.228 30.011 27.231 1.00 33.72 677 LYS A O 1
ATOM 5311 N N . THR A 1 678 ? -20.423 30.331 27.463 1.00 35.84 678 THR A N 1
ATOM 5312 C CA . THR A 1 678 ? -20.353 31.711 26.917 1.00 35.84 678 THR A CA 1
ATOM 5313 C C . THR A 1 678 ? -21.027 32.806 27.745 1.00 35.84 678 THR A C 1
ATOM 5315 O O . THR A 1 678 ? -20.895 33.974 27.387 1.00 35.84 678 THR A O 1
ATOM 5318 N N . GLY A 1 679 ? -21.728 32.490 28.842 1.00 35.44 679 GLY A N 1
ATOM 5319 C CA . GLY A 1 679 ? -22.457 33.503 29.629 1.00 35.44 679 GLY A CA 1
ATOM 5320 C C . GLY A 1 679 ? -23.536 34.262 28.837 1.00 35.44 679 GLY A C 1
ATOM 5321 O O . GLY A 1 679 ? -23.960 35.335 29.256 1.00 35.44 679 GLY A O 1
ATOM 5322 N N . LYS A 1 680 ? -23.953 33.722 27.686 1.00 35.38 680 LYS A N 1
ATOM 5323 C CA . LYS A 1 680 ? -24.977 34.260 26.789 1.00 35.38 680 LYS A CA 1
ATOM 5324 C C . LYS A 1 680 ? -25.921 33.126 26.402 1.00 35.38 680 LYS A C 1
ATOM 5326 O O . LYS A 1 680 ? -25.445 32.041 26.066 1.00 35.38 680 LYS A O 1
ATOM 5331 N N . ASP A 1 681 ? -27.223 33.385 26.424 1.00 38.91 681 ASP A N 1
ATOM 5332 C CA . ASP A 1 681 ? -28.235 32.425 25.981 1.00 38.91 681 ASP A CA 1
ATOM 5333 C C . ASP A 1 681 ? -28.223 32.357 24.447 1.00 38.91 681 ASP A C 1
ATOM 5335 O O . ASP A 1 681 ? -28.415 33.374 23.774 1.00 38.91 681 ASP A O 1
ATOM 5339 N N . VAL A 1 682 ? -27.954 31.172 23.892 1.00 35.22 682 VAL A N 1
ATOM 5340 C CA . VAL A 1 682 ? -27.894 30.930 22.441 1.00 35.22 682 VAL A CA 1
ATOM 5341 C C . VAL A 1 682 ? -29.072 30.056 22.036 1.00 35.22 682 VAL A C 1
ATOM 5343 O O . VAL A 1 682 ? -29.281 28.989 22.610 1.00 35.22 682 VAL A O 1
ATOM 5346 N N . TRP A 1 683 ? -29.823 30.497 21.028 1.00 38.28 683 TRP A N 1
ATOM 5347 C CA . TRP A 1 683 ? -31.007 29.799 20.525 1.00 38.28 683 TRP A CA 1
ATOM 5348 C C . TRP A 1 683 ? -30.781 29.328 19.085 1.00 38.28 683 TRP A C 1
ATOM 5350 O O . TRP A 1 683 ? -30.178 30.039 18.280 1.00 38.28 683 TRP A O 1
ATOM 5360 N N . ILE A 1 684 ? -31.274 28.129 18.758 1.00 35.94 684 ILE A N 1
ATOM 5361 C CA . ILE A 1 684 ? -31.211 27.545 17.410 1.00 35.94 684 ILE A CA 1
ATOM 5362 C C . ILE A 1 684 ? -32.625 27.522 16.827 1.00 35.94 684 ILE A C 1
ATOM 5364 O O . ILE A 1 684 ? -33.531 26.923 17.408 1.00 35.94 684 ILE A O 1
ATOM 5368 N N . ASN A 1 685 ? -32.816 28.161 15.671 1.00 35.22 685 ASN A N 1
ATOM 5369 C CA . ASN A 1 685 ? -34.068 28.083 14.926 1.00 35.22 685 ASN A CA 1
ATOM 5370 C C . ASN A 1 685 ? -34.046 26.852 14.002 1.00 35.22 685 ASN A C 1
ATOM 5372 O O . ASN A 1 685 ? -33.215 26.751 13.104 1.00 35.22 685 ASN A O 1
ATOM 5376 N N . PHE A 1 686 ? -34.962 25.912 14.239 1.00 36.81 686 PHE A N 1
ATOM 5377 C CA . PHE A 1 686 ? -35.025 24.608 13.568 1.00 36.81 686 PHE A CA 1
ATOM 5378 C C . PHE A 1 686 ? -35.696 24.628 12.184 1.00 36.81 686 PHE A C 1
ATOM 5380 O O . PHE A 1 686 ? -35.997 23.561 11.645 1.00 36.81 686 PHE A O 1
ATOM 5387 N N . SER A 1 687 ? -35.977 25.797 11.603 1.00 31.95 687 SER A N 1
ATOM 5388 C CA . SER A 1 687 ? -36.712 25.865 10.337 1.00 31.95 687 SER A CA 1
ATOM 5389 C C . SER A 1 687 ? -35.899 25.511 9.083 1.00 31.95 687 SER A C 1
ATOM 5391 O O . SER A 1 687 ? -36.533 25.205 8.086 1.00 31.95 687 SER A O 1
ATOM 5393 N N . ASP A 1 688 ? -34.558 25.470 9.117 1.00 33.12 688 ASP A N 1
ATOM 5394 C CA . ASP A 1 688 ? -33.734 24.941 8.010 1.00 33.12 688 ASP A CA 1
ATOM 5395 C C . ASP A 1 688 ? -32.326 24.536 8.490 1.00 33.12 688 ASP A C 1
ATOM 5397 O O . ASP A 1 688 ? -31.473 25.377 8.780 1.00 33.12 688 ASP A O 1
ATOM 5401 N N . LEU A 1 689 ? -32.066 23.228 8.582 1.00 33.94 689 LEU A N 1
ATOM 5402 C CA . LEU A 1 689 ? -30.819 22.665 9.127 1.00 33.94 689 LEU A CA 1
ATOM 5403 C C . LEU A 1 689 ? -29.615 22.716 8.167 1.00 33.94 689 LEU A C 1
ATOM 5405 O O . LEU A 1 689 ? -28.533 22.275 8.545 1.00 33.94 689 LEU A O 1
ATOM 5409 N N . GLU A 1 690 ? -29.761 23.290 6.972 1.00 32.44 690 GLU A N 1
ATOM 5410 C CA . GLU A 1 690 ? -28.640 23.502 6.041 1.00 32.44 690 GLU A CA 1
ATOM 5411 C C . GLU A 1 690 ? -28.050 24.926 6.086 1.00 32.44 690 GLU A C 1
ATOM 5413 O O . GLU A 1 690 ? -26.972 25.143 5.544 1.00 32.44 690 GLU A O 1
ATOM 5418 N N . HIS A 1 691 ? -28.675 25.888 6.787 1.00 39.41 691 HIS A N 1
ATOM 5419 C CA . HIS A 1 691 ? -28.193 27.284 6.863 1.00 39.41 691 HIS A CA 1
ATOM 5420 C C . HIS A 1 691 ? -28.315 27.923 8.261 1.00 39.41 691 HIS A C 1
ATOM 5422 O O . HIS A 1 691 ? -28.472 29.139 8.378 1.00 39.41 691 HIS A O 1
ATOM 5428 N N . ALA A 1 692 ? -28.270 27.129 9.334 1.00 35.78 692 ALA A N 1
ATOM 5429 C CA . ALA A 1 692 ? -28.510 27.620 10.692 1.00 35.78 692 ALA A CA 1
ATOM 5430 C C . ALA A 1 692 ? -27.569 28.786 11.078 1.00 35.78 692 ALA A C 1
ATOM 5432 O O . ALA A 1 692 ? -26.371 28.595 11.285 1.00 35.78 692 ALA A O 1
ATOM 5433 N N . GLN A 1 693 ? -28.125 29.995 11.210 1.00 39.09 693 GLN A N 1
ATOM 5434 C CA . GLN A 1 693 ? -27.467 31.125 11.866 1.00 39.09 693 GLN A CA 1
ATOM 5435 C C . GLN A 1 693 ? -27.768 31.064 13.362 1.00 39.09 693 GLN A C 1
ATOM 5437 O O . GLN A 1 693 ? -28.923 30.938 13.773 1.00 39.09 693 GLN A O 1
ATOM 5442 N N . LEU A 1 694 ? -26.720 31.125 14.178 1.00 39.53 694 LEU A N 1
ATOM 5443 C CA . LEU A 1 694 ? -26.857 31.185 15.628 1.00 39.53 694 LEU A CA 1
ATOM 5444 C C . LEU A 1 694 ? -27.215 32.622 16.016 1.00 39.53 694 LEU A C 1
ATOM 5446 O O . LEU A 1 694 ? -26.782 33.564 15.360 1.00 39.53 694 LEU A O 1
ATOM 5450 N N . PHE A 1 695 ? -27.994 32.806 17.078 1.00 41.16 695 PHE A N 1
ATOM 5451 C CA . PHE A 1 695 ? -28.293 34.126 17.637 1.00 41.16 695 PHE A CA 1
ATOM 5452 C C . PHE A 1 695 ? -28.104 34.094 19.151 1.00 41.16 695 PHE A C 1
ATOM 5454 O O . PHE A 1 695 ? -28.369 33.076 19.793 1.00 41.16 695 PHE A O 1
ATOM 5461 N N . TYR A 1 696 ? -27.654 35.211 19.717 1.00 43.78 696 TYR A N 1
ATOM 5462 C CA . TYR A 1 696 ? -27.574 35.426 21.158 1.00 43.78 696 TYR A CA 1
ATOM 5463 C C . TYR A 1 696 ? -28.410 36.645 21.562 1.00 43.78 696 TYR A C 1
ATOM 5465 O O . TYR A 1 696 ? -28.557 37.590 20.784 1.00 43.78 696 TYR A O 1
ATOM 5473 N N . TRP A 1 697 ? -28.955 36.632 22.778 1.00 46.12 697 TRP A N 1
ATOM 5474 C CA . TRP A 1 697 ? -29.619 37.805 23.355 1.00 46.12 697 TRP A CA 1
ATOM 5475 C C . TRP A 1 697 ? -28.571 38.733 23.980 1.00 46.12 697 TRP A C 1
ATOM 5477 O O . TRP A 1 697 ? -27.835 38.338 24.891 1.00 46.12 697 TRP A O 1
ATOM 5487 N N . ASP A 1 698 ? -28.437 39.951 23.452 1.00 52.47 698 ASP A N 1
ATOM 5488 C CA . ASP A 1 698 ? -27.493 40.944 23.958 1.00 52.47 698 ASP A CA 1
ATOM 5489 C C . ASP A 1 698 ? -28.107 41.729 25.119 1.00 52.47 698 ASP A C 1
ATOM 5491 O O . ASP A 1 698 ? -28.776 42.741 24.921 1.00 52.47 698 ASP A O 1
ATOM 5495 N N . ASN A 1 699 ? -27.830 41.286 26.346 1.00 44.44 699 ASN A N 1
ATOM 5496 C CA . ASN A 1 699 ? -28.323 41.930 27.566 1.00 44.44 699 ASN A CA 1
ATOM 5497 C C . ASN A 1 699 ? -27.903 43.404 27.719 1.00 44.44 699 ASN A C 1
ATOM 5499 O O . ASN A 1 699 ? -28.527 44.120 28.496 1.00 44.44 699 ASN A O 1
ATOM 5503 N N . GLN A 1 700 ? -26.856 43.877 27.028 1.00 50.28 700 GLN A N 1
ATOM 5504 C CA . GLN A 1 700 ? -26.479 45.296 27.092 1.00 50.28 700 GLN A CA 1
ATOM 5505 C C . GLN A 1 700 ? -27.382 46.187 26.237 1.00 50.28 700 GLN A C 1
ATOM 5507 O O . GLN A 1 700 ? -27.527 47.369 26.544 1.00 50.28 700 GLN A O 1
ATOM 5512 N N . HIS A 1 701 ? -27.986 45.633 25.187 1.00 57.22 701 HIS A N 1
ATOM 5513 C CA . HIS A 1 701 ? -28.775 46.385 24.211 1.00 57.22 701 HIS A CA 1
ATOM 5514 C C . HIS A 1 701 ? -30.233 45.911 24.110 1.00 57.22 701 HIS A C 1
ATOM 5516 O O . HIS A 1 701 ? -30.993 46.486 23.338 1.00 57.22 701 HIS A O 1
ATOM 5522 N N . ASP A 1 702 ? -30.607 44.885 24.879 1.00 57.44 702 ASP A N 1
ATOM 5523 C CA . ASP A 1 702 ? -31.943 44.279 24.951 1.00 57.44 702 ASP A CA 1
ATOM 5524 C C . ASP A 1 702 ? -32.503 43.866 23.573 1.00 57.44 702 ASP A C 1
ATOM 5526 O O . ASP A 1 702 ? -33.639 44.169 23.208 1.00 57.44 702 ASP A O 1
ATOM 5530 N N . GLN A 1 703 ? -31.665 43.209 22.760 1.00 55.88 703 GLN A N 1
ATOM 5531 C CA . GLN A 1 703 ? -32.012 42.771 21.401 1.00 55.88 703 GLN A CA 1
ATOM 5532 C C . GLN A 1 703 ? -31.332 41.451 20.998 1.00 55.88 703 GLN A C 1
ATOM 5534 O O . GLN A 1 703 ? -30.291 41.073 21.540 1.00 55.88 703 GLN A O 1
ATOM 5539 N N . TRP A 1 704 ? -31.892 40.768 19.992 1.00 41.91 704 TRP A N 1
ATOM 5540 C CA . TRP A 1 704 ? -31.297 39.574 19.375 1.00 41.91 704 TRP A CA 1
ATOM 5541 C C . TRP A 1 704 ? -30.182 39.960 18.394 1.00 41.91 704 TRP A C 1
ATOM 5543 O O . TRP A 1 704 ? -30.411 40.756 17.483 1.00 41.91 704 TRP A O 1
ATOM 5553 N N . ALA A 1 705 ? -29.001 39.354 18.535 1.00 47.28 705 ALA A N 1
ATOM 5554 C CA . ALA A 1 705 ? -27.851 39.567 17.657 1.00 47.28 705 ALA A CA 1
ATOM 5555 C C . ALA A 1 705 ? -27.336 38.238 17.064 1.00 47.28 705 ALA A C 1
ATOM 5557 O O . ALA A 1 705 ? -27.305 37.228 17.771 1.00 47.28 705 ALA A O 1
ATOM 5558 N N . PRO A 1 706 ? -26.923 38.198 15.784 1.00 46.47 706 PRO A N 1
ATOM 5559 C CA . PRO A 1 706 ? -26.380 36.990 15.171 1.00 46.47 706 PRO A CA 1
ATOM 5560 C C . PRO A 1 706 ? -25.020 36.612 15.779 1.00 46.47 706 PRO A C 1
ATOM 5562 O O . PRO A 1 706 ? -24.154 37.452 16.020 1.00 46.47 706 PRO A O 1
ATOM 5565 N N . PHE A 1 707 ? -24.837 35.321 16.022 1.00 40.09 707 PHE A N 1
ATOM 5566 C CA . PHE A 1 707 ? -23.640 34.671 16.530 1.00 40.09 707 PHE A CA 1
ATOM 5567 C C . PHE A 1 707 ? -22.995 33.899 15.374 1.00 40.09 707 PHE A C 1
ATOM 5569 O O . PHE A 1 707 ? -23.612 33.027 14.767 1.00 40.09 707 PHE A O 1
ATOM 5576 N N . THR A 1 708 ? -21.757 34.245 15.035 1.00 43.28 708 THR A N 1
ATOM 5577 C CA . THR A 1 708 ? -20.971 33.509 14.034 1.00 43.28 708 THR A CA 1
ATOM 5578 C C . THR A 1 708 ? -19.909 32.724 14.795 1.00 43.28 708 THR A C 1
ATOM 5580 O O . THR A 1 708 ? -19.251 33.304 15.658 1.00 43.28 708 THR A O 1
ATOM 5583 N N . LEU A 1 709 ? -19.838 31.414 14.546 1.00 33.50 709 LEU A N 1
ATOM 5584 C CA . LEU A 1 709 ? -18.980 30.462 15.263 1.00 33.50 709 LEU A CA 1
ATOM 5585 C C . LEU A 1 709 ? -17.488 30.740 15.055 1.00 33.50 709 LEU A C 1
ATOM 5587 O O . LEU A 1 709 ? -17.112 31.042 13.899 1.00 33.50 709 LEU A O 1
#

Secondary structure (DSSP, 8-state):
--STT-----HHHHHHHHHHHHHSHHHHHHHHHHHHHHHHTSTT--TTSEEEEEETHHHHHHHHHHHTT--EEEEEEES-----SSPPPTTT--SEEEEEEETT-SSS-HHHHHHHHHHHHHTT--EEEEEETT--TTTT-TTHHHHHHHHT------HHHHHHHHHHHHHHHHHHTTHHHHHHHHHS----TT--TT-HHHHHHHHHHHTTS-HHHHHHHHHHHHHH--SHHHHHHS-HHHHHHHHTTS--THHHHHHHHHHHHHHHHSS---SHHHHHHSTT--HHHHHHIIIIIS-S------HHHHHHHHHHTT--S-TTSHHHHHHHHHHHHHH--STTHHHHHHHHHHIIIIIS-SSS--GGG-TTTTT-HHHHHT-TTTPSP-PPPPPPPEEEEEEEEEEETTEE--EEPPSSSTTTT-EE--EESSHHHHHHHHHHTT-----EEEEEEEE-SS-EEEEEEEEEE--HHHHHHHHSSSSSPP-------HHHHHHHHHSPPPSEEPPSBTT--GGG----TT-EEGGGEEP-SEEEE--TT-EEE-SS-EEEEE--EETTTEEEEEEE-GGGEEEEEEEEEEEPTT--TT-EE-TT-EEEEEB--GGGTTS--EEEEEEEETT-SS----------SS-------SSS-PEEEEEETTEEEEEE---SSSSS-EE--TT-TTS--EEEEETTTTEEEEE--

InterPro domains:
  IPR000445 Helix-hairpin-helix motif [PF00633] (269-295)
  IPR002925 Dienelactone hydrolase [PF01738] (2-175)
  IPR003265 HhH-GPD domain [PF00730] (205-334)
  IPR003265 HhH-GPD domain [SM00478] (209-358)
  IPR003265 HhH-GPD domain [cd00056] (201-356)
  IPR004035 Endonuclease III, iron-sulphur binding site [PS00764] (360-376)
  IPR004036 Endonuclease III-like, conserved site-2 [PS01155] (270-297)
  IPR005760 A/G-specific adenine glycosylase MutY [TIGR01084] (179-442)
  IPR011055 Duplicated hybrid motif [G3DSA:2.70.70.10] (519-642)
  IPR011055 Duplicated hybrid motif [SSF51261] (513-632)
  IPR011257 DNA glycosylase [SSF48150] (174-393)
  IPR015797 NUDIX hydrolase-like domain superfamily [SSF55811] (388-482)
  IPR016047 M23ase, beta-sheet core domain [PF01551] (538-634)
  IPR023170 Helix-hairpin-helix, base-excision DNA repair, C-terminal [G3DSA:1.10.1670.10] (179-379)
  IPR029058 Alpha/Beta hydrolase fold [G3DSA:3.40.50.1820] (1-178)
  IPR029058 Alpha/Beta hydrolase fold [SSF53474] (23-177)
  IPR029119 Adenine DNA glycosylase, C-terminal [PF14815] (404-481)
  IPR029119 Adenine DNA glycosylase, C-terminal [cd03431] (404-480)
  IPR044298 Adenine/Thymine-DNA glycosylase [PTHR42944] (178-500)